Protein AF-A0AAD6KYA4-F1 (afdb_monomer_lite)

Radius of gyration: 26.76 Å; chains: 1; bounding box: 65×42×76 Å

pLDDT: mean 78.05, std 23.06, range [22.11, 98.81]

Secondary structure (DSSP, 8-state):
---EEEE-S-EE--TT-HHHHHHHHHT-B-EETTEEPEEEETTEEEE-B-TTSHHHHHHHHHHHHHHHHHS--SEEEE-STTT--SS-SEEE--SSS-SSSSSS-TTS--SEEE---SSTTTS-SS---GGGTT--TTTTS--TT-B-GGG-BHHHHGGGHHHHHHHHHHHHHHHHHSBPPEEEESS--TTGGGT-EE---S----TT-------TTTHHHHHHHHTTSSS--SSS----------SSSSEEEEETTEEEE---STT--EEEEEE-SEEEE-SS-TT-EEEESS-EEEEEES-------SSEEEEEEEE-S-BSS----TTTEEEEEEEEEEETTEEEEEEEEESTHHHHHTT---------SSSS-PPP-PPP-

Organism: NCBI:txid889485

Foldseek 3Di:
DFAEEEDEQWADPDPPDPLNVLCVVLVFFWDDPPHFQWFQDQNGITTGGFLVDPSSLVSVLVVVQVVCVVPNHQAYEYECFLVFGLDFAGWDADPPADPPDDDDPSSHHPTDHDQDCPDCLQVPPDQDCPPVNSDGPRPRHTRQQIAHPPRDGCSVCSLCRQVSVLVSRQVSSCVRPVWAYEYETDRDDVPSVVRYHYDPPDDDDDLPDAAADDDDPVRPQNCVVLVLPQDHDDPDDDHDDDWADDPDDPKTASDPFKIWFGDSDPPDQKTWDKDAADKFAFPVHRVDIDHDHHIDTDIDRDDGMTGDDQKDKDKDKAAPNTRNDSDQDALGIKIKIWIWHDDPNDIDIDIDIGNCRNVVVVVDDDPDDDDHDDPDDDDDDDDDD

Structure (mmCIF, N/CA/C/O backbone):
data_AF-A0AAD6KYA4-F1
#
_entry.id   AF-A0AAD6KYA4-F1
#
loop_
_atom_site.group_PDB
_atom_site.id
_atom_site.type_symbol
_atom_site.label_atom_id
_atom_site.label_alt_id
_atom_site.label_comp_id
_atom_site.label_asym_id
_atom_site.label_entity_id
_atom_site.label_seq_id
_atom_site.pdbx_PDB_ins_code
_atom_site.Cartn_x
_atom_site.Cartn_y
_atom_site.Cartn_z
_atom_site.occupancy
_atom_site.B_iso_or_equiv
_atom_site.auth_seq_id
_atom_site.auth_comp_id
_atom_site.auth_asym_id
_atom_site.auth_atom_id
_atom_site.pdbx_PDB_model_num
ATOM 1 N N . MET A 1 1 ? -9.213 -17.138 10.282 1.00 83.88 1 MET A N 1
ATOM 2 C CA . MET A 1 1 ? -7.886 -16.973 9.657 1.00 83.88 1 MET A CA 1
ATOM 3 C C . MET A 1 1 ? -8.098 -16.261 8.343 1.00 83.88 1 MET A C 1
ATOM 5 O O . MET A 1 1 ? -9.058 -16.604 7.661 1.00 83.88 1 MET A O 1
ATOM 9 N N . LYS A 1 2 ? -7.250 -15.281 8.037 1.00 89.06 2 LYS A N 1
ATOM 10 C CA . LYS A 1 2 ? -7.254 -14.529 6.780 1.00 89.06 2 LYS A CA 1
ATOM 11 C C . LYS A 1 2 ? -5.923 -14.770 6.057 1.00 89.06 2 LYS A C 1
ATOM 13 O O . LYS A 1 2 ? -4.900 -14.932 6.722 1.00 89.06 2 LYS A O 1
ATOM 18 N N . TYR A 1 3 ? -5.921 -14.829 4.730 1.00 92.31 3 TYR A N 1
ATOM 19 C CA . TYR A 1 3 ? -4.732 -15.116 3.925 1.00 92.31 3 TYR A CA 1
ATOM 20 C C . TYR A 1 3 ? -4.336 -13.917 3.061 1.00 92.31 3 TYR A C 1
ATOM 22 O O . TYR A 1 3 ? -5.087 -13.490 2.190 1.00 92.31 3 TYR A O 1
ATOM 30 N N . ILE A 1 4 ? -3.146 -13.363 3.305 1.00 93.62 4 ILE A N 1
ATOM 31 C CA . ILE A 1 4 ? -2.615 -12.194 2.591 1.00 93.62 4 ILE A CA 1
ATOM 32 C C . ILE A 1 4 ? -1.346 -12.614 1.859 1.00 93.62 4 ILE A C 1
ATOM 34 O O . ILE A 1 4 ? -0.444 -13.198 2.464 1.00 93.62 4 ILE A O 1
ATOM 38 N N . VAL A 1 5 ? -1.258 -12.282 0.573 1.00 96.06 5 VAL A N 1
ATOM 39 C CA . VAL A 1 5 ? -0.093 -12.592 -0.268 1.00 96.06 5 VAL A CA 1
ATOM 40 C C . VAL A 1 5 ? 0.626 -11.323 -0.702 1.00 96.06 5 VAL A C 1
ATOM 42 O O . VAL A 1 5 ? 0.006 -10.273 -0.875 1.00 96.06 5 VAL A O 1
ATOM 45 N N . ILE A 1 6 ? 1.942 -11.426 -0.870 1.00 97.06 6 ILE A N 1
ATOM 46 C CA . ILE A 1 6 ? 2.761 -10.355 -1.436 1.00 97.06 6 ILE A CA 1
ATOM 47 C C . ILE A 1 6 ? 2.646 -10.340 -2.963 1.00 97.06 6 ILE A C 1
ATOM 49 O O . ILE A 1 6 ? 2.573 -11.396 -3.593 1.00 97.06 6 ILE A O 1
ATOM 53 N N . ILE A 1 7 ? 2.649 -9.148 -3.549 1.00 97.38 7 ILE A N 1
ATOM 54 C CA . ILE A 1 7 ? 2.733 -8.935 -4.989 1.00 97.38 7 ILE A CA 1
ATOM 55 C C . ILE A 1 7 ? 3.621 -7.726 -5.291 1.00 97.38 7 ILE A C 1
ATOM 57 O O . ILE A 1 7 ? 3.444 -6.641 -4.735 1.00 97.38 7 ILE A O 1
ATOM 61 N N . ASP A 1 8 ? 4.555 -7.913 -6.215 1.00 98.19 8 ASP A N 1
ATOM 62 C CA . ASP A 1 8 ? 5.402 -6.842 -6.730 1.00 98.19 8 ASP A CA 1
ATOM 63 C C . ASP A 1 8 ? 4.840 -6.315 -8.056 1.00 98.19 8 ASP A C 1
ATOM 65 O O . ASP A 1 8 ? 4.230 -7.072 -8.818 1.00 98.19 8 ASP A O 1
ATOM 69 N N . PRO A 1 9 ? 5.064 -5.036 -8.397 1.00 98.06 9 PRO A N 1
ATOM 70 C CA . PRO A 1 9 ? 4.578 -4.480 -9.653 1.00 98.06 9 PRO A CA 1
ATOM 71 C C . PRO A 1 9 ? 5.356 -4.972 -10.882 1.00 98.06 9 PRO A C 1
ATOM 73 O O . PRO A 1 9 ? 4.838 -4.907 -11.990 1.00 98.06 9 PRO A O 1
ATOM 76 N N . GLY A 1 10 ? 6.607 -5.416 -10.732 1.00 98.12 10 GLY A N 1
ATOM 77 C CA . GLY A 1 10 ? 7.451 -5.802 -11.866 1.00 98.12 10 GLY A CA 1
ATOM 78 C C . GLY A 1 10 ? 6.989 -7.102 -12.530 1.00 98.12 10 GLY A C 1
ATOM 79 O O . GLY A 1 10 ? 7.136 -8.179 -11.954 1.00 98.12 10 GLY A O 1
ATOM 80 N N . ILE A 1 11 ? 6.502 -7.029 -13.772 1.00 98.44 11 ILE A N 1
ATOM 81 C CA . ILE A 1 11 ? 6.055 -8.206 -14.528 1.00 98.44 11 ILE A CA 1
ATOM 82 C C . ILE A 1 11 ? 7.219 -8.794 -15.317 1.00 98.44 11 ILE A C 1
ATOM 84 O O . ILE A 1 11 ? 7.771 -8.131 -16.195 1.00 98.44 11 ILE A O 1
ATOM 88 N N . GLY A 1 12 ? 7.567 -10.049 -15.019 1.00 96.88 12 GLY A N 1
ATOM 89 C CA . GLY A 1 12 ? 8.650 -10.776 -15.683 1.00 96.88 12 GLY A CA 1
ATOM 90 C C . GLY A 1 12 ? 8.512 -10.795 -17.207 1.00 96.88 12 GLY A C 1
ATOM 91 O O . GLY A 1 12 ? 7.502 -11.260 -17.736 1.00 96.88 12 GLY A O 1
ATOM 92 N N . VAL A 1 13 ? 9.546 -10.328 -17.908 1.00 95.62 13 VAL A N 1
ATOM 93 C CA . VAL A 1 13 ? 9.626 -10.330 -19.374 1.00 95.62 13 VAL A CA 1
ATOM 94 C C . VAL A 1 13 ? 9.851 -11.758 -19.854 1.00 95.62 13 VAL A C 1
ATOM 96 O O . VAL A 1 13 ? 10.973 -12.263 -19.879 1.00 95.62 13 VAL A O 1
ATOM 99 N N . ASN A 1 14 ? 8.764 -12.432 -20.215 1.00 93.69 14 ASN A N 1
ATOM 100 C CA . ASN A 1 14 ? 8.795 -13.802 -20.705 1.00 93.69 14 ASN A CA 1
ATOM 101 C C . ASN A 1 14 ? 7.627 -14.036 -21.668 1.00 93.69 14 ASN A C 1
ATOM 103 O O . ASN A 1 14 ? 6.462 -13.969 -21.279 1.00 93.69 14 ASN A O 1
ATOM 107 N N . SER A 1 15 ? 7.936 -14.368 -22.923 1.00 92.94 15 SER A N 1
ATOM 108 C CA . SER A 1 15 ? 6.937 -14.598 -23.972 1.00 92.94 15 SER A CA 1
ATOM 109 C C . SER A 1 15 ? 6.026 -15.797 -23.716 1.00 92.94 15 SER A C 1
ATOM 111 O O . SER A 1 15 ? 4.999 -15.894 -24.372 1.00 92.94 15 SER A O 1
ATOM 113 N N . SER A 1 16 ? 6.362 -16.689 -22.780 1.00 96.62 16 SER A N 1
ATOM 114 C CA . SER A 1 16 ? 5.516 -17.814 -22.351 1.00 96.62 16 SER A CA 1
ATOM 115 C C . SER A 1 16 ? 4.707 -17.513 -21.082 1.00 96.62 16 SER A C 1
ATOM 117 O O . SER A 1 16 ? 3.899 -18.336 -20.658 1.00 96.62 16 SER A O 1
ATOM 119 N N . TYR A 1 17 ? 4.907 -16.351 -20.449 1.00 97.19 17 TYR A N 1
ATOM 120 C CA . TYR A 1 17 ? 4.200 -15.974 -19.228 1.00 97.19 17 TYR A CA 1
ATOM 121 C C . TYR A 1 17 ? 2.889 -15.254 -19.556 1.00 97.19 17 TYR A C 1
ATOM 123 O O . TYR A 1 17 ? 2.886 -14.145 -20.089 1.00 97.19 17 TYR A O 1
ATOM 131 N N . GLY A 1 18 ? 1.756 -15.875 -19.215 1.00 98.00 18 GLY A N 1
ATOM 132 C CA . GLY A 1 18 ? 0.433 -15.379 -19.606 1.00 98.00 18 GLY A CA 1
ATOM 133 C C . GLY A 1 18 ? 0.108 -13.962 -19.116 1.00 98.00 18 GLY A C 1
ATOM 134 O O . GLY A 1 18 ? -0.503 -13.198 -19.858 1.00 98.00 18 GLY A O 1
ATOM 135 N N . VAL A 1 19 ? 0.541 -13.591 -17.906 1.00 98.12 19 VAL A N 1
ATOM 136 C CA . VAL A 1 19 ? 0.351 -12.231 -17.358 1.00 98.12 19 VAL A CA 1
ATOM 137 C C . VAL A 1 19 ? 1.102 -11.206 -18.212 1.00 98.12 19 VAL A C 1
ATOM 139 O O . VAL A 1 19 ? 0.541 -10.179 -18.586 1.00 98.12 19 VAL A O 1
ATOM 142 N N . TYR A 1 20 ? 2.342 -11.517 -18.604 1.00 98.38 20 TYR A N 1
ATOM 143 C CA . TYR A 1 20 ? 3.141 -10.658 -19.479 1.00 98.38 20 TYR A CA 1
ATOM 144 C C . TYR A 1 20 ? 2.531 -10.526 -20.877 1.00 98.38 20 TYR A C 1
ATOM 146 O O . TYR A 1 20 ? 2.372 -9.413 -21.370 1.00 98.38 20 TYR A O 1
ATOM 154 N N . GLN A 1 21 ? 2.123 -11.641 -21.494 1.00 98.44 21 GLN A N 1
ATOM 155 C CA . GLN A 1 21 ? 1.455 -11.630 -22.800 1.00 98.44 21 GLN A CA 1
ATOM 156 C C . GLN A 1 21 ? 0.209 -10.734 -22.789 1.00 98.44 21 GLN A C 1
ATOM 158 O O . GLN A 1 21 ? 0.042 -9.895 -23.674 1.00 98.44 21 GLN A O 1
ATOM 163 N N . ARG A 1 22 ? -0.651 -10.877 -21.770 1.00 98.50 22 ARG A N 1
ATOM 164 C CA . ARG A 1 22 ? -1.857 -10.051 -21.623 1.00 98.50 22 ARG A CA 1
ATOM 165 C C . ARG A 1 22 ? -1.520 -8.584 -21.370 1.00 98.50 22 ARG A C 1
ATOM 167 O O . ARG A 1 22 ? -2.194 -7.727 -21.936 1.00 98.50 22 ARG A O 1
ATOM 174 N N . GLY A 1 23 ? -0.471 -8.294 -20.602 1.00 98.31 23 GLY A N 1
ATOM 175 C CA . GLY A 1 23 ? 0.010 -6.929 -20.392 1.00 98.31 23 GLY A CA 1
ATOM 176 C C . GLY A 1 23 ? 0.502 -6.265 -21.684 1.00 98.31 23 GLY A C 1
ATOM 177 O O . GLY A 1 23 ? 0.118 -5.134 -21.976 1.00 98.31 23 GLY A O 1
ATOM 178 N N . ILE A 1 24 ? 1.275 -6.984 -22.508 1.00 98.00 24 ILE A N 1
ATOM 179 C CA . ILE A 1 24 ? 1.735 -6.489 -23.817 1.00 98.00 24 ILE A CA 1
ATOM 180 C C . ILE A 1 24 ? 0.552 -6.221 -24.751 1.00 98.00 24 ILE A C 1
ATOM 182 O O . ILE A 1 24 ? 0.477 -5.152 -25.348 1.00 98.00 24 ILE A O 1
ATOM 186 N N . VAL A 1 25 ? -0.398 -7.158 -24.851 1.00 97.62 25 VAL A N 1
ATOM 187 C CA . VAL A 1 25 ? -1.582 -7.012 -25.718 1.00 97.62 25 VAL A CA 1
ATOM 188 C C . VAL A 1 25 ? -2.447 -5.812 -25.316 1.00 97.62 25 VAL A C 1
ATOM 190 O O . VAL A 1 25 ? -2.998 -5.138 -26.183 1.00 97.62 25 VAL A O 1
ATOM 193 N N . ASN A 1 26 ? -2.558 -5.526 -24.016 1.00 97.69 26 ASN A N 1
ATOM 194 C CA . ASN A 1 26 ? -3.345 -4.400 -23.504 1.00 97.69 26 ASN A CA 1
ATOM 195 C C . ASN A 1 26 ? -2.572 -3.072 -23.445 1.00 97.69 26 ASN A C 1
ATOM 197 O O . ASN A 1 26 ? -3.164 -2.048 -23.100 1.00 97.69 26 ASN A O 1
ATOM 201 N N . ASP A 1 27 ? -1.289 -3.079 -23.815 1.00 97.75 27 ASP A N 1
ATOM 202 C CA . ASP A 1 27 ? -0.394 -1.922 -23.785 1.00 97.75 27 ASP A CA 1
ATOM 203 C C . ASP A 1 27 ? -0.322 -1.242 -22.403 1.00 97.75 27 ASP A C 1
ATOM 205 O O . ASP A 1 27 ? -0.516 -0.034 -22.263 1.00 97.75 27 ASP A O 1
ATOM 209 N N . VAL A 1 28 ? -0.104 -2.048 -21.356 1.00 98.50 28 VAL A N 1
ATOM 210 C CA . VAL A 1 28 ? -0.223 -1.601 -19.953 1.00 98.50 28 VAL A CA 1
ATOM 211 C C . VAL A 1 28 ? 1.076 -1.091 -19.339 1.00 98.50 28 VAL A C 1
ATOM 213 O O . VAL A 1 28 ? 1.055 -0.624 -18.209 1.00 98.50 28 VAL A O 1
ATOM 216 N N . PHE A 1 29 ? 2.218 -1.215 -20.013 1.00 98.75 29 PHE A N 1
ATOM 217 C CA . PHE A 1 29 ? 3.524 -0.922 -19.413 1.00 98.75 29 PHE A CA 1
ATOM 218 C C . PHE A 1 29 ? 3.972 0.526 -19.633 1.00 98.75 29 PHE A C 1
ATOM 220 O O . PHE A 1 29 ? 3.738 1.097 -20.697 1.00 98.75 29 PHE A O 1
ATOM 227 N N . ILE A 1 30 ? 4.686 1.086 -18.651 1.00 98.75 30 ILE A N 1
ATOM 228 C CA . ILE A 1 30 ? 5.401 2.367 -18.769 1.00 98.75 30 ILE A CA 1
ATOM 229 C C . ILE A 1 30 ? 6.435 2.263 -19.890 1.00 98.75 30 ILE A C 1
ATOM 231 O O . ILE A 1 30 ? 7.108 1.236 -20.029 1.00 98.75 30 ILE A O 1
ATOM 235 N N . LYS A 1 31 ? 6.588 3.329 -20.681 1.00 98.31 31 LYS A N 1
ATOM 236 C CA . LYS A 1 31 ? 7.428 3.319 -21.884 1.00 98.31 31 LYS A CA 1
ATOM 237 C C . LYS A 1 31 ? 8.578 4.305 -21.817 1.00 98.31 31 LYS A C 1
ATOM 239 O O . LYS A 1 31 ? 8.472 5.381 -21.248 1.00 98.31 31 LYS A O 1
ATOM 244 N N . TYR A 1 32 ? 9.661 3.983 -22.505 1.00 96.12 32 TYR A N 1
ATOM 245 C CA . TYR A 1 32 ? 10.731 4.912 -22.834 1.00 96.12 32 TYR A CA 1
ATOM 246 C C . TYR A 1 32 ? 10.956 4.880 -24.345 1.00 96.12 32 TYR A C 1
ATOM 248 O O . TYR A 1 32 ? 11.178 3.817 -24.916 1.00 96.12 32 TYR A O 1
ATOM 256 N N . GLN A 1 33 ? 10.872 6.040 -25.004 1.00 92.81 33 GLN A N 1
ATOM 257 C CA . GLN A 1 33 ? 11.004 6.152 -26.468 1.00 92.81 33 GLN A CA 1
ATOM 258 C C . GLN A 1 33 ? 10.064 5.212 -27.256 1.00 92.81 33 GLN A C 1
ATOM 260 O O . GLN A 1 33 ? 10.421 4.720 -28.321 1.00 92.81 33 GLN A O 1
ATOM 265 N N . GLY A 1 34 ? 8.855 4.978 -26.736 1.00 94.69 34 GLY A N 1
ATOM 266 C CA . GLY A 1 34 ? 7.823 4.156 -27.383 1.00 94.69 34 GLY A CA 1
ATOM 267 C C . GLY A 1 34 ? 7.843 2.669 -27.017 1.00 94.69 34 GLY A C 1
ATOM 268 O O . GLY A 1 34 ? 6.849 1.991 -27.262 1.00 94.69 34 GLY A O 1
ATOM 269 N N . GLU A 1 35 ? 8.898 2.184 -26.361 1.00 96.12 35 GLU A N 1
ATOM 270 C CA . GLU A 1 35 ? 9.050 0.777 -25.970 1.00 96.12 35 GLU A CA 1
ATOM 271 C C . GLU A 1 35 ? 8.858 0.584 -24.458 1.00 96.12 35 GLU A C 1
ATOM 273 O O . GLU A 1 35 ? 9.229 1.482 -23.696 1.00 96.12 35 GLU A O 1
ATOM 278 N N . PRO A 1 36 ? 8.330 -0.563 -23.985 1.00 98.00 36 PRO A N 1
ATOM 279 C CA . PRO A 1 36 ? 8.236 -0.863 -22.557 1.00 98.00 36 PRO A CA 1
ATOM 280 C C . PRO A 1 36 ? 9.582 -0.695 -21.838 1.00 98.00 36 PRO A C 1
ATOM 282 O O . PRO A 1 36 ? 10.595 -1.277 -22.235 1.00 98.00 36 PRO A O 1
ATOM 285 N N . TYR A 1 37 ? 9.603 0.097 -20.764 1.00 97.88 37 TYR A N 1
ATOM 286 C CA . TYR A 1 37 ? 10.824 0.373 -20.012 1.00 97.88 37 TYR A CA 1
ATOM 287 C C . TYR A 1 37 ? 11.313 -0.896 -19.305 1.00 97.88 37 TYR A C 1
ATOM 289 O O . TYR A 1 37 ? 10.602 -1.483 -18.483 1.00 97.88 37 TYR A O 1
ATOM 297 N N . LEU A 1 38 ? 12.524 -1.336 -19.651 1.00 97.56 38 LEU A N 1
ATOM 298 C CA . LEU A 1 38 ? 13.130 -2.552 -19.119 1.00 97.56 38 LEU A CA 1
ATOM 299 C C . LEU A 1 38 ? 13.849 -2.272 -17.796 1.00 97.56 38 LEU A C 1
ATOM 301 O O . LEU A 1 38 ? 14.770 -1.455 -17.739 1.00 97.56 38 LEU A O 1
ATOM 305 N N . ALA A 1 39 ? 13.480 -3.022 -16.765 1.00 96.81 39 ALA A N 1
ATOM 306 C CA . ALA A 1 39 ? 14.061 -2.960 -15.430 1.00 96.81 39 ALA A CA 1
ATOM 307 C C . ALA A 1 39 ? 14.436 -4.360 -14.922 1.00 96.81 39 ALA A C 1
ATOM 309 O O . ALA A 1 39 ? 14.209 -5.361 -15.605 1.00 96.81 39 ALA A O 1
ATOM 310 N N . GLN A 1 40 ? 15.009 -4.437 -13.717 1.00 95.31 40 GLN A N 1
ATOM 311 C CA . GLN A 1 40 ? 15.254 -5.706 -13.035 1.00 95.31 40 GLN A CA 1
ATOM 312 C C . GLN A 1 40 ? 14.726 -5.682 -11.600 1.00 95.31 40 GLN A C 1
ATOM 314 O O . GLN A 1 40 ? 15.035 -4.760 -10.848 1.00 95.31 40 GLN A O 1
ATOM 319 N N . VAL A 1 41 ? 13.999 -6.734 -11.217 1.00 95.00 41 VAL A N 1
ATOM 320 C CA . VAL A 1 41 ? 13.598 -7.023 -9.824 1.00 95.00 41 VAL A CA 1
ATOM 321 C C . VAL A 1 41 ? 13.804 -8.531 -9.569 1.00 95.00 41 VAL A C 1
ATOM 323 O O . VAL A 1 41 ? 14.635 -9.159 -10.232 1.00 95.00 41 VAL A O 1
ATOM 326 N N . TRP A 1 42 ? 13.083 -9.142 -8.626 1.00 92.88 42 TRP A N 1
ATOM 327 C CA . TRP A 1 42 ? 13.250 -10.533 -8.198 1.00 92.88 42 TRP A CA 1
ATOM 328 C C . TRP A 1 42 ? 13.183 -11.582 -9.319 1.00 92.88 42 TRP A C 1
ATOM 330 O O . TRP A 1 42 ? 14.037 -12.470 -9.314 1.00 92.88 42 TRP A O 1
ATOM 340 N N . PRO A 1 43 ? 12.264 -11.507 -10.308 1.00 91.81 43 PRO A N 1
ATOM 341 C CA . PRO A 1 43 ? 12.219 -12.498 -11.385 1.00 91.81 43 PRO A CA 1
ATOM 342 C C . PRO A 1 43 ? 13.263 -12.249 -12.491 1.00 91.81 43 PRO A C 1
ATOM 344 O O . PRO A 1 43 ? 13.252 -12.940 -13.507 1.00 91.81 43 PRO A O 1
ATOM 347 N N . GLY A 1 44 ? 14.161 -11.269 -12.334 1.00 93.19 44 GLY A N 1
ATOM 348 C CA . GLY A 1 44 ? 15.063 -10.819 -13.391 1.00 93.19 44 GLY A CA 1
ATOM 349 C C . GLY A 1 44 ? 14.464 -9.655 -14.174 1.00 93.19 44 GLY A C 1
ATOM 350 O O . GLY A 1 44 ? 14.015 -8.681 -13.574 1.00 93.19 44 GLY A O 1
ATOM 351 N N . ALA A 1 45 ? 14.507 -9.731 -15.504 1.00 95.00 45 ALA A N 1
ATOM 352 C CA . ALA A 1 45 ? 14.012 -8.678 -16.389 1.00 95.00 45 ALA A CA 1
ATOM 353 C C . ALA A 1 45 ? 12.499 -8.468 -16.220 1.00 95.00 45 ALA A C 1
ATOM 355 O O . ALA A 1 45 ? 11.732 -9.425 -16.327 1.00 95.00 45 ALA A O 1
ATOM 356 N N . VAL A 1 46 ? 12.068 -7.225 -15.998 1.00 97.62 46 VAL A N 1
ATOM 357 C CA . VAL A 1 46 ? 10.653 -6.862 -15.832 1.00 97.62 46 VAL A CA 1
ATOM 358 C C . VAL A 1 46 ? 10.268 -5.620 -16.634 1.00 97.62 46 VAL A C 1
ATOM 360 O O . VAL A 1 46 ? 11.118 -4.784 -16.951 1.00 97.62 46 VAL A O 1
ATOM 363 N N . ASN A 1 47 ? 8.969 -5.477 -16.893 1.00 98.50 47 ASN A N 1
ATOM 364 C CA . ASN A 1 47 ? 8.342 -4.202 -17.232 1.00 98.50 47 ASN A CA 1
ATOM 365 C C . ASN A 1 47 ? 7.377 -3.779 -16.113 1.00 98.50 47 ASN A C 1
ATOM 367 O O . ASN A 1 47 ? 6.743 -4.626 -15.478 1.00 98.50 47 ASN A O 1
ATOM 371 N N . PHE A 1 48 ? 7.270 -2.471 -15.873 1.00 98.81 48 PHE A N 1
ATOM 372 C CA . PHE A 1 48 ? 6.383 -1.907 -14.853 1.00 98.81 48 PHE A CA 1
ATOM 373 C C . PHE A 1 48 ? 5.039 -1.489 -15.460 1.00 98.81 48 PHE A C 1
ATOM 375 O O . PHE A 1 48 ? 5.038 -0.732 -16.436 1.00 98.81 48 PHE A O 1
ATOM 382 N N . PRO A 1 49 ? 3.903 -1.979 -14.934 1.00 98.75 49 PRO A N 1
ATOM 383 C CA . PRO A 1 49 ? 2.579 -1.521 -15.326 1.00 98.75 49 PRO A CA 1
ATOM 384 C C . PRO A 1 49 ? 2.392 -0.036 -15.010 1.00 98.75 49 PRO A C 1
ATOM 386 O O . PRO A 1 49 ? 2.775 0.443 -13.950 1.00 98.75 49 PRO A O 1
ATOM 389 N N . ASP A 1 50 ? 1.766 0.694 -15.917 1.00 98.75 50 ASP A N 1
ATOM 390 C CA . ASP A 1 50 ? 1.410 2.089 -15.736 1.00 98.75 50 ASP A CA 1
ATOM 391 C C . ASP A 1 50 ? 0.030 2.216 -15.088 1.00 98.75 50 ASP A C 1
ATOM 393 O O . ASP A 1 50 ? -0.991 2.188 -15.774 1.00 98.75 50 ASP A O 1
ATOM 397 N N . PHE A 1 51 ? -0.019 2.381 -13.769 1.00 98.69 51 PHE A N 1
ATOM 398 C CA . PHE A 1 51 ? -1.280 2.512 -13.033 1.00 98.69 51 PHE A CA 1
ATOM 399 C C . PHE A 1 51 ? -2.013 3.850 -13.258 1.00 98.69 51 PHE A C 1
ATOM 401 O O . PHE A 1 51 ? -3.129 4.011 -12.764 1.00 98.69 51 PHE A O 1
ATOM 408 N N . LEU A 1 52 ? -1.445 4.792 -14.029 1.00 98.25 52 LEU A N 1
ATOM 409 C CA . LEU A 1 52 ? -2.171 5.974 -14.516 1.00 98.25 52 LEU A CA 1
ATOM 410 C C . LEU A 1 52 ? -3.034 5.668 -15.747 1.00 98.25 52 LEU A C 1
ATOM 412 O O . LEU A 1 52 ? -3.959 6.421 -16.057 1.00 98.25 52 LEU A O 1
ATOM 416 N N . ASN A 1 53 ? -2.758 4.564 -16.442 1.00 98.19 53 ASN A N 1
ATOM 417 C CA . ASN A 1 53 ? -3.535 4.113 -17.585 1.00 98.19 53 ASN A CA 1
ATOM 418 C C . ASN A 1 53 ? -4.792 3.354 -17.111 1.00 98.19 53 ASN A C 1
ATOM 420 O O . ASN A 1 53 ? -4.669 2.308 -16.465 1.00 98.19 53 ASN A O 1
ATOM 424 N N . PRO A 1 54 ? -6.012 3.783 -17.489 1.00 97.75 54 PRO A N 1
ATOM 425 C CA . PRO A 1 54 ? -7.236 3.058 -17.149 1.00 97.75 54 PRO A CA 1
ATOM 426 C C . PRO A 1 54 ? -7.238 1.597 -17.622 1.00 97.75 54 PRO A C 1
ATOM 428 O O . PRO A 1 54 ? -7.783 0.738 -16.934 1.00 97.75 54 PRO A O 1
ATOM 431 N N . LYS A 1 55 ? -6.586 1.286 -18.754 1.00 98.19 55 LYS A N 1
ATOM 432 C CA . LYS A 1 55 ? -6.458 -0.099 -19.239 1.00 98.19 55 LYS A CA 1
ATOM 433 C C . LYS A 1 55 ? -5.635 -0.967 -18.294 1.00 98.19 55 LYS A C 1
ATOM 435 O O . LYS A 1 55 ? -5.969 -2.131 -18.102 1.00 98.19 55 LYS A O 1
ATOM 440 N N . THR A 1 56 ? -4.594 -0.403 -17.684 1.00 98.62 56 THR A N 1
ATOM 441 C CA . THR A 1 56 ? -3.783 -1.105 -16.686 1.00 98.62 56 THR A CA 1
ATOM 442 C C . THR A 1 56 ? -4.590 -1.400 -15.435 1.00 98.62 56 THR A C 1
ATOM 444 O O . THR A 1 56 ? -4.434 -2.473 -14.871 1.00 98.62 56 THR A O 1
ATOM 447 N N . VAL A 1 57 ? -5.476 -0.492 -15.013 1.00 98.12 57 VAL A N 1
ATOM 448 C CA . VAL A 1 57 ? -6.347 -0.716 -13.848 1.00 98.12 57 VAL A CA 1
ATOM 449 C C . VAL A 1 57 ? -7.285 -1.903 -14.083 1.00 98.12 57 VAL A C 1
ATOM 451 O O . VAL A 1 57 ? -7.398 -2.765 -13.214 1.00 98.12 57 VAL A O 1
ATOM 454 N N . GLU A 1 58 ? -7.919 -1.978 -15.257 1.00 98.19 58 GLU A N 1
ATOM 455 C CA . GLU A 1 58 ? -8.786 -3.111 -15.615 1.00 98.19 58 GLU A CA 1
ATOM 456 C C . GLU A 1 58 ? -7.987 -4.414 -15.752 1.00 98.19 58 GLU A C 1
ATOM 458 O O . GLU A 1 58 ? -8.348 -5.429 -15.160 1.00 98.19 58 GLU A O 1
ATOM 463 N N . TRP A 1 59 ? -6.848 -4.373 -16.453 1.00 98.69 59 TRP A N 1
ATOM 464 C CA . TRP A 1 59 ? -5.957 -5.525 -16.593 1.00 98.69 59 TRP A CA 1
ATOM 465 C C . TRP A 1 59 ? -5.464 -6.037 -15.232 1.00 98.69 59 TRP A C 1
ATOM 467 O O . TRP A 1 59 ? -5.525 -7.233 -14.970 1.00 98.69 59 TRP A O 1
ATOM 477 N N . TRP A 1 60 ? -5.041 -5.145 -14.334 1.00 98.56 60 TRP A N 1
ATOM 478 C CA . TRP A 1 60 ? -4.586 -5.497 -12.988 1.00 98.56 60 TRP A CA 1
ATOM 479 C C . TRP A 1 60 ? -5.692 -6.167 -12.171 1.00 98.56 60 TRP A C 1
ATOM 481 O O . TRP A 1 60 ? -5.447 -7.175 -11.509 1.00 98.56 60 TRP A O 1
ATOM 491 N N . GLY A 1 61 ? -6.922 -5.649 -12.262 1.00 98.19 61 GLY A N 1
ATOM 492 C CA . GLY A 1 61 ? -8.092 -6.267 -11.643 1.00 98.19 61 GLY A CA 1
ATOM 493 C C . GLY A 1 61 ? -8.379 -7.667 -12.180 1.00 98.19 61 GLY A C 1
ATOM 494 O O . GLY A 1 61 ? -8.637 -8.583 -11.400 1.00 98.19 61 GLY A O 1
ATOM 495 N N . ASP A 1 62 ? -8.258 -7.862 -13.493 1.00 98.38 62 ASP A N 1
ATOM 496 C CA . ASP A 1 62 ? -8.407 -9.173 -14.120 1.00 98.38 62 ASP A CA 1
ATOM 497 C C . ASP A 1 62 ? -7.325 -10.168 -13.689 1.00 98.38 62 ASP A C 1
ATOM 499 O O . ASP A 1 62 ? -7.637 -11.337 -13.457 1.00 98.38 62 ASP A O 1
ATOM 503 N N . GLU A 1 63 ? -6.065 -9.744 -13.566 1.00 98.56 63 GLU A N 1
ATOM 504 C CA . GLU A 1 63 ? -4.992 -10.619 -13.081 1.00 98.56 63 GLU A CA 1
ATOM 505 C C . GLU A 1 63 ? -5.193 -11.004 -11.610 1.00 98.56 63 GLU A C 1
ATOM 507 O O . GLU A 1 63 ? -5.052 -12.180 -11.266 1.00 98.56 63 GLU A O 1
ATOM 512 N N . ILE A 1 64 ? -5.602 -10.054 -10.758 1.00 98.25 64 ILE A N 1
ATOM 513 C CA . ILE A 1 64 ? -5.958 -10.328 -9.357 1.00 98.25 64 ILE A CA 1
ATOM 514 C C . ILE A 1 64 ? -7.118 -11.326 -9.284 1.00 98.25 64 ILE A C 1
ATOM 516 O O . ILE A 1 64 ? -7.036 -12.303 -8.543 1.00 98.25 64 ILE A O 1
ATOM 520 N N . ARG A 1 65 ? -8.176 -11.132 -10.080 1.00 97.88 65 ARG A N 1
ATOM 521 C CA . AR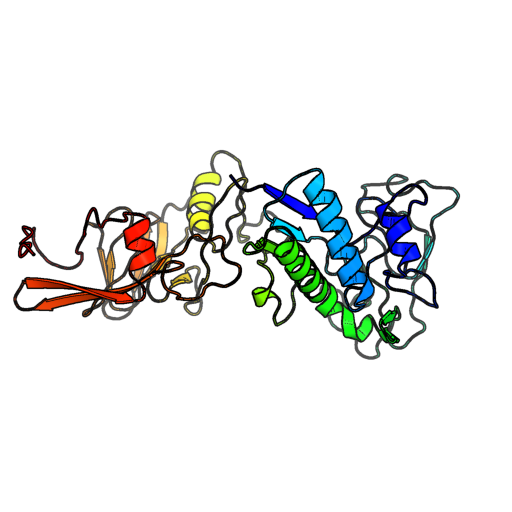G A 1 65 ? -9.327 -12.043 -10.124 1.00 97.88 65 ARG A CA 1
ATOM 522 C C . ARG A 1 65 ? -8.928 -13.449 -10.562 1.00 97.88 65 ARG A C 1
ATOM 524 O O . ARG A 1 65 ? -9.296 -14.414 -9.901 1.00 97.88 65 ARG A O 1
ATOM 531 N N . ARG A 1 66 ? -8.140 -13.573 -11.635 1.00 97.75 66 ARG A N 1
ATOM 532 C CA . ARG A 1 66 ? -7.631 -14.870 -12.119 1.00 97.75 66 ARG A CA 1
ATOM 533 C C . ARG A 1 66 ? -6.811 -15.591 -11.055 1.00 97.75 66 ARG A C 1
ATOM 535 O O . ARG A 1 66 ? -6.899 -16.808 -10.951 1.00 97.75 66 ARG A O 1
ATOM 542 N N . PHE A 1 67 ? -6.003 -14.857 -10.292 1.00 97.25 67 PHE A N 1
ATOM 543 C CA . PHE A 1 67 ? -5.243 -15.439 -9.191 1.00 97.25 67 PHE A CA 1
ATOM 544 C C . PHE A 1 67 ? -6.161 -15.875 -8.040 1.00 97.25 67 PHE A C 1
ATOM 546 O O . PHE A 1 67 ? -6.038 -17.005 -7.576 1.00 97.25 67 PHE A O 1
ATOM 553 N N . HIS A 1 68 ? -7.122 -15.032 -7.643 1.00 96.25 68 HIS A N 1
ATOM 554 C CA . HIS A 1 68 ? -8.095 -15.326 -6.580 1.00 96.25 68 HIS A CA 1
ATOM 555 C C . HIS A 1 68 ? -8.950 -16.565 -6.872 1.00 96.25 68 HIS A C 1
ATOM 557 O O . HIS A 1 68 ? -9.217 -17.358 -5.975 1.00 96.25 68 HIS A O 1
ATOM 563 N N . GLU A 1 69 ? -9.335 -16.772 -8.136 1.00 96.44 69 GLU A N 1
ATOM 564 C CA . GLU A 1 69 ? -10.070 -17.966 -8.590 1.00 96.44 69 GLU A CA 1
ATOM 565 C C . GLU A 1 69 ? -9.282 -19.272 -8.372 1.00 96.44 69 GLU A C 1
ATOM 567 O O . GLU A 1 69 ? -9.881 -20.338 -8.229 1.00 96.44 69 GLU A O 1
ATOM 572 N N . LEU A 1 70 ? -7.947 -19.202 -8.336 1.00 96.25 70 LEU A N 1
ATOM 573 C CA . LEU A 1 70 ? -7.070 -20.348 -8.080 1.00 96.25 70 LEU A CA 1
ATOM 574 C C . LEU A 1 70 ? -6.699 -20.469 -6.600 1.00 96.25 70 LEU A C 1
ATOM 576 O O . LEU A 1 70 ? -6.620 -21.575 -6.066 1.00 96.25 70 LEU A O 1
ATOM 580 N N . VAL A 1 71 ? -6.436 -19.334 -5.953 1.00 95.38 71 VAL A N 1
ATOM 581 C CA . VAL A 1 71 ? -6.003 -19.234 -4.561 1.00 95.38 71 VAL A CA 1
ATOM 582 C C . VAL A 1 71 ? -6.748 -18.063 -3.917 1.00 95.38 71 VAL A C 1
ATOM 584 O O . VAL A 1 71 ? -6.337 -16.918 -4.110 1.00 95.38 71 VAL A O 1
ATOM 587 N N . PRO A 1 72 ? -7.822 -18.323 -3.149 1.00 94.38 72 PRO A N 1
ATOM 588 C CA . PRO A 1 72 ? -8.562 -17.266 -2.473 1.00 94.38 72 PRO A CA 1
ATOM 589 C C . PRO A 1 72 ? -7.670 -16.482 -1.509 1.00 94.38 72 PRO A C 1
ATOM 591 O O . PRO A 1 72 ? -6.966 -17.070 -0.684 1.00 94.38 72 PRO A O 1
ATOM 594 N N . VAL A 1 73 ? -7.715 -15.155 -1.607 1.00 94.75 73 VAL A N 1
ATOM 595 C CA . VAL A 1 73 ? -6.971 -14.226 -0.749 1.00 94.75 73 VAL A CA 1
ATOM 596 C C . VAL A 1 73 ? -7.918 -13.239 -0.074 1.00 94.75 73 VAL A C 1
ATOM 598 O O . VAL A 1 73 ? -8.905 -12.798 -0.653 1.00 94.75 73 VAL A O 1
ATOM 601 N N . ASP A 1 74 ? -7.594 -12.859 1.156 1.00 93.50 74 ASP A N 1
ATOM 602 C CA . ASP A 1 74 ? -8.339 -11.877 1.949 1.00 93.50 74 ASP A CA 1
ATOM 603 C C . ASP A 1 74 ? -7.728 -10.466 1.871 1.00 93.50 74 ASP A C 1
ATOM 605 O O . ASP A 1 74 ? -8.300 -9.495 2.367 1.00 93.50 74 ASP A O 1
ATOM 609 N N . GLY A 1 75 ? -6.548 -10.334 1.266 1.00 95.19 75 GLY A N 1
ATOM 610 C CA . GLY A 1 75 ? -5.872 -9.058 1.085 1.00 95.19 75 GLY A CA 1
ATOM 611 C C . GLY A 1 75 ? -4.564 -9.192 0.319 1.00 95.19 75 GLY A C 1
ATOM 612 O O . GLY A 1 75 ? -4.071 -10.296 0.076 1.00 95.19 75 GLY A O 1
ATOM 613 N N . LEU A 1 76 ? -3.989 -8.049 -0.048 1.00 97.56 76 LEU A N 1
ATOM 614 C CA . LEU A 1 76 ? -2.754 -7.987 -0.829 1.00 97.56 76 LEU A CA 1
ATOM 615 C C . LEU A 1 76 ? -1.710 -7.107 -0.150 1.00 97.56 76 LEU A C 1
ATOM 617 O O . LEU A 1 76 ? -1.992 -6.009 0.326 1.00 97.56 76 LEU A O 1
ATOM 621 N N . TRP A 1 77 ? -0.475 -7.583 -0.139 1.00 97.94 77 TRP A N 1
ATOM 622 C CA . TRP A 1 77 ? 0.690 -6.813 0.257 1.00 97.94 77 TRP A CA 1
ATOM 623 C C . TRP A 1 77 ? 1.422 -6.365 -1.013 1.00 97.94 77 TRP A C 1
ATOM 625 O O . TRP A 1 77 ? 2.096 -7.161 -1.653 1.00 97.94 77 TRP A O 1
ATOM 635 N N . ILE A 1 78 ? 1.263 -5.096 -1.395 1.00 98.12 78 ILE A N 1
ATOM 636 C CA . ILE A 1 78 ? 1.941 -4.500 -2.551 1.00 98.12 78 ILE A CA 1
ATOM 637 C C . ILE A 1 78 ? 3.308 -3.948 -2.122 1.00 98.12 78 ILE A C 1
ATOM 639 O O . ILE A 1 78 ? 3.401 -2.982 -1.361 1.00 98.12 78 ILE A O 1
ATOM 643 N N . ASP A 1 79 ? 4.377 -4.596 -2.573 1.00 97.12 79 ASP A N 1
ATOM 644 C CA . ASP A 1 79 ? 5.759 -4.254 -2.220 1.00 97.12 79 ASP A CA 1
ATOM 645 C C . ASP A 1 79 ? 6.552 -3.813 -3.458 1.00 97.12 79 ASP A C 1
ATOM 647 O O . ASP A 1 79 ? 6.054 -3.849 -4.583 1.00 97.12 79 ASP A O 1
ATOM 651 N N . MET A 1 80 ? 7.780 -3.330 -3.256 1.00 97.44 80 MET A N 1
ATOM 652 C CA . MET A 1 80 ? 8.698 -2.934 -4.332 1.00 97.44 80 MET A CA 1
ATOM 653 C C . MET A 1 80 ? 8.158 -1.816 -5.239 1.00 97.44 80 MET A C 1
ATOM 655 O O . MET A 1 80 ? 8.601 -1.651 -6.379 1.00 97.44 80 MET A O 1
ATOM 659 N N . ASN A 1 81 ? 7.200 -1.035 -4.739 1.00 98.50 81 ASN A N 1
ATOM 660 C CA . ASN A 1 81 ? 6.348 -0.157 -5.529 1.00 98.50 81 ASN A CA 1
ATOM 661 C C . ASN A 1 81 ? 6.687 1.335 -5.439 1.00 98.50 81 ASN A C 1
ATOM 663 O O . ASN A 1 81 ? 5.811 2.187 -5.566 1.00 98.50 81 ASN A O 1
ATOM 667 N N . GLU A 1 82 ? 7.965 1.670 -5.276 1.00 98.44 82 GLU A N 1
ATOM 668 C CA . GLU A 1 82 ? 8.450 3.039 -5.452 1.00 98.44 82 GLU A CA 1
ATOM 669 C C . GLU A 1 82 ? 8.286 3.586 -6.884 1.00 98.44 82 GLU A C 1
ATOM 671 O O . GLU A 1 82 ? 7.850 4.721 -6.997 1.00 98.44 82 GLU A O 1
ATOM 676 N N . ALA A 1 83 ? 8.541 2.888 -8.004 1.00 97.88 83 ALA A N 1
ATOM 677 C CA . ALA A 1 83 ? 8.937 1.489 -8.229 1.00 97.88 83 ALA A CA 1
ATOM 678 C C . ALA A 1 83 ? 10.431 1.209 -7.995 1.00 97.88 83 ALA A C 1
ATOM 680 O O . ALA A 1 83 ? 11.301 1.911 -8.518 1.00 97.88 83 ALA A O 1
ATOM 681 N N . SER A 1 84 ? 10.745 0.141 -7.260 1.00 97.75 84 SER A N 1
ATOM 682 C CA . SER A 1 84 ? 12.127 -0.273 -7.007 1.00 97.75 84 SER A CA 1
ATOM 683 C C . SER A 1 84 ? 12.734 -0.960 -8.229 1.00 97.75 84 SER A C 1
ATOM 685 O O . SER A 1 84 ? 12.131 -1.864 -8.802 1.00 97.75 84 SER A O 1
ATOM 687 N N . ASN A 1 85 ? 13.954 -0.576 -8.605 1.00 97.00 85 ASN A N 1
ATOM 688 C CA . ASN A 1 85 ? 14.702 -1.181 -9.704 1.00 97.00 85 ASN A CA 1
ATOM 689 C C . ASN A 1 85 ? 16.119 -1.541 -9.242 1.00 97.00 85 ASN A C 1
ATOM 691 O O . ASN A 1 85 ? 16.861 -0.710 -8.717 1.00 97.00 85 ASN A O 1
ATOM 695 N N . PHE A 1 86 ? 16.542 -2.784 -9.467 1.00 95.38 86 PHE A N 1
ATOM 696 C CA . PHE A 1 86 ? 17.907 -3.216 -9.155 1.00 95.38 86 PHE A CA 1
ATOM 697 C C . PHE A 1 86 ? 18.943 -2.620 -10.107 1.00 95.38 86 PHE A C 1
ATOM 699 O O . PHE A 1 86 ? 20.127 -2.550 -9.761 1.00 95.38 86 PHE A O 1
ATOM 706 N N . CYS A 1 87 ? 18.509 -2.136 -11.266 1.00 94.06 87 CYS A N 1
ATOM 707 C CA . CYS A 1 87 ? 19.317 -1.440 -12.254 1.00 94.06 87 CYS A CA 1
ATOM 708 C C . CYS A 1 87 ? 19.020 0.072 -12.275 1.00 94.06 87 CYS A C 1
ATOM 710 O O . CYS A 1 87 ? 18.050 0.536 -11.683 1.00 94.06 87 CYS A O 1
ATOM 712 N N . SER A 1 88 ? 19.865 0.841 -12.967 1.00 93.88 88 SER A N 1
ATOM 713 C CA . SER A 1 88 ? 19.661 2.276 -13.209 1.00 93.88 88 SER A CA 1
ATOM 714 C C . SER A 1 88 ? 19.921 2.590 -14.682 1.00 93.88 88 SER A C 1
ATOM 716 O O . SER A 1 88 ? 20.859 2.049 -15.271 1.00 93.88 88 SER A O 1
ATOM 718 N N . GLY A 1 89 ? 19.140 3.500 -15.263 1.00 93.25 89 GLY A N 1
ATOM 719 C CA . GLY A 1 89 ? 19.316 3.950 -16.648 1.00 93.25 89 GLY A CA 1
ATOM 720 C C . GLY A 1 89 ? 18.599 3.084 -17.689 1.00 93.25 89 GLY A C 1
ATOM 721 O O . GLY A 1 89 ? 17.599 2.435 -17.392 1.00 93.25 89 GLY A O 1
ATOM 722 N N . LEU A 1 90 ? 19.075 3.124 -18.936 1.00 93.56 90 LEU A N 1
ATOM 723 C CA . LEU A 1 90 ? 18.500 2.387 -20.061 1.00 93.56 90 LEU A CA 1
ATOM 724 C C . LEU A 1 90 ? 19.173 1.025 -20.184 1.00 93.56 90 LEU A C 1
ATOM 726 O O . LEU A 1 90 ? 20.357 0.955 -20.521 1.00 93.56 90 LEU A O 1
ATOM 730 N N . CYS A 1 91 ? 18.412 -0.036 -19.951 1.00 94.31 91 CYS A N 1
ATOM 731 C CA . CYS A 1 91 ? 18.927 -1.395 -19.888 1.00 94.31 91 CYS A CA 1
ATOM 732 C C . CYS A 1 91 ? 18.527 -2.239 -21.103 1.00 94.31 91 CYS A C 1
ATOM 734 O O . CYS A 1 91 ? 17.506 -1.995 -21.747 1.00 94.31 91 CYS A O 1
ATOM 736 N N . LYS A 1 92 ? 19.328 -3.265 -21.401 1.00 93.94 92 LYS A N 1
ATOM 737 C CA . LYS A 1 92 ? 19.009 -4.340 -22.351 1.00 93.94 92 LYS A CA 1
ATOM 738 C C . LYS A 1 92 ? 19.301 -5.696 -21.720 1.00 93.94 92 LYS A C 1
ATOM 740 O O . LYS A 1 92 ? 20.157 -5.802 -20.844 1.00 93.94 92 LYS A O 1
ATOM 745 N N . ILE A 1 93 ? 18.593 -6.729 -22.173 1.00 92.12 93 ILE A N 1
ATOM 746 C CA . ILE A 1 93 ? 18.885 -8.106 -21.765 1.00 92.12 93 ILE A CA 1
ATOM 747 C C . ILE A 1 93 ? 20.186 -8.541 -22.466 1.00 92.12 93 ILE A C 1
ATOM 749 O O . ILE A 1 93 ? 20.221 -8.512 -23.703 1.00 92.12 93 ILE A O 1
ATOM 753 N N . PRO A 1 94 ? 21.245 -8.906 -21.718 1.00 89.88 94 PRO A N 1
ATOM 754 C CA . PRO A 1 94 ? 22.494 -9.389 -22.302 1.00 89.88 94 PRO A CA 1
ATOM 755 C C . PRO A 1 94 ? 22.258 -10.703 -23.058 1.00 89.88 94 PRO A C 1
ATOM 757 O O . PRO A 1 94 ? 21.431 -11.524 -22.663 1.00 89.88 94 PRO A O 1
ATOM 760 N N . LYS A 1 95 ? 22.973 -10.913 -24.169 1.00 85.75 95 LYS A N 1
ATOM 761 C CA . LYS A 1 95 ? 22.831 -12.133 -24.995 1.00 85.75 95 LYS A CA 1
ATOM 762 C C . LYS A 1 95 ? 23.628 -13.318 -24.450 1.00 85.75 95 LYS A C 1
ATOM 764 O O . LYS A 1 95 ? 23.320 -14.463 -24.757 1.00 85.75 95 LYS A O 1
ATOM 769 N N . ASP A 1 96 ? 24.673 -13.024 -23.695 1.00 83.12 96 ASP A N 1
ATOM 770 C CA . ASP A 1 96 ? 25.713 -13.930 -23.216 1.00 83.12 96 ASP A CA 1
ATOM 771 C C . ASP A 1 96 ? 25.548 -14.309 -21.737 1.00 83.12 96 ASP A C 1
ATOM 773 O O . ASP A 1 96 ? 26.279 -15.160 -21.232 1.00 83.12 96 ASP A O 1
ATOM 777 N N . LYS A 1 97 ? 24.569 -13.718 -21.040 1.00 77.31 97 LYS A N 1
ATOM 778 C CA . LYS A 1 97 ? 24.338 -13.929 -19.611 1.00 77.31 97 LYS A CA 1
ATOM 779 C C . LYS A 1 97 ? 22.861 -14.136 -19.302 1.00 77.31 97 LYS A C 1
ATOM 781 O O . LYS A 1 97 ? 22.003 -13.387 -19.757 1.00 77.31 97 LYS A O 1
ATOM 786 N N . GLN A 1 98 ? 22.571 -15.126 -18.463 1.00 75.69 98 GLN A N 1
ATOM 787 C CA . GLN A 1 98 ? 21.231 -15.331 -17.927 1.00 75.69 98 GLN A CA 1
ATOM 788 C C . GLN A 1 98 ? 21.019 -14.448 -16.689 1.00 75.69 98 GLN A C 1
ATOM 790 O O . GLN A 1 98 ? 21.801 -14.490 -15.741 1.00 75.69 98 GLN A O 1
ATOM 795 N N . CYS A 1 99 ? 19.954 -13.649 -16.688 1.00 76.69 99 CYS A N 1
ATOM 796 C CA . CYS A 1 99 ? 19.526 -12.851 -15.537 1.00 76.69 99 CYS A CA 1
ATOM 797 C C . CYS A 1 99 ? 18.286 -13.495 -14.894 1.00 76.69 99 CYS A C 1
ATOM 799 O O . CYS A 1 99 ? 17.455 -14.020 -15.636 1.00 76.69 99 CYS A O 1
ATOM 801 N N . PRO A 1 100 ? 18.129 -13.483 -13.554 1.00 71.38 100 PRO A N 1
ATOM 802 C CA . PRO A 1 100 ? 18.875 -12.691 -12.563 1.00 71.38 100 PRO A CA 1
ATOM 803 C C . PRO A 1 100 ? 20.214 -13.294 -12.093 1.00 71.38 100 PRO A C 1
ATOM 805 O O . PRO A 1 100 ? 21.014 -12.594 -11.477 1.00 71.38 100 PRO A O 1
ATOM 808 N N . SER A 1 101 ? 20.491 -14.567 -12.372 1.00 64.38 101 SER A N 1
ATOM 809 C CA . SER A 1 101 ? 21.644 -15.288 -11.818 1.00 64.38 101 SER A CA 1
ATOM 810 C C . SER A 1 101 ? 22.783 -15.446 -12.825 1.00 64.38 101 SER A C 1
ATOM 812 O O . SER A 1 101 ? 22.807 -16.401 -13.596 1.00 64.38 101 SER A O 1
ATOM 814 N N . GLY A 1 102 ? 23.767 -14.541 -12.752 1.00 55.12 102 GLY A N 1
ATOM 815 C CA . GLY A 1 102 ? 25.006 -14.695 -13.521 1.00 55.12 102 GLY A CA 1
ATOM 816 C C . GLY A 1 102 ? 26.301 -14.161 -12.897 1.00 55.12 102 GLY A C 1
ATOM 817 O O . GLY A 1 102 ? 27.349 -14.468 -13.443 1.00 55.12 102 GLY A O 1
ATOM 818 N N . THR A 1 103 ? 26.294 -13.395 -11.792 1.00 55.88 103 THR A N 1
ATOM 819 C CA . THR A 1 103 ? 27.547 -12.936 -11.123 1.00 55.88 103 THR A CA 1
ATOM 820 C C . THR A 1 103 ? 27.406 -12.546 -9.636 1.00 55.88 103 THR A C 1
ATOM 822 O O . THR A 1 103 ? 28.351 -12.007 -9.065 1.00 55.88 103 THR A O 1
ATOM 825 N N . GLY A 1 104 ? 26.257 -12.749 -8.981 1.00 64.94 104 GLY A N 1
ATOM 826 C CA . GLY A 1 104 ? 26.047 -12.288 -7.601 1.00 64.94 104 GLY A CA 1
ATOM 827 C C . GLY A 1 104 ? 24.628 -12.533 -7.082 1.00 64.94 104 GLY A C 1
ATOM 828 O O . GLY A 1 104 ? 23.849 -13.210 -7.756 1.00 64.94 104 GLY A O 1
ATOM 829 N N . PRO A 1 105 ? 24.284 -12.005 -5.894 1.00 72.88 105 PRO A N 1
ATOM 830 C CA . PRO A 1 105 ? 22.936 -12.112 -5.343 1.00 72.88 105 PRO A CA 1
ATOM 831 C C . PRO A 1 105 ? 21.874 -11.512 -6.277 1.00 72.88 105 PRO A C 1
ATOM 833 O O . PRO A 1 105 ? 22.161 -10.553 -6.989 1.00 72.88 105 PRO A O 1
ATOM 836 N N . GLY A 1 106 ? 20.638 -12.025 -6.251 1.00 73.12 106 GLY A N 1
ATOM 837 C CA . GLY A 1 106 ? 19.576 -11.660 -7.210 1.00 73.12 106 GLY A CA 1
ATOM 838 C C . GLY A 1 106 ? 19.169 -10.175 -7.247 1.00 73.12 106 GLY A C 1
ATOM 839 O O . GLY A 1 106 ? 18.528 -9.744 -8.203 1.00 73.12 106 GLY A O 1
ATOM 840 N N . TRP A 1 107 ? 19.578 -9.381 -6.251 1.00 80.00 107 TRP A N 1
ATOM 841 C CA . TRP A 1 107 ? 19.396 -7.923 -6.204 1.00 80.00 107 TRP A CA 1
ATOM 842 C C . TRP A 1 107 ? 20.497 -7.120 -6.918 1.00 80.00 107 TRP A C 1
ATOM 844 O O . TRP A 1 107 ? 20.440 -5.891 -6.992 1.00 80.00 107 TRP A O 1
ATOM 854 N N . VAL A 1 108 ? 21.531 -7.787 -7.433 1.00 87.38 108 VAL A N 1
ATOM 855 C CA . VAL A 1 108 ? 22.574 -7.153 -8.240 1.00 87.38 108 VAL A CA 1
ATOM 856 C C . VAL A 1 108 ? 22.094 -7.057 -9.685 1.00 87.38 108 VAL A C 1
ATOM 858 O O . VAL A 1 108 ? 21.684 -8.053 -10.283 1.00 87.38 108 VAL A O 1
ATOM 861 N N . CYS A 1 109 ? 22.168 -5.853 -10.259 1.00 90.44 109 CYS A N 1
ATOM 862 C CA . CYS A 1 109 ? 21.834 -5.634 -11.664 1.00 90.44 109 CYS A CA 1
ATOM 863 C C . CYS A 1 109 ? 22.660 -6.561 -12.566 1.00 90.44 109 CYS A C 1
ATOM 865 O O . CYS A 1 109 ? 23.889 -6.590 -12.500 1.00 90.44 109 CYS A O 1
ATOM 867 N N . CYS A 1 110 ? 21.963 -7.317 -13.403 1.00 89.88 110 CYS A N 1
ATOM 868 C CA . CYS A 1 110 ? 22.525 -8.241 -14.374 1.00 89.88 110 CYS A CA 1
ATOM 869 C C . CYS A 1 110 ? 22.341 -7.741 -15.818 1.00 89.88 110 CYS A C 1
ATOM 871 O O . CYS A 1 110 ? 23.006 -8.253 -16.713 1.00 89.88 110 CYS A O 1
ATOM 873 N N . LEU A 1 111 ? 21.481 -6.740 -16.040 1.00 91.75 111 LEU A N 1
ATOM 874 C CA . LEU A 1 111 ? 21.216 -6.151 -17.353 1.00 91.75 111 LEU A CA 1
ATOM 875 C C . LEU A 1 111 ? 22.345 -5.225 -17.837 1.00 91.75 111 LEU A C 1
ATOM 877 O O . LEU A 1 111 ? 23.033 -4.587 -17.039 1.00 91.75 111 LEU A O 1
ATOM 881 N N . ASP A 1 112 ? 22.459 -5.075 -19.159 1.00 92.94 112 ASP A N 1
ATOM 882 C CA . ASP A 1 112 ? 23.387 -4.138 -19.795 1.00 92.94 112 ASP A CA 1
ATOM 883 C C . ASP A 1 112 ? 22.798 -2.727 -19.790 1.00 92.94 112 ASP A C 1
ATOM 885 O O . ASP A 1 112 ? 22.007 -2.367 -20.669 1.00 92.94 112 ASP A O 1
ATOM 889 N N . CYS A 1 113 ? 23.173 -1.922 -18.795 1.00 93.31 113 CYS A N 1
ATOM 890 C CA . CYS A 1 113 ? 22.594 -0.599 -18.575 1.00 93.31 113 CYS A CA 1
ATOM 891 C C . CYS A 1 113 ? 23.534 0.551 -18.946 1.00 93.31 113 CYS A C 1
ATOM 893 O O . CYS A 1 113 ? 24.740 0.514 -18.705 1.00 93.31 113 CYS A O 1
ATOM 895 N N . LYS A 1 114 ? 22.956 1.614 -19.511 1.00 93.25 114 LYS A N 1
ATOM 896 C CA . LYS A 1 114 ? 23.635 2.879 -19.807 1.00 93.25 114 LYS A CA 1
ATOM 897 C C . LYS A 1 114 ? 22.929 4.025 -19.099 1.00 93.25 114 LYS A C 1
ATOM 899 O O . LYS A 1 114 ? 21.704 4.117 -19.140 1.00 93.25 114 LYS A O 1
ATOM 904 N N . ASN A 1 115 ? 23.702 4.928 -18.504 1.00 88.38 115 ASN A N 1
ATOM 905 C CA . ASN A 1 115 ? 23.145 6.118 -17.869 1.00 88.38 115 ASN A CA 1
ATOM 906 C C . ASN A 1 115 ? 22.375 6.973 -18.883 1.00 88.38 115 ASN A C 1
ATOM 908 O O . ASN A 1 115 ? 22.828 7.189 -20.011 1.00 88.38 115 ASN A O 1
ATOM 912 N N . ILE A 1 116 ? 21.226 7.483 -18.448 1.00 86.38 116 ILE A N 1
ATOM 913 C CA . ILE A 1 116 ? 20.428 8.455 -19.188 1.00 86.38 116 ILE A CA 1
ATOM 914 C C . ILE A 1 116 ? 20.633 9.797 -18.493 1.00 86.38 116 ILE A C 1
ATOM 916 O O . ILE A 1 116 ? 20.319 9.934 -17.319 1.00 86.38 116 ILE A O 1
ATOM 920 N N . THR A 1 117 ? 21.222 10.760 -19.195 1.00 79.56 117 THR A N 1
ATOM 921 C CA . THR A 1 117 ? 21.503 12.109 -18.661 1.00 79.56 117 THR A CA 1
ATOM 922 C C . THR A 1 117 ? 21.208 13.209 -19.678 1.00 79.56 117 THR A C 1
ATOM 924 O O . THR A 1 117 ? 21.491 14.378 -19.450 1.00 79.56 117 THR A O 1
ATOM 927 N N . LYS A 1 118 ? 20.680 12.844 -20.852 1.00 78.62 118 LYS A N 1
ATOM 928 C CA . LYS A 1 118 ? 20.554 13.768 -21.988 1.00 78.62 118 LYS A CA 1
ATOM 929 C C . LYS A 1 118 ? 19.364 14.711 -21.876 1.00 78.62 118 LYS A C 1
ATOM 931 O O . LYS A 1 118 ? 19.304 15.684 -22.621 1.00 78.62 118 LYS A O 1
ATOM 936 N N . THR A 1 119 ? 18.400 14.408 -21.014 1.00 86.88 119 THR A N 1
ATOM 937 C CA . THR A 1 119 ? 17.223 15.251 -20.833 1.00 86.88 119 THR A CA 1
ATOM 938 C C . THR A 1 119 ? 17.337 16.017 -19.525 1.00 86.88 119 THR A C 1
ATOM 940 O O . THR A 1 119 ? 17.891 15.517 -18.546 1.00 86.88 119 THR A O 1
ATOM 943 N N . ARG A 1 120 ? 16.736 17.209 -19.479 1.00 92.81 120 ARG A N 1
ATOM 944 C CA . ARG A 1 120 ? 16.595 17.981 -18.236 1.00 92.81 120 ARG A CA 1
ATOM 945 C C . ARG A 1 120 ? 15.787 17.248 -17.154 1.00 92.81 120 ARG A C 1
ATOM 947 O O . ARG A 1 120 ? 15.727 17.719 -16.027 1.00 92.81 120 ARG A O 1
ATOM 954 N N . TRP A 1 121 ? 15.107 16.160 -17.514 1.00 93.44 121 TRP A N 1
ATOM 955 C CA . TRP A 1 121 ? 14.305 15.343 -16.609 1.00 93.44 121 TRP A CA 1
ATOM 956 C C . TRP A 1 121 ? 15.169 14.287 -15.923 1.00 93.44 121 TRP A C 1
ATOM 958 O O . TRP A 1 121 ? 15.039 14.080 -14.722 1.00 93.44 121 TRP A O 1
ATOM 968 N N . ASP A 1 122 ? 16.091 13.658 -16.656 1.00 92.81 122 ASP A N 1
ATOM 969 C CA . ASP A 1 122 ? 17.053 12.706 -16.080 1.00 92.81 122 ASP A CA 1
ATOM 970 C C . ASP A 1 122 ? 18.191 13.420 -15.341 1.00 92.81 122 ASP A C 1
ATOM 972 O O . ASP A 1 122 ? 18.719 12.911 -14.352 1.00 92.81 122 ASP A O 1
ATOM 976 N N . ASP A 1 123 ? 18.542 14.626 -15.800 1.00 93.25 123 ASP A N 1
ATOM 977 C CA . ASP A 1 123 ? 19.572 15.477 -15.216 1.00 93.25 123 ASP A CA 1
ATOM 978 C C . ASP A 1 123 ? 19.007 16.879 -14.890 1.00 93.25 123 ASP A C 1
ATOM 980 O O . ASP A 1 123 ? 19.292 17.853 -15.588 1.00 93.25 123 ASP A O 1
ATOM 984 N N . PRO A 1 124 ? 18.183 17.022 -13.831 1.00 94.12 124 PRO A N 1
ATOM 985 C CA . PRO A 1 124 ? 17.562 18.303 -13.493 1.00 94.12 124 PRO A CA 1
ATOM 986 C C . PRO A 1 124 ? 18.590 19.341 -13.027 1.00 94.12 124 PRO A C 1
ATOM 988 O O . PRO A 1 124 ? 19.586 18.969 -12.402 1.00 94.12 124 PRO A O 1
ATOM 991 N N . PRO A 1 125 ? 18.349 20.644 -13.260 1.00 92.81 125 PRO A N 1
ATOM 992 C CA . PRO A 1 125 ? 19.292 21.703 -12.891 1.00 92.81 125 PRO A CA 1
ATOM 993 C C . PRO A 1 125 ? 19.530 21.785 -11.378 1.00 92.81 125 PRO A C 1
ATOM 995 O O . PRO A 1 125 ? 20.628 22.121 -10.943 1.00 92.81 125 PRO A O 1
ATOM 998 N N . TYR A 1 126 ? 18.519 21.448 -10.573 1.00 93.56 126 TYR A N 1
ATOM 999 C CA . TYR A 1 126 ? 18.638 21.329 -9.125 1.00 93.56 126 TYR A CA 1
ATOM 1000 C C . TYR A 1 126 ? 18.665 19.855 -8.714 1.00 93.56 126 TYR A C 1
ATOM 1002 O O . TYR A 1 126 ? 17.757 19.093 -9.053 1.00 93.56 126 TYR A O 1
ATOM 1010 N N . LYS A 1 127 ? 19.702 19.458 -7.970 1.00 93.12 127 LYS A N 1
ATOM 1011 C CA . LYS A 1 127 ? 19.851 18.104 -7.428 1.00 93.12 127 LYS A CA 1
ATOM 1012 C C . LYS A 1 127 ? 19.309 18.063 -6.008 1.00 93.12 127 LYS A C 1
ATOM 1014 O O . LYS A 1 127 ? 19.874 18.680 -5.107 1.00 93.12 127 LYS A O 1
ATOM 1019 N N . ILE A 1 128 ? 18.223 17.324 -5.807 1.00 94.56 128 ILE A N 1
ATOM 1020 C CA . ILE A 1 128 ? 17.750 17.015 -4.458 1.00 94.56 128 ILE A CA 1
ATOM 1021 C C . ILE A 1 128 ? 18.771 16.121 -3.744 1.00 94.56 128 ILE A C 1
ATOM 1023 O O . ILE A 1 128 ? 19.563 15.423 -4.381 1.00 94.56 128 ILE A O 1
ATOM 1027 N N . ASN A 1 129 ? 18.726 16.087 -2.413 1.00 93.56 129 ASN A N 1
ATOM 1028 C CA . ASN A 1 129 ? 19.577 15.197 -1.625 1.00 93.56 129 ASN A CA 1
ATOM 1029 C C . ASN A 1 129 ? 19.057 13.743 -1.622 1.00 93.56 129 ASN A C 1
ATOM 1031 O O . ASN A 1 129 ? 18.782 13.171 -0.567 1.00 93.56 129 ASN A O 1
ATOM 1035 N N . ALA A 1 130 ? 18.880 13.155 -2.808 1.00 88.81 130 ALA A N 1
ATOM 1036 C CA . ALA A 1 130 ? 18.419 11.780 -2.963 1.00 88.81 130 ALA A CA 1
ATOM 1037 C C . ALA A 1 130 ? 19.400 10.808 -2.288 1.00 88.81 130 ALA A C 1
ATOM 1039 O O . ALA A 1 130 ? 20.620 10.915 -2.454 1.00 88.81 130 ALA A O 1
ATOM 1040 N N . SER A 1 131 ? 18.857 9.886 -1.487 1.00 85.06 131 SER A N 1
ATOM 1041 C CA . SER A 1 131 ? 19.606 8.885 -0.708 1.00 85.06 131 SER A CA 1
ATOM 1042 C C . SER A 1 131 ? 20.686 9.450 0.232 1.00 85.06 131 SER A C 1
ATOM 1044 O O . SER A 1 131 ? 21.551 8.701 0.675 1.00 85.06 131 SER A O 1
ATOM 1046 N N . GLY A 1 132 ? 20.683 10.759 0.520 1.00 87.19 132 GLY A N 1
ATOM 1047 C CA . GLY A 1 132 ? 21.745 11.418 1.292 1.00 87.19 132 GLY A CA 1
ATOM 1048 C C . GLY A 1 132 ? 23.091 11.541 0.562 1.00 87.19 132 GLY A C 1
ATOM 1049 O O . GLY A 1 132 ? 24.071 11.961 1.171 1.00 87.19 132 GLY A O 1
ATOM 1050 N N . LEU A 1 133 ? 23.146 11.168 -0.722 1.00 86.94 133 LEU A N 1
ATOM 1051 C CA . LEU A 1 133 ? 24.366 11.099 -1.537 1.00 86.94 133 LEU A CA 1
ATOM 1052 C C . LEU A 1 133 ? 24.250 11.899 -2.847 1.00 86.94 133 LEU A C 1
ATOM 1054 O O . LEU A 1 133 ? 25.105 11.763 -3.718 1.00 86.94 133 LEU A O 1
ATOM 1058 N N . GLN A 1 134 ? 23.188 12.701 -3.007 1.00 84.62 134 GLN A N 1
ATOM 1059 C CA . GLN A 1 134 ? 22.886 13.465 -4.231 1.00 84.62 134 GLN A CA 1
ATOM 1060 C C . GLN A 1 134 ? 22.950 12.620 -5.518 1.00 84.62 134 GLN A C 1
ATOM 1062 O O . GLN A 1 134 ? 23.398 13.082 -6.570 1.00 84.62 134 GLN A O 1
ATOM 1067 N N . VAL A 1 135 ? 22.504 11.363 -5.443 1.00 90.06 135 VAL A N 1
ATOM 1068 C CA . VAL A 1 135 ? 22.434 10.484 -6.619 1.00 90.06 135 VAL A CA 1
ATOM 1069 C C . VAL A 1 135 ? 21.431 11.025 -7.651 1.00 90.06 135 VAL A C 1
ATOM 1071 O O . VAL A 1 135 ? 20.507 11.757 -7.281 1.00 90.06 135 VAL A O 1
ATOM 1074 N N . PRO A 1 136 ? 21.570 10.677 -8.947 1.00 91.69 136 PRO A N 1
ATOM 1075 C CA . PRO A 1 136 ? 20.557 11.002 -9.948 1.00 91.69 136 PRO A CA 1
ATOM 1076 C C . PRO A 1 136 ? 19.171 10.513 -9.518 1.00 91.69 136 PRO A C 1
ATOM 1078 O O . PRO A 1 136 ? 19.046 9.428 -8.959 1.00 91.69 136 PRO A O 1
ATOM 1081 N N . ILE A 1 137 ? 18.118 11.273 -9.812 1.00 92.69 137 ILE A N 1
ATOM 1082 C CA . ILE A 1 137 ? 16.756 10.940 -9.359 1.00 92.69 137 ILE A CA 1
ATOM 1083 C C . ILE A 1 137 ? 16.173 9.676 -10.014 1.00 92.69 137 ILE A C 1
ATOM 1085 O O . ILE A 1 137 ? 15.284 9.062 -9.446 1.00 92.69 137 ILE A O 1
ATOM 1089 N N . GLY A 1 138 ? 16.720 9.237 -11.155 1.00 92.62 138 GLY A N 1
ATOM 1090 C CA . GLY A 1 138 ? 16.429 7.928 -11.760 1.00 92.62 138 GLY A CA 1
ATOM 1091 C C . GLY A 1 138 ? 17.298 6.776 -11.226 1.00 92.62 138 GLY A C 1
ATOM 1092 O O . GLY A 1 138 ? 17.382 5.718 -11.851 1.00 92.62 138 GLY A O 1
ATOM 1093 N N . TYR A 1 139 ? 18.035 6.976 -10.128 1.00 94.31 139 TYR A N 1
ATOM 1094 C CA . TYR A 1 139 ? 18.861 5.936 -9.516 1.00 94.31 139 TYR A CA 1
ATOM 1095 C C . TYR A 1 139 ? 17.983 4.881 -8.833 1.00 94.31 139 TYR A C 1
ATOM 1097 O O . TYR A 1 139 ? 17.183 5.211 -7.963 1.00 94.31 139 TYR A O 1
ATOM 1105 N N . LYS A 1 140 ? 18.170 3.604 -9.197 1.00 95.12 140 LYS A N 1
ATOM 1106 C CA . LYS A 1 140 ? 17.444 2.449 -8.633 1.00 95.12 140 LYS A CA 1
ATOM 1107 C C . LYS A 1 140 ? 15.919 2.548 -8.753 1.00 95.12 140 LYS A C 1
ATOM 1109 O O . LYS A 1 140 ? 15.183 1.982 -7.946 1.00 95.12 140 LYS A O 1
ATOM 1114 N N . THR A 1 141 ? 15.452 3.225 -9.798 1.00 97.06 141 THR A N 1
ATOM 1115 C CA . THR A 1 141 ? 14.036 3.318 -10.158 1.00 97.06 141 THR A CA 1
ATOM 1116 C C . THR A 1 141 ? 13.867 3.440 -11.682 1.00 97.06 141 THR A C 1
ATOM 1118 O O . THR A 1 141 ? 14.770 3.065 -12.439 1.00 97.06 141 THR A O 1
ATOM 1121 N N . ILE A 1 142 ? 12.695 3.869 -12.143 1.00 97.12 142 ILE A N 1
ATOM 1122 C CA . ILE A 1 142 ? 12.365 4.111 -13.546 1.00 97.12 142 ILE A CA 1
ATOM 1123 C C . ILE A 1 142 ? 13.089 5.381 -14.018 1.00 97.12 142 ILE A C 1
ATOM 1125 O O . ILE A 1 142 ? 13.287 6.333 -13.265 1.00 97.12 142 ILE A O 1
ATOM 1129 N N . ALA A 1 143 ? 13.526 5.404 -15.278 1.00 95.88 143 ALA A N 1
ATOM 1130 C CA . ALA A 1 143 ? 14.084 6.618 -15.866 1.00 95.88 143 ALA A CA 1
ATOM 1131 C C . ALA A 1 143 ? 13.046 7.749 -15.838 1.00 95.88 143 ALA A C 1
ATOM 1133 O O . ALA A 1 143 ? 11.934 7.570 -16.320 1.00 95.88 143 ALA A O 1
ATOM 1134 N N . THR A 1 144 ? 13.404 8.931 -15.344 1.00 96.12 144 THR A N 1
ATOM 1135 C CA . THR A 1 144 ? 12.442 10.032 -15.160 1.00 96.12 144 THR A CA 1
ATOM 1136 C C . THR A 1 144 ? 11.942 10.635 -16.472 1.00 96.12 144 THR A C 1
ATOM 1138 O O . THR A 1 144 ? 10.898 11.281 -16.509 1.00 96.12 144 THR A O 1
ATOM 1141 N N . SER A 1 145 ? 12.652 10.399 -17.573 1.00 96.25 145 SER A N 1
ATOM 1142 C CA . SER A 1 145 ? 12.187 10.691 -18.933 1.00 96.25 145 SER A CA 1
ATOM 1143 C C . SER A 1 145 ? 11.293 9.605 -19.552 1.00 96.25 145 SER A C 1
ATOM 1145 O O . SER A 1 145 ? 10.869 9.755 -20.701 1.00 96.25 145 SER A O 1
ATOM 1147 N N . ALA A 1 146 ? 11.006 8.512 -18.836 1.00 97.38 146 ALA A N 1
ATOM 1148 C CA . ALA A 1 146 ? 9.967 7.565 -19.225 1.00 97.38 146 ALA A CA 1
ATOM 1149 C C . ALA A 1 146 ? 8.587 8.231 -19.166 1.00 97.38 146 ALA A C 1
ATOM 1151 O O . ALA A 1 146 ? 8.378 9.226 -18.470 1.00 97.38 146 ALA A O 1
ATOM 1152 N N . VAL A 1 147 ? 7.654 7.688 -19.939 1.00 98.06 147 VAL A N 1
ATOM 1153 C CA . VAL A 1 147 ? 6.315 8.230 -20.123 1.00 98.06 147 VAL A CA 1
ATOM 1154 C C . VAL A 1 147 ? 5.258 7.225 -19.690 1.00 98.06 147 VAL A C 1
ATOM 1156 O O . VAL A 1 147 ? 5.299 6.040 -20.037 1.00 98.06 147 VAL A O 1
ATOM 1159 N N . HIS A 1 148 ? 4.296 7.752 -18.954 1.00 98.62 148 HIS A N 1
ATOM 1160 C CA . HIS A 1 148 ? 3.024 7.146 -18.620 1.00 98.62 148 HIS A CA 1
ATOM 1161 C C . HIS A 1 148 ? 1.973 7.521 -19.671 1.00 98.62 148 HIS A C 1
ATOM 1163 O O . HIS A 1 148 ? 2.221 8.238 -20.650 1.00 98.62 148 HIS A O 1
ATOM 1169 N N . TYR A 1 149 ? 0.759 7.051 -19.430 1.00 97.06 149 TYR A N 1
ATOM 1170 C CA . TYR A 1 149 ? -0.458 7.374 -20.139 1.00 97.06 149 TYR A CA 1
ATOM 1171 C C . TYR A 1 149 ? -0.597 8.879 -20.375 1.00 97.06 149 TYR A C 1
ATOM 1173 O O . TYR A 1 149 ? -0.289 9.705 -19.515 1.00 97.06 149 TYR A O 1
ATOM 1181 N N . ASN A 1 150 ? -1.055 9.236 -21.576 1.00 95.50 150 ASN A N 1
ATOM 1182 C CA . ASN A 1 150 ? -1.168 10.618 -22.052 1.00 95.50 150 ASN A CA 1
ATOM 1183 C C . ASN A 1 150 ? 0.142 11.432 -22.035 1.00 95.50 150 ASN A C 1
ATOM 1185 O O . ASN A 1 150 ? 0.099 12.659 -22.084 1.00 95.50 150 ASN A O 1
ATOM 1189 N N . GLY A 1 151 ? 1.305 10.772 -22.011 1.00 96.00 151 GLY A N 1
ATOM 1190 C CA . GLY A 1 151 ? 2.606 11.437 -22.096 1.00 96.00 151 GLY A CA 1
ATOM 1191 C C . GLY A 1 151 ? 3.062 12.095 -20.795 1.00 96.00 151 GLY A C 1
ATOM 1192 O O . GLY A 1 151 ? 3.994 12.897 -20.828 1.00 96.00 151 GLY A O 1
ATOM 1193 N N . VAL A 1 152 ? 2.427 11.771 -19.663 1.00 98.19 152 VAL A N 1
ATOM 1194 C CA . VAL A 1 152 ? 2.890 12.204 -18.337 1.00 98.19 152 VAL A CA 1
ATOM 1195 C C . VAL A 1 152 ? 4.280 11.622 -18.092 1.00 98.19 152 VAL A C 1
ATOM 1197 O O . VAL A 1 152 ? 4.501 10.434 -18.308 1.00 98.19 152 VAL A O 1
ATOM 1200 N N . LEU A 1 153 ? 5.230 12.449 -17.667 1.00 97.88 153 LEU A N 1
ATOM 1201 C CA . LEU A 1 153 ? 6.591 11.999 -17.393 1.00 97.88 153 LEU A CA 1
ATOM 1202 C C . LEU A 1 153 ? 6.661 11.300 -16.036 1.00 97.88 153 LEU A C 1
ATOM 1204 O O . LEU A 1 153 ? 6.062 11.768 -15.068 1.00 97.88 153 LEU A O 1
ATOM 1208 N N . GLU A 1 154 ? 7.480 10.255 -15.938 1.00 98.12 154 GLU A N 1
ATOM 1209 C CA . GLU A 1 154 ? 7.859 9.660 -14.648 1.00 98.12 154 GLU A CA 1
ATOM 1210 C C . GLU A 1 154 ? 8.463 10.727 -13.719 1.00 98.12 154 GLU A C 1
ATOM 1212 O O . GLU A 1 154 ? 8.241 10.702 -12.518 1.00 98.12 154 GLU A O 1
ATOM 1217 N N . TYR A 1 155 ? 9.140 11.744 -14.267 1.00 97.69 155 TYR A N 1
ATOM 1218 C CA . TYR A 1 155 ? 9.601 12.918 -13.517 1.00 97.69 155 TYR A CA 1
ATOM 1219 C C . TYR A 1 155 ? 8.510 13.556 -12.635 1.00 97.69 155 TYR A C 1
ATOM 1221 O O . TYR A 1 155 ? 8.797 13.949 -11.506 1.00 97.69 155 TYR A O 1
ATOM 1229 N N . ASP A 1 156 ? 7.274 13.633 -13.136 1.00 98.06 156 ASP A N 1
ATOM 1230 C CA . ASP A 1 156 ? 6.134 14.211 -12.417 1.00 98.06 156 ASP A CA 1
ATOM 1231 C C . ASP A 1 156 ? 5.325 13.142 -11.657 1.00 98.06 156 ASP A C 1
ATOM 1233 O O . ASP A 1 156 ? 4.707 13.439 -10.632 1.00 98.06 156 ASP A O 1
ATOM 1237 N N . ALA A 1 157 ? 5.319 11.896 -12.145 1.00 98.19 157 ALA A N 1
ATOM 1238 C CA . ALA A 1 157 ? 4.474 10.812 -11.642 1.00 98.19 157 ALA A CA 1
ATOM 1239 C C . ALA A 1 157 ? 5.152 9.866 -10.632 1.00 98.19 157 ALA A C 1
ATOM 1241 O O . ALA A 1 157 ? 4.450 9.134 -9.932 1.00 98.19 157 ALA A O 1
ATOM 1242 N N . HIS A 1 158 ? 6.478 9.900 -10.495 1.00 98.44 158 HIS A N 1
ATOM 1243 C CA . HIS A 1 158 ? 7.250 8.932 -9.708 1.00 98.44 158 HIS A CA 1
ATOM 1244 C C . HIS A 1 158 ? 6.686 8.727 -8.294 1.00 98.44 158 HIS A C 1
ATOM 1246 O O . HIS A 1 158 ? 6.339 7.622 -7.882 1.00 98.44 158 HIS A O 1
ATOM 1252 N N . SER A 1 159 ? 6.495 9.825 -7.553 1.00 98.06 159 SER A N 1
ATOM 1253 C CA . SER A 1 159 ? 6.033 9.767 -6.159 1.00 98.06 159 SER A CA 1
ATOM 1254 C C . SER A 1 159 ? 4.593 9.268 -5.990 1.00 98.06 159 SER A C 1
ATOM 1256 O O . SER A 1 159 ? 4.187 8.988 -4.866 1.00 98.06 159 SER A O 1
ATOM 1258 N N . ILE A 1 160 ? 3.813 9.150 -7.070 1.00 98.31 160 ILE A N 1
ATOM 1259 C CA . ILE A 1 160 ? 2.440 8.631 -7.038 1.00 98.31 160 ILE A CA 1
ATOM 1260 C C . ILE A 1 160 ? 2.315 7.218 -7.623 1.00 98.31 160 ILE A C 1
ATOM 1262 O O . ILE A 1 160 ? 1.201 6.696 -7.689 1.00 98.31 160 ILE A O 1
ATOM 1266 N N . TYR A 1 161 ? 3.414 6.555 -8.000 1.00 98.81 161 TYR A N 1
ATOM 1267 C CA . TYR A 1 161 ? 3.369 5.196 -8.550 1.00 98.81 161 TYR A CA 1
ATOM 1268 C C . TYR A 1 161 ? 2.762 4.184 -7.559 1.00 98.81 161 TYR A C 1
ATOM 1270 O O . TYR A 1 161 ? 1.731 3.573 -7.840 1.00 98.81 161 TYR A O 1
ATOM 1278 N N . GLY A 1 162 ? 3.312 4.076 -6.344 1.00 98.44 162 GLY A N 1
ATOM 1279 C CA . GLY A 1 162 ? 2.759 3.193 -5.306 1.00 98.44 162 GLY A CA 1
ATOM 1280 C C . GLY A 1 162 ? 1.334 3.570 -4.886 1.00 98.44 162 GLY A C 1
ATOM 1281 O O . GLY A 1 162 ? 0.495 2.706 -4.631 1.00 98.44 162 GLY A O 1
ATOM 1282 N N . PHE A 1 163 ? 1.013 4.869 -4.890 1.00 98.62 163 PHE A N 1
ATOM 1283 C CA . PHE A 1 163 ? -0.338 5.352 -4.603 1.00 98.62 163 PHE A CA 1
ATOM 1284 C C . PHE A 1 163 ? -1.351 4.939 -5.683 1.00 98.62 163 PHE A C 1
ATOM 1286 O O . PHE A 1 163 ? -2.427 4.437 -5.356 1.00 98.62 163 PHE A O 1
ATOM 1293 N N . SER A 1 164 ? -1.010 5.101 -6.960 1.00 98.69 164 SER A N 1
ATOM 1294 C CA . SER A 1 164 ? -1.867 4.695 -8.079 1.00 98.69 164 SER A CA 1
ATOM 1295 C C . SER A 1 164 ? -2.051 3.174 -8.135 1.00 98.69 164 SER A C 1
ATOM 1297 O O . SER A 1 164 ? -3.178 2.711 -8.325 1.00 98.69 164 SER A O 1
ATOM 1299 N N . GLN A 1 165 ? -1.010 2.388 -7.834 1.00 98.81 165 GLN A N 1
ATOM 1300 C CA . GLN A 1 165 ? -1.144 0.939 -7.645 1.00 98.81 165 GLN A CA 1
ATOM 1301 C C . GLN A 1 165 ? -2.094 0.590 -6.490 1.00 98.81 165 GLN A C 1
ATOM 1303 O O . GLN A 1 165 ? -2.924 -0.311 -6.634 1.00 98.81 165 GLN A O 1
ATOM 1308 N N . ALA A 1 166 ? -2.007 1.285 -5.349 1.00 98.56 166 ALA A N 1
ATOM 1309 C CA . ALA A 1 166 ? -2.899 1.054 -4.211 1.00 98.56 166 ALA A CA 1
ATOM 1310 C C . ALA A 1 166 ? -4.369 1.313 -4.579 1.00 98.56 166 ALA A C 1
ATOM 1312 O O . ALA A 1 166 ? -5.235 0.516 -4.223 1.00 98.56 166 ALA A O 1
ATOM 1313 N N . ILE A 1 167 ? -4.653 2.369 -5.350 1.00 98.50 167 ILE A N 1
ATOM 1314 C CA . ILE A 1 167 ? -6.001 2.656 -5.867 1.00 98.50 167 ILE A CA 1
ATOM 1315 C C . ILE A 1 167 ? -6.486 1.528 -6.787 1.00 98.50 167 ILE A C 1
ATOM 1317 O O . ILE A 1 167 ? -7.604 1.036 -6.617 1.00 98.50 167 ILE A O 1
ATOM 1321 N N . ALA A 1 168 ? -5.657 1.100 -7.745 1.00 98.56 168 ALA A N 1
ATOM 1322 C CA . ALA A 1 168 ? -6.007 0.028 -8.677 1.00 98.56 168 ALA A CA 1
ATOM 1323 C C . ALA A 1 168 ? -6.279 -1.296 -7.943 1.00 98.56 168 ALA A C 1
ATOM 1325 O O . ALA A 1 168 ? -7.275 -1.969 -8.202 1.00 98.56 168 ALA A O 1
ATOM 1326 N N . THR A 1 169 ? -5.430 -1.629 -6.971 1.00 98.50 169 THR A N 1
ATOM 1327 C CA . THR A 1 169 ? -5.552 -2.832 -6.135 1.00 98.50 169 THR A CA 1
ATOM 1328 C C . THR A 1 169 ? -6.796 -2.773 -5.246 1.00 98.50 169 THR A C 1
ATOM 1330 O O . THR A 1 169 ? -7.503 -3.768 -5.110 1.00 98.50 169 THR A O 1
ATOM 1333 N N . HIS A 1 170 ? -7.126 -1.601 -4.694 1.00 97.00 170 HIS A N 1
ATOM 1334 C CA . HIS A 1 170 ? -8.341 -1.398 -3.901 1.00 97.00 170 HIS A CA 1
ATOM 1335 C C . HIS A 1 170 ? -9.599 -1.624 -4.737 1.00 97.00 170 HIS A C 1
ATOM 1337 O O . HIS A 1 170 ? -10.490 -2.361 -4.317 1.00 97.00 170 HIS A O 1
ATOM 1343 N N . LYS A 1 171 ? -9.650 -1.043 -5.943 1.00 96.38 171 LYS A N 1
ATOM 1344 C CA . LYS A 1 171 ? -10.754 -1.258 -6.888 1.00 96.38 171 LYS A CA 1
ATOM 1345 C C . LYS A 1 171 ? -10.899 -2.742 -7.245 1.00 96.38 171 LYS A C 1
ATOM 1347 O O . LYS A 1 171 ? -12.015 -3.254 -7.248 1.00 96.38 171 LYS A O 1
ATOM 1352 N N . ALA A 1 172 ? -9.783 -3.425 -7.507 1.00 96.94 172 ALA A N 1
ATOM 1353 C CA . ALA A 1 172 ? -9.771 -4.847 -7.836 1.00 96.94 172 ALA A CA 1
ATOM 1354 C C . ALA A 1 172 ? -10.348 -5.708 -6.703 1.00 96.94 172 ALA A C 1
ATOM 1356 O O . ALA A 1 172 ? -11.285 -6.465 -6.936 1.00 96.94 172 ALA A O 1
ATOM 1357 N N . LEU A 1 173 ? -9.847 -5.547 -5.473 1.00 95.75 173 LEU A N 1
ATOM 1358 C CA . LEU A 1 173 ? -10.297 -6.328 -4.315 1.00 95.75 173 LEU A CA 1
ATOM 1359 C C . LEU A 1 173 ? -11.773 -6.079 -3.972 1.00 95.75 173 LEU A C 1
ATOM 1361 O O . LEU A 1 173 ? -12.498 -7.026 -3.671 1.00 95.75 173 LEU A O 1
ATOM 1365 N N . GLN A 1 174 ? -12.252 -4.834 -4.086 1.00 93.69 174 GLN A N 1
ATOM 1366 C CA . GLN A 1 174 ? -13.678 -4.528 -3.923 1.00 93.69 174 GLN A CA 1
ATOM 1367 C C . GLN A 1 174 ? -14.558 -5.270 -4.939 1.00 93.69 174 GLN A C 1
ATOM 1369 O O . GLN A 1 174 ? -15.678 -5.660 -4.607 1.00 93.69 174 GLN A O 1
ATOM 1374 N N . GLY A 1 175 ? -14.057 -5.466 -6.162 1.00 91.81 175 GLY A N 1
ATOM 1375 C CA . GLY A 1 175 ? -14.764 -6.149 -7.244 1.00 91.81 175 GLY A CA 1
ATOM 1376 C C . GLY A 1 175 ? -14.810 -7.676 -7.134 1.00 91.81 175 GLY A C 1
ATOM 1377 O O . GLY A 1 175 ? -15.574 -8.283 -7.878 1.00 91.81 175 GLY A O 1
ATOM 1378 N N . LEU A 1 176 ? -14.031 -8.300 -6.238 1.00 90.94 176 LEU A N 1
ATOM 1379 C CA . LEU A 1 176 ? -13.998 -9.762 -6.088 1.00 90.94 176 LEU A CA 1
ATOM 1380 C C . LEU A 1 176 ? -15.226 -10.292 -5.340 1.00 90.94 176 LEU A C 1
ATOM 1382 O O . LEU A 1 176 ? -16.049 -11.002 -5.907 1.00 90.94 176 LEU A O 1
ATOM 1386 N N . GLU A 1 177 ? -15.342 -9.946 -4.056 1.00 85.44 177 GLU A N 1
ATOM 1387 C CA . GLU A 1 177 ? -16.359 -10.508 -3.152 1.00 85.44 177 GLU A CA 1
ATOM 1388 C C . GLU A 1 177 ? -17.272 -9.441 -2.540 1.00 85.44 177 GLU A C 1
ATOM 1390 O O . GLU A 1 177 ? -18.098 -9.749 -1.684 1.00 85.44 177 GLU A O 1
ATOM 1395 N N . GLY A 1 178 ? -17.127 -8.172 -2.936 1.00 86.12 178 GLY A N 1
ATOM 1396 C CA . GLY A 1 178 ? -17.919 -7.093 -2.347 1.00 86.12 178 GLY A CA 1
ATOM 1397 C C . GLY A 1 178 ? -17.559 -6.803 -0.884 1.00 86.12 178 GLY A C 1
ATOM 1398 O O . GLY A 1 178 ? -18.363 -6.207 -0.172 1.00 86.12 178 GLY A O 1
ATOM 1399 N N . LYS A 1 179 ? -16.368 -7.221 -0.437 1.00 89.12 179 LYS A N 1
ATOM 1400 C CA . LYS A 1 179 ? -15.874 -7.064 0.937 1.00 89.12 179 LYS A CA 1
ATOM 1401 C C . LYS A 1 179 ? -14.916 -5.890 1.086 1.00 89.12 179 LYS A C 1
ATOM 1403 O O . LYS A 1 179 ? -14.341 -5.408 0.106 1.00 89.12 179 LYS A O 1
ATOM 1408 N N . ARG A 1 180 ? -14.737 -5.437 2.325 1.00 91.62 180 ARG A N 1
ATOM 1409 C CA . ARG A 1 180 ? -13.734 -4.446 2.719 1.00 91.62 180 ARG A CA 1
ATOM 1410 C C . ARG A 1 180 ? -12.331 -4.942 2.351 1.00 91.62 180 ARG A C 1
ATOM 1412 O O . ARG A 1 180 ? -11.907 -5.977 2.859 1.00 91.62 180 ARG A O 1
ATOM 1419 N N . PRO A 1 181 ? -11.596 -4.227 1.485 1.00 92.56 181 PRO A N 1
ATOM 1420 C CA . PRO A 1 181 ? -10.269 -4.662 1.081 1.00 92.56 181 PRO A CA 1
ATOM 1421 C C . PRO A 1 181 ? -9.241 -4.378 2.180 1.00 92.56 181 PRO A C 1
ATOM 1423 O O . PRO A 1 181 ? -9.238 -3.303 2.783 1.00 92.56 181 PRO A O 1
ATOM 1426 N N . PHE A 1 182 ? -8.311 -5.311 2.379 1.00 94.88 182 PHE A N 1
ATOM 1427 C CA . PHE A 1 182 ? -7.078 -5.059 3.119 1.00 94.88 182 PHE A CA 1
ATOM 1428 C C . PHE A 1 182 ? -5.893 -4.989 2.153 1.00 94.88 182 PHE A C 1
ATOM 1430 O O . PHE A 1 182 ? -5.621 -5.937 1.412 1.00 94.88 182 PHE A O 1
ATOM 1437 N N . ILE A 1 183 ? -5.176 -3.863 2.173 1.00 96.44 183 ILE A N 1
ATOM 1438 C CA . ILE A 1 183 ? -3.966 -3.651 1.372 1.00 96.44 183 ILE A CA 1
ATOM 1439 C C . ILE A 1 183 ? -2.860 -3.140 2.275 1.00 96.44 183 ILE A C 1
ATOM 1441 O O . ILE A 1 183 ? -3.071 -2.173 3.000 1.00 96.44 183 ILE A O 1
ATOM 1445 N N . LEU A 1 184 ? -1.678 -3.740 2.187 1.00 97.38 184 LEU A N 1
ATOM 1446 C CA . LEU A 1 184 ? -0.460 -3.244 2.819 1.00 97.38 184 LEU A CA 1
ATOM 1447 C C . LEU A 1 184 ? 0.493 -2.738 1.727 1.00 97.38 184 LEU A C 1
ATOM 1449 O O . LEU A 1 184 ? 0.870 -3.523 0.868 1.00 97.38 184 LEU A O 1
ATOM 1453 N N . SER A 1 185 ? 0.874 -1.457 1.740 1.00 96.75 185 SER A N 1
ATOM 1454 C CA . SER A 1 185 ? 1.737 -0.839 0.716 1.00 96.75 185 SER A CA 1
ATOM 1455 C C . SER A 1 185 ? 3.055 -0.325 1.281 1.00 96.75 185 SER A C 1
ATOM 1457 O O . SER A 1 185 ? 3.069 0.269 2.366 1.00 96.75 185 SER A O 1
ATOM 1459 N N . ARG A 1 186 ? 4.153 -0.492 0.528 1.00 95.62 186 ARG A N 1
ATOM 1460 C CA . ARG A 1 186 ? 5.443 0.113 0.890 1.00 95.62 186 ARG A CA 1
ATOM 1461 C C . ARG A 1 186 ? 5.471 1.589 0.541 1.00 95.62 186 ARG A C 1
ATOM 1463 O O . ARG A 1 186 ? 5.485 2.439 1.424 1.00 95.62 186 ARG A O 1
ATOM 1470 N N . SER A 1 187 ? 5.432 1.898 -0.748 1.00 97.56 187 SER A N 1
ATOM 1471 C CA . SER A 1 187 ? 5.422 3.268 -1.235 1.00 97.56 187 SER A CA 1
ATOM 1472 C C . SER A 1 187 ? 4.059 3.906 -0.979 1.00 97.56 187 SER A C 1
ATOM 1474 O O . SER A 1 187 ? 3.004 3.280 -1.146 1.00 97.56 187 SER A O 1
ATOM 1476 N N . THR A 1 188 ? 4.078 5.161 -0.535 1.00 96.69 188 THR A N 1
ATOM 1477 C CA . THR A 1 188 ? 2.880 5.941 -0.221 1.00 96.69 188 THR A CA 1
ATOM 1478 C C . THR A 1 188 ? 3.055 7.398 -0.639 1.00 96.69 188 THR A C 1
ATOM 1480 O O . THR A 1 188 ? 4.166 7.918 -0.712 1.00 96.69 188 THR A O 1
ATOM 1483 N N . TYR A 1 189 ? 1.931 8.064 -0.891 1.00 97.56 189 TYR A N 1
ATOM 1484 C CA . TYR A 1 189 ? 1.835 9.502 -1.114 1.00 97.56 189 TYR A CA 1
ATOM 1485 C C . TYR A 1 189 ? 0.678 10.079 -0.286 1.00 97.56 189 TYR A C 1
ATOM 1487 O O . TYR A 1 189 ? -0.085 9.347 0.356 1.00 97.56 189 TYR A O 1
ATOM 1495 N N . VAL A 1 190 ? 0.512 11.403 -0.297 1.00 97.25 190 VAL A N 1
ATOM 1496 C CA . VAL A 1 190 ? -0.634 12.057 0.348 1.00 97.25 190 VAL A CA 1
ATOM 1497 C C . VAL A 1 190 ? -1.936 11.493 -0.230 1.00 97.25 190 VAL A C 1
ATOM 1499 O O . VAL A 1 190 ? -2.206 11.613 -1.421 1.00 97.25 190 VAL A O 1
ATOM 1502 N N . GLY A 1 191 ? -2.742 10.870 0.632 1.00 95.00 191 GLY A N 1
ATOM 1503 C CA . GLY A 1 191 ? -3.993 10.207 0.256 1.00 95.00 191 GLY A CA 1
ATOM 1504 C C . GLY A 1 191 ? -3.933 8.676 0.233 1.00 95.00 191 GLY A C 1
ATOM 1505 O O . GLY A 1 191 ? -4.992 8.051 0.284 1.00 95.00 191 GLY A O 1
ATOM 1506 N N . SER A 1 192 ? -2.747 8.052 0.260 1.00 92.81 192 SER A N 1
ATOM 1507 C CA . SER A 1 192 ? -2.610 6.583 0.264 1.00 92.81 192 SER A CA 1
ATOM 1508 C C . SER A 1 192 ? -3.342 5.906 1.424 1.00 92.81 192 SER A C 1
ATOM 1510 O O . SER A 1 192 ? -3.939 4.853 1.223 1.00 92.81 192 SER A O 1
ATOM 1512 N N . GLY A 1 193 ? -3.392 6.537 2.603 1.00 90.50 193 GLY A N 1
ATOM 1513 C CA . GLY A 1 193 ? -4.091 6.005 3.782 1.00 90.50 193 GLY A CA 1
ATOM 1514 C C . GLY A 1 193 ? -5.609 5.835 3.621 1.00 90.50 193 GLY A C 1
ATOM 1515 O O . GLY A 1 193 ? -6.242 5.228 4.478 1.00 90.50 193 GLY A O 1
ATOM 1516 N N . LYS A 1 194 ? -6.206 6.350 2.535 1.00 92.19 194 LYS A N 1
ATOM 1517 C CA . LYS A 1 194 ? -7.596 6.052 2.159 1.00 92.19 194 LYS A CA 1
ATOM 1518 C C . LYS A 1 194 ? -7.756 4.638 1.579 1.00 92.19 194 LYS A C 1
ATOM 1520 O O . LYS A 1 194 ? -8.850 4.094 1.655 1.00 92.19 194 LYS A O 1
ATOM 1525 N N . TYR A 1 195 ? -6.698 4.074 0.994 1.00 95.19 195 TYR A N 1
ATOM 1526 C CA . TYR A 1 195 ? -6.755 2.832 0.214 1.00 95.19 195 TYR A CA 1
ATOM 1527 C C . TYR A 1 195 ? -5.895 1.706 0.791 1.00 95.19 195 TYR A C 1
ATOM 1529 O O . TYR A 1 195 ? -6.199 0.542 0.551 1.00 95.19 195 TYR A O 1
ATOM 1537 N N . ALA A 1 196 ? -4.820 2.026 1.517 1.00 93.75 196 ALA A N 1
ATOM 1538 C CA . ALA A 1 196 ? -3.885 1.027 2.018 1.00 93.75 196 ALA A CA 1
ATOM 1539 C C . ALA A 1 196 ? -3.316 1.381 3.397 1.00 93.75 196 ALA A C 1
ATOM 1541 O O . ALA A 1 196 ? -3.082 2.545 3.731 1.00 93.75 196 ALA A O 1
ATOM 1542 N N . ALA A 1 197 ? -3.050 0.334 4.170 1.00 93.62 197 ALA A N 1
ATOM 1543 C CA . ALA A 1 197 ? -2.137 0.325 5.299 1.00 93.62 197 ALA A CA 1
ATOM 1544 C C . ALA A 1 197 ? -0.674 0.451 4.829 1.00 93.62 197 ALA A C 1
ATOM 1546 O O . ALA A 1 197 ? -0.360 0.231 3.659 1.00 93.62 197 ALA A O 1
ATOM 1547 N N . HIS A 1 198 ? 0.232 0.767 5.755 1.00 90.56 198 HIS A N 1
ATOM 1548 C CA . HIS A 1 198 ? 1.663 0.940 5.493 1.00 90.56 198 HIS A CA 1
ATOM 1549 C C . HIS A 1 198 ? 2.498 0.373 6.647 1.00 90.56 198 HIS A C 1
ATOM 1551 O O . HIS A 1 198 ? 2.095 0.493 7.804 1.00 90.56 198 HIS A O 1
ATOM 1557 N N . TRP A 1 199 ? 3.657 -0.218 6.347 1.00 86.12 199 TRP A N 1
ATOM 1558 C CA . TRP A 1 199 ? 4.650 -0.628 7.348 1.00 86.12 199 TRP A CA 1
ATOM 1559 C C . TRP A 1 199 ? 5.963 0.121 7.128 1.00 86.12 199 TRP A C 1
ATOM 1561 O O . TRP A 1 199 ? 6.232 0.599 6.033 1.00 86.12 199 TRP A O 1
ATOM 1571 N N . THR A 1 200 ? 6.805 0.175 8.156 1.00 81.94 200 THR A N 1
ATOM 1572 C CA . THR A 1 200 ? 8.025 0.998 8.205 1.00 81.94 200 THR A CA 1
ATOM 1573 C C . THR A 1 200 ? 9.154 0.590 7.253 1.00 81.94 200 THR A C 1
ATOM 1575 O O . THR A 1 200 ? 10.207 1.226 7.266 1.00 81.94 200 THR A O 1
ATOM 1578 N N . GLY A 1 201 ? 8.946 -0.419 6.407 1.00 82.56 201 GLY A N 1
ATOM 1579 C CA . GLY A 1 201 ? 9.942 -0.901 5.457 1.00 82.56 201 GLY A CA 1
ATOM 1580 C C . GLY A 1 201 ? 11.013 -1.777 6.103 1.00 82.56 201 GLY A C 1
ATOM 1581 O O . GLY A 1 201 ? 10.873 -2.230 7.234 1.00 82.56 201 GLY A O 1
ATOM 1582 N N . ASP A 1 202 ? 12.088 -2.015 5.356 1.00 79.12 202 ASP A N 1
ATOM 1583 C CA . ASP A 1 202 ? 13.190 -2.883 5.769 1.00 79.12 202 ASP A CA 1
ATOM 1584 C C . ASP A 1 202 ? 14.045 -2.207 6.845 1.00 79.12 202 ASP A C 1
ATOM 1586 O O . ASP A 1 202 ? 14.986 -1.460 6.552 1.00 79.12 202 ASP A O 1
ATOM 1590 N N . ASN A 1 203 ? 13.734 -2.458 8.113 1.00 70.69 203 ASN A N 1
ATOM 1591 C CA . ASN A 1 203 ? 14.552 -1.947 9.197 1.00 70.69 203 ASN A CA 1
ATOM 1592 C C . ASN A 1 203 ? 15.731 -2.883 9.520 1.00 70.69 203 ASN A C 1
ATOM 1594 O O . ASN A 1 203 ? 15.732 -4.085 9.261 1.00 70.69 203 ASN A O 1
ATOM 1598 N N . GLN A 1 204 ? 16.806 -2.301 10.053 1.00 53.28 204 GLN A N 1
ATOM 1599 C CA . GLN A 1 204 ? 17.969 -3.054 10.515 1.00 53.28 204 GLN A CA 1
ATOM 1600 C C . GLN A 1 204 ? 17.984 -3.094 12.039 1.00 53.28 204 GLN A C 1
ATOM 1602 O O . GLN A 1 204 ? 17.642 -2.108 12.691 1.00 53.28 204 GLN A O 1
ATOM 1607 N N . ARG A 1 205 ? 18.494 -4.189 12.614 1.00 43.75 205 ARG A N 1
ATOM 1608 C CA . ARG A 1 205 ? 18.721 -4.343 14.059 1.00 43.75 205 ARG A CA 1
ATOM 1609 C C . ARG A 1 205 ? 19.702 -3.289 14.585 1.00 43.75 205 ARG A C 1
ATOM 1611 O O . ARG A 1 205 ? 20.905 -3.527 14.646 1.00 43.75 205 ARG A O 1
ATOM 1618 N N . HIS A 1 206 ? 19.180 -2.155 15.025 1.00 44.50 206 HIS A N 1
ATOM 1619 C CA . HIS A 1 206 ? 19.906 -1.168 15.815 1.00 44.50 206 HIS A CA 1
ATOM 1620 C C . HIS A 1 206 ? 19.160 -0.977 17.134 1.00 44.50 206 HIS A C 1
ATOM 1622 O O . HIS A 1 206 ? 17.932 -1.050 17.170 1.00 44.50 206 HIS A O 1
ATOM 1628 N N . LEU A 1 207 ? 19.902 -0.758 18.223 1.00 39.16 207 LEU A N 1
ATOM 1629 C CA . LEU A 1 207 ? 19.349 -0.300 19.501 1.00 39.16 207 LEU A CA 1
ATOM 1630 C C . LEU A 1 207 ? 18.667 1.059 19.251 1.00 39.16 207 LEU A C 1
ATOM 1632 O O . LEU A 1 207 ? 19.331 2.090 19.287 1.00 39.16 207 LEU A O 1
ATOM 1636 N N . GLY A 1 208 ? 17.381 1.037 18.887 1.00 41.34 208 GLY A N 1
ATOM 1637 C CA . GLY A 1 208 ? 16.601 2.216 18.496 1.00 41.34 208 GLY A CA 1
ATOM 1638 C C . GLY A 1 208 ? 15.629 2.038 17.316 1.00 41.34 208 GLY A C 1
ATOM 1639 O O . GLY A 1 208 ? 14.878 2.970 17.045 1.00 41.34 208 GLY A O 1
ATOM 1640 N N . GLY A 1 209 ? 15.623 0.893 16.612 1.00 35.31 209 GLY A N 1
ATOM 1641 C CA . GLY A 1 209 ? 14.664 0.587 15.534 1.00 35.31 209 GLY A CA 1
ATOM 1642 C C . GLY A 1 209 ? 13.573 -0.402 15.969 1.00 35.31 209 GLY A C 1
ATOM 1643 O O . GLY A 1 209 ? 13.883 -1.393 16.624 1.00 35.31 209 GLY A O 1
ATOM 1644 N N . PHE A 1 210 ? 12.313 -0.136 15.607 1.00 39.31 210 PHE A N 1
ATOM 1645 C CA . PHE A 1 210 ? 11.124 -0.905 16.005 1.00 39.31 210 PHE A CA 1
ATOM 1646 C C . PHE A 1 210 ? 10.708 -1.932 14.934 1.00 39.31 210 PHE A C 1
ATOM 1648 O O . PHE A 1 210 ? 10.133 -1.509 13.942 1.00 39.31 210 PHE A O 1
ATOM 1655 N N . GLU A 1 211 ? 10.928 -3.243 15.134 1.00 39.03 211 GLU A N 1
ATOM 1656 C CA . GLU A 1 211 ? 10.134 -4.358 14.547 1.00 39.03 211 GLU A CA 1
ATOM 1657 C C . GLU A 1 211 ? 10.228 -5.638 15.402 1.00 39.03 211 GLU A C 1
ATOM 1659 O O . GLU A 1 211 ? 11.210 -5.873 16.109 1.00 39.03 211 GLU A O 1
ATOM 1664 N N . ILE A 1 212 ? 9.189 -6.481 15.322 1.00 38.06 212 ILE A N 1
ATOM 1665 C CA . ILE A 1 212 ? 9.061 -7.747 16.059 1.00 38.06 212 ILE A CA 1
ATOM 1666 C C . ILE A 1 212 ? 9.770 -8.896 15.329 1.00 38.06 212 ILE A C 1
ATOM 1668 O O . ILE A 1 212 ? 9.375 -9.271 14.228 1.00 38.06 212 ILE A O 1
ATOM 1672 N N . PHE A 1 213 ? 10.725 -9.557 15.998 1.00 33.06 213 PHE A N 1
ATOM 1673 C CA . PHE A 1 213 ? 11.406 -10.765 15.502 1.00 33.06 213 PHE A CA 1
ATOM 1674 C C . PHE A 1 213 ? 11.380 -11.936 16.506 1.00 33.06 213 PHE A C 1
ATOM 1676 O O . PHE A 1 213 ? 11.315 -11.758 17.723 1.00 33.06 213 PHE A O 1
ATOM 1683 N N . TYR A 1 214 ? 11.476 -13.172 15.998 1.00 28.20 214 TYR A N 1
ATOM 1684 C CA . TYR A 1 214 ? 11.331 -14.411 16.773 1.00 28.20 214 TYR A CA 1
ATOM 1685 C C . TYR A 1 214 ? 12.667 -14.996 17.319 1.00 28.20 214 TYR A C 1
ATOM 1687 O O . TYR A 1 214 ? 13.080 -16.025 16.817 1.00 28.20 214 TYR A O 1
ATOM 1695 N N . PHE A 1 215 ? 13.280 -14.505 18.423 1.00 29.09 215 PHE A N 1
ATOM 1696 C CA . PHE A 1 215 ? 14.169 -15.347 19.296 1.00 29.09 215 PHE A CA 1
ATOM 1697 C C . PHE A 1 215 ? 14.126 -15.040 20.828 1.00 29.09 215 PHE A C 1
ATOM 1699 O O . PHE A 1 215 ? 13.841 -13.930 21.255 1.00 29.09 215 PHE A O 1
ATOM 1706 N N . TYR A 1 216 ? 14.382 -16.067 21.660 1.00 29.70 216 TYR A N 1
ATOM 1707 C CA . TYR A 1 216 ? 13.849 -16.342 23.023 1.00 29.70 216 TYR A CA 1
ATOM 1708 C C . TYR A 1 216 ? 14.001 -15.309 24.175 1.00 29.70 216 TYR A C 1
ATOM 1710 O O . TYR A 1 216 ? 13.270 -15.455 25.148 1.00 29.70 216 TYR A O 1
ATOM 1718 N N . TYR A 1 217 ? 14.868 -14.288 24.109 1.00 26.59 217 TYR A N 1
ATOM 1719 C CA . TYR A 1 217 ? 15.067 -13.331 25.229 1.00 26.59 217 TYR A CA 1
ATOM 1720 C C . TYR A 1 217 ? 14.733 -11.865 24.894 1.00 26.59 217 TYR A C 1
ATOM 1722 O O . TYR A 1 217 ? 14.202 -11.166 25.750 1.00 26.59 217 TYR A O 1
ATOM 1730 N N . ASP A 1 218 ? 14.952 -11.410 23.654 1.00 31.89 218 ASP A N 1
ATOM 1731 C CA . ASP A 1 218 ? 14.537 -10.067 23.201 1.00 31.89 218 ASP A CA 1
ATOM 1732 C C . ASP A 1 218 ? 13.030 -10.033 22.815 1.00 31.89 218 ASP A C 1
ATOM 1734 O O . ASP A 1 218 ? 12.443 -8.965 22.692 1.00 31.89 218 ASP A O 1
ATOM 1738 N N . LYS A 1 219 ? 12.371 -11.198 22.675 1.00 36.75 219 LYS A N 1
ATOM 1739 C CA . LYS A 1 219 ? 10.947 -11.363 22.296 1.00 36.75 219 LYS A CA 1
ATOM 1740 C C . LYS A 1 219 ? 9.935 -10.669 23.212 1.00 36.75 219 LYS A C 1
ATOM 1742 O O . LYS A 1 219 ? 8.921 -10.195 22.712 1.00 36.75 219 LYS A O 1
ATOM 1747 N N . PHE A 1 220 ? 10.154 -10.688 24.528 1.00 31.53 220 PHE A N 1
ATOM 1748 C CA . PHE A 1 220 ? 9.117 -10.289 25.489 1.00 31.53 220 PHE A CA 1
ATOM 1749 C C . PHE A 1 220 ? 8.736 -8.816 25.308 1.00 31.53 220 PHE A C 1
ATOM 1751 O O . PHE A 1 220 ? 7.574 -8.500 25.078 1.00 31.53 220 PHE A O 1
ATOM 1758 N N . TRP A 1 221 ? 9.738 -7.942 25.260 1.00 29.91 221 TRP A N 1
ATOM 1759 C CA . TRP A 1 221 ? 9.540 -6.499 25.157 1.00 29.91 221 TRP A CA 1
ATOM 1760 C C . TRP A 1 221 ? 8.978 -6.057 23.798 1.00 29.91 221 TRP A C 1
ATOM 1762 O O . TRP A 1 221 ? 8.098 -5.204 23.744 1.00 29.91 221 TRP A O 1
ATOM 1772 N N . TRP A 1 222 ? 9.419 -6.664 22.689 1.00 35.53 222 TRP A N 1
ATOM 1773 C CA . TRP A 1 222 ? 8.926 -6.289 21.357 1.00 35.53 222 TRP A CA 1
ATOM 1774 C C . TRP A 1 222 ? 7.498 -6.769 21.087 1.00 35.53 222 TRP A C 1
ATOM 1776 O O . TRP A 1 222 ? 6.740 -6.029 20.468 1.00 35.53 222 TRP A O 1
ATOM 1786 N N . ILE A 1 223 ? 7.106 -7.959 21.566 1.00 41.75 223 ILE A N 1
ATOM 1787 C CA . ILE A 1 223 ? 5.707 -8.426 21.517 1.00 41.75 223 ILE A CA 1
ATOM 1788 C C . ILE A 1 223 ? 4.818 -7.535 22.382 1.00 41.75 223 ILE A C 1
ATOM 1790 O O . ILE A 1 223 ? 3.735 -7.162 21.938 1.00 41.75 223 ILE A O 1
ATOM 1794 N N . GLU A 1 224 ? 5.286 -7.140 23.567 1.00 35.84 224 GLU A N 1
ATOM 1795 C CA . GLU A 1 224 ? 4.564 -6.203 24.427 1.00 35.84 224 GLU A CA 1
ATOM 1796 C C . GLU A 1 224 ? 4.336 -4.852 23.742 1.00 35.84 224 GLU A C 1
ATOM 1798 O O . GLU A 1 224 ? 3.220 -4.353 23.779 1.00 35.84 224 GLU A O 1
ATOM 1803 N N . VAL A 1 225 ? 5.339 -4.279 23.067 1.00 40.47 225 VAL A N 1
ATOM 1804 C CA . VAL A 1 225 ? 5.204 -2.986 22.371 1.00 40.47 225 VAL A CA 1
ATOM 1805 C C . VAL A 1 225 ? 4.394 -3.109 21.082 1.00 40.47 225 VAL A C 1
ATOM 1807 O O . VAL A 1 225 ? 3.476 -2.324 20.843 1.00 40.47 225 VAL A O 1
ATOM 1810 N N . GLY A 1 226 ? 4.705 -4.087 20.232 1.00 36.78 226 GLY A N 1
ATOM 1811 C CA . GLY A 1 226 ? 4.028 -4.216 18.952 1.00 36.78 226 GLY A CA 1
ATOM 1812 C C . GLY A 1 226 ? 2.569 -4.663 19.079 1.00 36.78 226 GLY A C 1
ATOM 1813 O O . GLY A 1 226 ? 1.779 -4.308 18.211 1.00 36.78 226 GLY A O 1
ATOM 1814 N N . ALA A 1 227 ? 2.160 -5.309 20.180 1.00 40.94 227 ALA A N 1
ATOM 1815 C CA . ALA A 1 227 ? 0.743 -5.526 20.507 1.00 40.94 227 ALA A CA 1
ATOM 1816 C C . ALA A 1 227 ? -0.092 -4.231 20.507 1.00 40.94 227 ALA A C 1
ATOM 1818 O O . ALA A 1 227 ? -1.314 -4.288 20.379 1.00 40.94 227 ALA A O 1
ATOM 1819 N N . PHE A 1 228 ? 0.558 -3.070 20.635 1.00 43.44 228 PHE A N 1
ATOM 1820 C CA . PHE A 1 228 ? -0.083 -1.759 20.614 1.00 43.44 228 PHE A CA 1
ATOM 1821 C C . PHE A 1 228 ? 0.148 -0.971 19.315 1.00 43.44 228 PHE A C 1
ATOM 1823 O O . PHE A 1 228 ? -0.427 0.110 19.160 1.00 43.44 228 PHE A O 1
ATOM 1830 N N . LEU A 1 229 ? 0.951 -1.479 18.370 1.00 38.94 229 LEU A N 1
ATOM 1831 C CA . LEU A 1 229 ? 1.090 -0.854 17.055 1.00 38.94 229 LEU A CA 1
ATOM 1832 C C . LEU A 1 229 ? -0.214 -1.017 16.258 1.00 38.94 229 LEU A C 1
ATOM 1834 O O . LEU A 1 229 ? -0.784 -2.107 16.245 1.00 38.94 229 LEU A O 1
ATOM 1838 N N . PRO A 1 230 ? -0.669 0.023 15.524 1.00 42.09 230 PRO A N 1
ATOM 1839 C CA . PRO A 1 230 ? -1.863 -0.079 14.682 1.00 42.09 230 PRO A CA 1
ATOM 1840 C C . PRO A 1 230 ? -1.788 -1.200 13.642 1.00 42.09 230 PRO A C 1
ATOM 1842 O O . PRO A 1 230 ? -2.819 -1.732 13.238 1.00 42.09 230 PRO A O 1
ATOM 1845 N N . LEU A 1 231 ? -0.563 -1.524 13.216 1.00 38.50 231 LEU A N 1
ATOM 1846 C CA . LEU A 1 231 ? -0.197 -2.666 12.393 1.00 38.50 231 LEU A CA 1
ATOM 1847 C C . LEU A 1 231 ? 0.879 -3.452 13.128 1.00 38.50 231 LEU A C 1
ATOM 1849 O O . LEU A 1 231 ? 2.024 -3.005 13.220 1.00 38.50 231 LEU A O 1
ATOM 1853 N N . LEU A 1 232 ? 0.506 -4.630 13.615 1.00 38.62 232 LEU A N 1
ATOM 1854 C CA . LEU A 1 232 ? 1.447 -5.593 14.145 1.00 38.62 232 LEU A CA 1
ATOM 1855 C C . LEU A 1 232 ? 1.710 -6.695 13.124 1.00 38.62 232 LEU A C 1
ATOM 1857 O O . LEU A 1 232 ? 0.826 -7.487 12.802 1.00 38.62 232 LEU A O 1
ATOM 1861 N N . LYS A 1 233 ? 2.953 -6.763 12.650 1.00 36.94 233 LYS A N 1
ATOM 1862 C CA . LYS A 1 233 ? 3.455 -7.848 11.806 1.00 36.94 233 LYS A CA 1
ATOM 1863 C C . LYS A 1 233 ? 4.617 -8.542 12.522 1.00 36.94 233 LYS A C 1
ATOM 1865 O O . LYS A 1 233 ? 5.775 -8.233 12.284 1.00 36.94 233 LYS A O 1
ATOM 1870 N N . GLY A 1 234 ? 4.306 -9.473 13.421 1.00 40.62 234 GLY A N 1
ATOM 1871 C CA . GLY A 1 234 ? 5.054 -10.732 13.477 1.00 40.62 234 GLY A CA 1
ATOM 1872 C C . GLY A 1 234 ? 4.369 -11.694 12.508 1.00 40.62 234 GLY A C 1
ATOM 1873 O O . GLY A 1 234 ? 3.349 -11.347 11.916 1.00 40.62 234 GLY A O 1
ATOM 1874 N N . SER A 1 235 ? 4.827 -12.922 12.337 1.00 29.86 235 SER A N 1
ATOM 1875 C CA . SER A 1 235 ? 3.889 -13.952 11.879 1.00 29.86 235 SER A CA 1
ATOM 1876 C C . SER A 1 235 ? 2.648 -13.932 12.822 1.00 29.86 235 SER A C 1
ATOM 1878 O O . SER A 1 235 ? 2.808 -14.308 13.978 1.00 29.86 235 SER A O 1
ATOM 1880 N N . CYS A 1 236 ? 1.476 -13.460 12.337 1.00 24.64 236 CYS A N 1
ATOM 1881 C CA . CYS A 1 236 ? 0.140 -13.272 12.991 1.00 24.64 236 CYS A CA 1
ATOM 1882 C C . CYS A 1 236 ? -0.149 -11.931 13.746 1.00 24.64 236 CYS A C 1
ATOM 1884 O O . CYS A 1 236 ? 0.578 -11.592 14.673 1.00 24.64 236 CYS A O 1
ATOM 1886 N N . GLU A 1 237 ? -1.092 -11.090 13.238 1.00 23.73 237 GLU A N 1
ATOM 1887 C CA . GLU A 1 237 ? -2.493 -10.728 13.700 1.00 23.73 237 GLU A CA 1
ATOM 1888 C C . GLU A 1 237 ? -2.565 -9.875 15.014 1.00 23.73 237 GLU A C 1
ATOM 1890 O O . GLU A 1 237 ? -1.884 -10.228 15.965 1.00 23.73 237 GLU A O 1
ATOM 1895 N N . LEU A 1 238 ? -3.290 -8.742 15.232 1.00 23.98 238 LEU A N 1
ATOM 1896 C CA . LEU A 1 238 ? -4.579 -8.114 14.802 1.00 23.98 238 LEU A CA 1
ATOM 1897 C C . LEU A 1 238 ? -4.555 -6.544 14.962 1.00 23.98 238 LEU A C 1
ATOM 1899 O O . LEU A 1 238 ? -3.646 -6.013 15.593 1.00 23.98 238 LEU A O 1
ATOM 1903 N N . LEU A 1 239 ? -5.553 -5.811 14.415 1.00 26.39 239 LEU A N 1
ATOM 1904 C CA . LEU A 1 239 ? -5.576 -4.353 14.069 1.00 26.39 239 LEU A CA 1
ATOM 1905 C C . LEU A 1 239 ? -6.480 -3.421 14.934 1.00 26.39 239 LEU A C 1
ATOM 1907 O O . LEU A 1 239 ? -7.547 -3.853 15.351 1.00 26.39 239 LEU A O 1
ATOM 1911 N N . PHE A 1 240 ? -6.135 -2.111 15.036 1.00 22.11 240 PHE A N 1
ATOM 1912 C CA . PHE A 1 240 ? -7.026 -0.905 15.076 1.00 22.11 240 PHE A CA 1
ATOM 1913 C C . PHE A 1 240 ? -6.220 0.405 14.806 1.00 22.11 240 PHE A C 1
ATOM 1915 O O . PHE A 1 240 ? -5.057 0.481 15.192 1.00 22.11 240 PHE A O 1
ATOM 1922 N N . PRO A 1 241 ? -6.787 1.494 14.224 1.00 27.78 241 PRO A N 1
ATOM 1923 C CA . PRO A 1 241 ? -6.019 2.694 13.865 1.00 27.78 241 PRO A CA 1
ATOM 1924 C C . PRO A 1 241 ? -5.969 3.779 14.964 1.00 27.78 241 PRO A C 1
ATOM 1926 O O . PRO A 1 241 ? -6.971 4.018 15.649 1.00 27.78 241 PRO A O 1
ATOM 1929 N N . LYS A 1 242 ? -4.842 4.524 14.965 1.00 35.19 242 LYS A N 1
ATOM 1930 C CA . LYS A 1 242 ? -4.563 5.887 15.506 1.00 35.19 242 LYS A CA 1
ATOM 1931 C C . LYS A 1 242 ? -3.593 5.988 16.695 1.00 35.19 242 LYS A C 1
ATOM 1933 O O . LYS A 1 242 ? -3.996 6.359 17.787 1.00 35.19 242 LYS A O 1
ATOM 1938 N N . ALA A 1 243 ? -2.291 5.851 16.443 1.00 38.06 243 ALA A N 1
ATOM 1939 C CA . ALA A 1 243 ? -1.295 6.438 17.340 1.00 38.06 243 ALA A CA 1
ATOM 1940 C C . ALA A 1 243 ? -1.321 7.979 17.218 1.00 38.06 243 ALA A C 1
ATOM 1942 O O . ALA A 1 243 ? -1.135 8.512 16.125 1.00 38.06 243 ALA A O 1
ATOM 1943 N N . GLY A 1 244 ? -1.596 8.697 18.306 1.00 37.03 244 GLY A N 1
ATOM 1944 C CA . GLY A 1 244 ? -1.304 10.131 18.419 1.00 37.03 244 GLY A CA 1
ATOM 1945 C C . GLY A 1 244 ? 0.068 10.338 19.063 1.00 37.03 244 GLY A C 1
ATOM 1946 O O . GLY A 1 244 ? 0.643 9.396 19.600 1.00 37.03 244 GLY A O 1
ATOM 1947 N N . THR A 1 245 ? 0.590 11.561 19.053 1.00 29.92 245 THR A N 1
ATOM 1948 C CA . THR A 1 245 ? 1.893 11.886 19.661 1.00 29.92 245 THR A CA 1
ATOM 1949 C C . THR A 1 245 ? 1.697 12.868 20.815 1.00 29.92 245 THR A C 1
ATOM 1951 O O . THR A 1 245 ? 1.050 13.899 20.632 1.00 29.92 245 THR A O 1
ATOM 1954 N N . LEU A 1 246 ? 2.273 12.586 21.992 1.00 33.59 246 LEU A N 1
ATOM 1955 C CA . LEU A 1 246 ? 2.631 13.638 22.951 1.00 33.59 246 LEU A CA 1
ATOM 1956 C C . LEU A 1 246 ? 4.018 14.160 22.556 1.00 33.59 246 LEU A C 1
ATOM 1958 O O . LEU A 1 246 ? 4.900 13.380 22.204 1.00 33.59 246 LEU A O 1
ATOM 1962 N N . SER A 1 247 ? 4.211 15.476 22.545 1.00 28.45 247 SER A N 1
ATOM 1963 C CA . SER A 1 247 ? 5.457 16.091 22.082 1.00 28.45 247 SER A CA 1
ATOM 1964 C C . SER A 1 247 ? 6.675 15.620 22.898 1.00 28.45 247 SER A C 1
ATOM 1966 O O . SER A 1 247 ? 6.765 15.924 24.083 1.00 28.45 247 SER A O 1
ATOM 1968 N N . MET A 1 248 ? 7.604 14.946 22.207 1.00 26.14 248 MET A N 1
ATOM 1969 C CA . MET A 1 248 ? 8.981 14.567 22.580 1.00 26.14 248 MET A CA 1
ATOM 1970 C C . MET A 1 248 ? 9.176 13.685 23.837 1.00 26.14 248 MET A C 1
ATOM 1972 O O . MET A 1 248 ? 9.187 14.161 24.967 1.00 26.14 248 MET A O 1
ATOM 1976 N N . GLY A 1 249 ? 9.461 12.395 23.587 1.00 25.80 249 GLY A N 1
ATOM 1977 C CA . GLY A 1 249 ? 9.869 11.354 24.548 1.00 25.80 249 GLY A CA 1
ATOM 1978 C C . GLY A 1 249 ? 9.098 10.043 24.316 1.00 25.80 249 GLY A C 1
ATOM 1979 O O . GLY A 1 249 ? 7.883 10.100 24.180 1.00 25.80 249 GLY A O 1
ATOM 1980 N N . PHE A 1 250 ? 9.786 8.891 24.229 1.00 40.34 250 PHE A N 1
ATOM 1981 C CA . PHE A 1 250 ? 9.284 7.555 23.818 1.00 40.34 250 PHE A CA 1
ATOM 1982 C C . PHE A 1 250 ? 8.024 7.057 24.573 1.00 40.34 250 PHE A C 1
ATOM 1984 O O . PHE A 1 250 ? 8.089 6.227 25.477 1.00 40.34 250 PHE A O 1
ATOM 1991 N N . SER A 1 251 ? 6.864 7.594 24.194 1.00 41.03 251 SER A N 1
ATOM 1992 C CA . SER A 1 251 ? 5.515 7.232 24.636 1.00 41.03 251 SER A CA 1
ATOM 1993 C C . SER A 1 251 ? 4.497 7.870 23.683 1.00 41.03 251 SER A C 1
ATOM 1995 O O . SER A 1 251 ? 4.671 9.019 23.272 1.00 41.03 251 SER A O 1
ATOM 1997 N N . GLY A 1 252 ? 3.453 7.136 23.297 1.00 40.66 252 GLY A N 1
ATOM 1998 C CA . GLY A 1 252 ? 2.427 7.612 22.363 1.00 40.66 252 GLY A CA 1
ATOM 1999 C C . GLY A 1 252 ? 1.022 7.198 22.806 1.00 40.66 252 GLY A C 1
ATOM 2000 O O . GLY A 1 252 ? 0.869 6.140 23.421 1.00 40.66 252 GLY A O 1
ATOM 2001 N N . PRO A 1 253 ? -0.020 8.015 22.571 1.00 40.75 253 PRO A N 1
ATOM 2002 C CA . PRO A 1 253 ? -1.393 7.575 22.783 1.00 40.75 253 PRO A CA 1
ATOM 2003 C C . PRO A 1 253 ? -1.908 6.610 21.697 1.00 40.75 253 PRO A C 1
ATOM 2005 O O . PRO A 1 253 ? -1.798 6.922 20.518 1.00 40.75 253 PRO A O 1
ATOM 2008 N N . ILE A 1 254 ? -2.578 5.507 22.070 1.00 42.72 254 ILE A N 1
ATOM 2009 C CA . ILE A 1 254 ? -3.331 4.600 21.154 1.00 42.72 254 ILE A CA 1
ATOM 2010 C C . ILE A 1 254 ? -4.662 5.238 20.714 1.00 42.72 254 ILE A C 1
ATOM 2012 O O . ILE A 1 254 ? -5.215 4.894 19.678 1.00 42.72 254 ILE A O 1
ATOM 2016 N N . ARG A 1 255 ? -5.202 6.156 21.530 1.00 42.03 255 ARG A N 1
ATOM 2017 C CA . ARG A 1 255 ? -6.349 7.065 21.300 1.00 42.03 255 ARG A CA 1
ATOM 2018 C C . ARG A 1 255 ? -6.276 8.190 22.339 1.00 42.03 255 ARG A C 1
ATOM 2020 O O . ARG A 1 255 ? -5.427 8.115 23.218 1.00 42.03 255 ARG A O 1
ATOM 2027 N N . GLN A 1 256 ? -7.191 9.172 22.302 1.00 39.81 256 GLN A N 1
ATOM 2028 C CA . GLN A 1 256 ? -7.267 10.362 23.187 1.00 39.81 256 GLN A CA 1
ATOM 2029 C C . GLN A 1 256 ? -6.955 10.151 24.690 1.00 39.81 256 GLN A C 1
ATOM 2031 O O . GLN A 1 256 ? -6.801 11.150 25.385 1.00 39.81 256 GLN A O 1
ATOM 2036 N N . LYS A 1 257 ? -6.925 8.915 25.218 1.00 50.91 257 LYS A N 1
ATOM 2037 C CA . LYS A 1 257 ? -6.798 8.623 26.649 1.00 50.91 257 LYS A CA 1
ATOM 2038 C C . LYS A 1 257 ? -6.040 7.331 27.038 1.00 50.91 257 LYS A C 1
ATOM 2040 O O . LYS A 1 257 ? -6.083 6.961 28.203 1.00 50.91 257 LYS A O 1
ATOM 2045 N N . CYS A 1 258 ? -5.380 6.625 26.115 1.00 40.09 258 CYS A N 1
ATOM 2046 C CA . CYS A 1 258 ? -4.585 5.423 26.441 1.00 40.09 258 CYS A CA 1
ATOM 2047 C C . CYS A 1 258 ? -3.135 5.641 26.022 1.00 40.09 258 CYS A C 1
ATOM 2049 O O . CYS A 1 258 ? -2.929 5.879 24.839 1.00 40.09 258 CYS A O 1
ATOM 2051 N N . THR A 1 259 ? -2.168 5.507 26.933 1.00 41.19 259 THR A N 1
ATOM 2052 C CA . THR A 1 259 ? -0.729 5.720 26.665 1.00 41.19 259 THR A CA 1
ATOM 2053 C C . THR A 1 259 ? 0.071 4.444 26.928 1.00 41.19 259 THR A C 1
ATOM 2055 O O . THR A 1 259 ? -0.234 3.724 27.882 1.00 41.19 259 THR A O 1
ATOM 2058 N N . TRP A 1 260 ? 1.097 4.178 26.111 1.00 41.22 260 TRP A N 1
ATOM 2059 C CA . TRP A 1 260 ? 2.099 3.131 26.360 1.00 41.22 260 TRP A CA 1
ATOM 2060 C C . TRP A 1 260 ? 3.475 3.715 26.711 1.00 41.22 260 TRP A C 1
ATOM 2062 O O . TRP A 1 260 ? 3.815 4.823 26.285 1.00 41.22 260 TRP A O 1
ATOM 2072 N N . HIS A 1 261 ? 4.270 2.957 27.474 1.00 44.47 261 HIS A N 1
ATOM 2073 C CA . HIS A 1 261 ? 5.619 3.331 27.914 1.00 44.47 261 HIS A CA 1
ATOM 2074 C C . HIS A 1 261 ? 6.586 2.152 27.750 1.00 44.47 261 HIS A C 1
ATOM 2076 O O . HIS A 1 261 ? 6.231 1.021 28.073 1.00 44.47 261 HIS A O 1
ATOM 2082 N N . GLU A 1 262 ? 7.804 2.417 27.272 1.00 46.41 262 GLU A N 1
ATOM 2083 C CA . GLU A 1 262 ? 8.757 1.388 26.833 1.00 46.41 262 GLU A CA 1
ATOM 2084 C C . GLU A 1 262 ? 10.131 1.480 27.520 1.00 46.41 262 GLU A C 1
ATOM 2086 O O . GLU A 1 262 ? 10.699 2.562 27.678 1.00 46.41 262 GLU A O 1
ATOM 2091 N N . CYS A 1 263 ? 10.721 0.325 27.841 1.00 43.00 263 CYS A N 1
ATOM 2092 C CA . CYS A 1 263 ? 12.134 0.204 28.203 1.00 43.00 263 CYS A CA 1
ATOM 2093 C C . CYS A 1 263 ? 13.024 0.105 26.948 1.00 43.00 263 CYS A C 1
ATOM 2095 O O . CYS A 1 263 ? 13.159 -0.967 26.368 1.00 43.00 263 CYS A O 1
ATOM 2097 N N . SER A 1 264 ? 13.704 1.188 26.556 1.00 43.16 264 SER A N 1
ATOM 2098 C CA . SER A 1 264 ? 14.544 1.209 25.339 1.00 43.16 264 SER A CA 1
ATOM 2099 C C . SER A 1 264 ? 15.983 0.685 25.512 1.00 43.16 264 SER A C 1
ATOM 2101 O O . SER A 1 264 ? 16.772 0.709 24.567 1.00 43.16 264 SER A O 1
ATOM 2103 N N . SER A 1 265 ? 16.374 0.227 26.710 1.00 45.09 265 SER A N 1
ATOM 2104 C CA . SER A 1 265 ? 17.768 -0.134 27.025 1.00 45.09 265 SER A CA 1
ATOM 2105 C C . SER A 1 265 ? 17.909 -1.560 27.555 1.00 45.09 265 SER A C 1
ATOM 2107 O O . SER A 1 265 ? 17.202 -2.001 28.460 1.00 45.09 265 SER A O 1
ATOM 2109 N N . LYS A 1 266 ? 18.859 -2.296 26.969 1.00 41.41 266 LYS A N 1
ATOM 2110 C CA . LYS A 1 266 ? 19.097 -3.714 27.247 1.00 41.41 266 LYS A CA 1
ATOM 2111 C C . LYS A 1 266 ? 19.493 -3.918 28.715 1.00 41.41 266 LYS A C 1
ATOM 2113 O O . LYS A 1 266 ? 20.509 -3.387 29.152 1.00 41.41 266 LYS A O 1
ATOM 2118 N N . GLY A 1 267 ? 18.705 -4.703 29.450 1.00 46.34 267 GLY A N 1
ATOM 2119 C CA . GLY A 1 267 ? 18.948 -5.017 30.864 1.00 46.34 267 GLY A CA 1
ATOM 2120 C C . GLY A 1 267 ? 18.285 -4.073 31.874 1.00 46.34 267 GLY A C 1
ATOM 2121 O O . GLY A 1 267 ? 18.396 -4.328 33.069 1.00 46.34 267 GLY A O 1
ATOM 2122 N N . ASN A 1 268 ? 17.569 -3.034 31.428 1.00 51.91 268 ASN A N 1
ATOM 2123 C CA . ASN A 1 268 ? 16.773 -2.193 32.320 1.00 51.91 268 ASN A CA 1
ATOM 21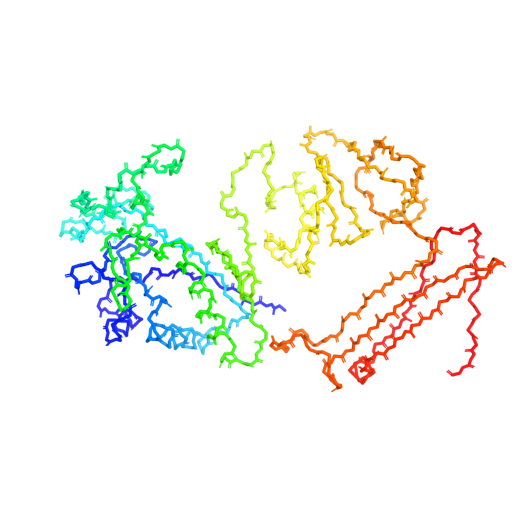24 C C . ASN A 1 268 ? 15.364 -2.767 32.495 1.00 51.91 268 ASN A C 1
ATOM 2126 O O . ASN A 1 268 ? 14.617 -2.927 31.534 1.00 51.91 268 ASN A O 1
ATOM 2130 N N . SER A 1 269 ? 14.988 -3.033 33.745 1.00 57.06 269 SER A N 1
ATOM 2131 C CA . SER A 1 269 ? 13.630 -3.432 34.131 1.00 57.06 269 SER A CA 1
ATOM 2132 C C . SER A 1 269 ? 12.706 -2.237 34.386 1.00 57.06 269 SER A C 1
ATOM 2134 O O . SER A 1 269 ? 11.552 -2.441 34.751 1.00 57.06 269 SER A O 1
ATOM 2136 N N . GLN A 1 270 ? 13.212 -1.005 34.226 1.00 57.19 270 GLN A N 1
ATOM 2137 C CA . GLN A 1 270 ? 12.498 0.224 34.560 1.00 57.19 270 GLN A CA 1
ATOM 2138 C C . GLN A 1 270 ? 12.447 1.219 33.399 1.00 57.19 270 GLN A C 1
ATOM 2140 O O . GLN A 1 270 ? 13.466 1.508 32.769 1.00 57.19 270 GLN A O 1
ATOM 2145 N N . VAL A 1 271 ? 11.265 1.795 33.171 1.00 62.75 271 VAL A N 1
ATOM 2146 C CA . VAL A 1 271 ? 11.026 2.891 32.226 1.00 62.75 271 VAL A CA 1
ATOM 2147 C C . VAL A 1 271 ? 10.727 4.179 32.980 1.00 62.75 271 VAL A C 1
ATOM 2149 O O . VAL A 1 271 ? 9.859 4.214 33.849 1.00 62.75 271 VAL A O 1
ATOM 2152 N N . LYS A 1 272 ? 11.412 5.266 32.619 1.00 65.06 272 LYS A N 1
ATOM 2153 C CA . LYS A 1 272 ? 11.070 6.610 33.087 1.00 65.06 272 LYS A CA 1
ATOM 2154 C C . LYS A 1 272 ? 10.028 7.218 32.150 1.00 65.06 272 LYS A C 1
ATOM 2156 O O . LYS A 1 272 ? 10.343 7.566 31.016 1.00 65.06 272 LYS A O 1
ATOM 2161 N N . ALA A 1 273 ? 8.802 7.357 32.634 1.00 64.19 273 ALA A N 1
ATOM 2162 C CA . ALA A 1 273 ? 7.641 7.774 31.855 1.00 64.19 273 ALA A CA 1
ATOM 2163 C C . ALA A 1 273 ? 7.047 9.086 32.382 1.00 64.19 273 ALA A C 1
ATOM 2165 O O . ALA A 1 273 ? 6.947 9.268 33.594 1.00 64.19 273 ALA A O 1
ATOM 2166 N N . LEU A 1 274 ? 6.646 9.993 31.484 1.00 70.50 274 LEU A N 1
ATOM 2167 C CA . LEU A 1 274 ? 5.923 11.218 31.840 1.00 70.50 274 LEU A CA 1
ATOM 2168 C C . LEU A 1 274 ? 4.423 10.929 31.957 1.00 70.50 274 LEU A C 1
ATOM 2170 O O . LEU A 1 274 ? 3.794 10.501 30.992 1.00 70.50 274 LEU A O 1
ATOM 2174 N N . PHE A 1 275 ? 3.853 11.243 33.115 1.00 68.44 275 PHE A N 1
ATOM 2175 C CA . PHE A 1 275 ? 2.425 11.184 33.402 1.00 68.44 275 PHE A CA 1
ATOM 2176 C C . PHE A 1 275 ? 1.863 12.603 33.503 1.00 68.44 275 PHE A C 1
ATOM 2178 O O . PHE A 1 275 ? 2.189 13.282 34.477 1.00 68.44 275 PHE A O 1
ATOM 2185 N N . PRO A 1 276 ? 1.052 13.071 32.535 1.00 71.94 276 PRO A N 1
ATOM 2186 C CA . PRO A 1 276 ? 0.324 14.340 32.629 1.00 71.94 276 PRO A CA 1
ATOM 2187 C C . PRO A 1 276 ? -0.620 14.415 33.846 1.00 71.94 276 PRO A C 1
ATOM 2189 O O . PRO A 1 276 ? -0.921 13.377 34.444 1.00 71.94 276 PRO A O 1
ATOM 2192 N N . PRO A 1 277 ? -1.134 15.613 34.194 1.00 71.75 277 PRO A N 1
ATOM 2193 C CA . PRO A 1 277 ? -2.115 15.773 35.263 1.00 71.75 277 PRO A CA 1
ATOM 2194 C C . PRO A 1 277 ? -3.316 14.828 35.117 1.00 71.75 277 PRO A C 1
ATOM 2196 O O . PRO A 1 277 ? -3.895 14.709 34.036 1.00 71.75 277 PRO A O 1
ATOM 2199 N N . GLY A 1 278 ? -3.682 14.157 36.207 1.00 69.75 278 GLY A N 1
ATOM 2200 C CA . GLY A 1 278 ? -4.723 13.133 36.263 1.00 69.75 278 GLY A CA 1
ATOM 2201 C C . GLY A 1 278 ? -4.300 11.926 37.101 1.00 69.75 278 GLY A C 1
ATOM 2202 O O . GLY A 1 278 ? -3.162 11.836 37.565 1.00 69.75 278 GLY A O 1
ATOM 2203 N N . SER A 1 279 ? -5.215 10.979 37.305 1.00 70.38 279 SER A N 1
ATOM 2204 C CA . SER A 1 279 ? -4.865 9.649 37.819 1.00 70.38 279 SER A CA 1
ATOM 2205 C C . SER A 1 279 ? -4.779 8.612 36.701 1.00 70.38 279 SER A C 1
ATOM 2207 O O . SER A 1 279 ? -5.341 8.760 35.620 1.00 70.38 279 SER A O 1
ATOM 2209 N N . TRP A 1 280 ? -4.013 7.564 36.952 1.00 66.06 280 TRP A N 1
ATOM 2210 C CA . TRP A 1 280 ? -3.584 6.635 35.927 1.00 66.06 280 TRP A CA 1
ATOM 2211 C C . TRP A 1 280 ? -3.589 5.199 36.501 1.00 66.06 280 TRP A C 1
ATOM 2213 O O . TRP A 1 280 ? -2.689 4.852 37.256 1.00 66.06 280 TRP A O 1
ATOM 2223 N N . TYR A 1 281 ? -4.574 4.357 36.136 1.00 67.38 281 TYR A N 1
ATOM 2224 C CA . TYR A 1 281 ? -4.704 2.927 36.518 1.00 67.38 281 TYR A CA 1
ATOM 2225 C C . TYR A 1 281 ? -4.129 1.934 35.519 1.00 67.38 281 TYR A C 1
ATOM 2227 O O . TYR A 1 281 ? -4.486 2.016 34.357 1.00 67.38 281 TYR A O 1
ATOM 2235 N N . SER A 1 282 ? -3.421 0.896 35.957 1.00 64.69 282 SER A N 1
ATOM 2236 C CA . SER A 1 282 ? -2.984 -0.162 35.035 1.00 64.69 282 SER A CA 1
ATOM 2237 C C . SER A 1 282 ? -4.090 -1.057 34.474 1.00 64.69 282 SER A C 1
ATOM 2239 O O . SER A 1 282 ? -4.870 -1.645 35.219 1.00 64.69 282 SER A O 1
ATOM 2241 N N . MET A 1 283 ? -4.052 -1.271 33.156 1.00 63.25 283 MET A N 1
ATOM 2242 C CA . MET A 1 283 ? -4.883 -2.250 32.442 1.00 63.25 283 MET A CA 1
ATOM 2243 C C . MET A 1 283 ? -4.615 -3.713 32.839 1.00 63.25 283 MET A C 1
ATOM 2245 O O . MET A 1 283 ? -5.524 -4.535 32.761 1.00 63.25 283 MET A O 1
ATOM 2249 N N . PHE A 1 284 ? -3.397 -4.051 33.274 1.00 63.19 284 PHE A N 1
ATOM 2250 C CA . PHE A 1 284 ? -3.036 -5.415 33.695 1.00 63.19 284 PHE A CA 1
ATOM 2251 C C . PHE A 1 284 ? -3.228 -5.642 35.195 1.00 63.19 284 PHE A C 1
ATOM 2253 O O . PHE A 1 284 ? -3.443 -6.766 35.640 1.00 63.19 284 PHE A O 1
ATOM 2260 N N . ASN A 1 285 ? -3.155 -4.569 35.983 1.00 68.00 285 ASN A N 1
ATOM 2261 C CA . ASN A 1 285 ? -3.422 -4.600 37.410 1.00 68.00 285 ASN A CA 1
ATOM 2262 C C . ASN A 1 285 ? -4.094 -3.296 37.850 1.00 68.00 285 ASN A C 1
ATOM 2264 O O . ASN A 1 285 ? -3.429 -2.341 38.250 1.00 68.00 285 ASN A O 1
ATOM 2268 N N . MET A 1 286 ? -5.424 -3.300 37.845 1.00 69.25 286 MET A N 1
ATOM 2269 C CA . MET A 1 286 ? -6.257 -2.125 38.127 1.00 69.25 286 MET A CA 1
ATOM 2270 C C . MET A 1 286 ? -6.116 -1.564 39.556 1.00 69.25 286 MET A C 1
ATOM 2272 O O . MET A 1 286 ? -6.658 -0.501 39.843 1.00 69.25 286 MET A O 1
ATOM 2276 N N . THR A 1 287 ? -5.378 -2.240 40.446 1.00 69.00 287 THR A N 1
ATOM 2277 C CA . THR A 1 287 ? -5.038 -1.730 41.789 1.00 69.00 287 THR A CA 1
ATOM 2278 C C . THR A 1 287 ? -3.841 -0.778 41.793 1.00 69.00 287 THR A C 1
ATOM 2280 O O . THR A 1 287 ? -3.651 -0.033 42.751 1.00 69.00 287 THR A O 1
ATOM 2283 N N . ARG A 1 288 ? -3.022 -0.782 40.735 1.00 71.19 288 ARG A N 1
ATOM 2284 C CA . ARG A 1 288 ? -1.861 0.103 40.615 1.00 71.19 288 ARG A CA 1
ATOM 2285 C C . ARG A 1 288 ? -2.275 1.426 39.975 1.00 71.19 288 ARG A C 1
ATOM 2287 O O . ARG A 1 288 ? -2.781 1.426 38.852 1.00 71.19 288 ARG A O 1
ATOM 2294 N N . ILE A 1 289 ? -2.032 2.526 40.690 1.00 72.88 289 ILE A N 1
ATOM 2295 C CA . ILE A 1 289 ? -2.482 3.878 40.342 1.00 72.88 289 ILE A CA 1
ATOM 2296 C C . ILE A 1 289 ? -1.312 4.858 40.455 1.00 72.88 289 ILE A C 1
ATOM 2298 O O . ILE A 1 289 ? -0.564 4.812 41.429 1.00 72.88 289 ILE A O 1
ATOM 2302 N N . ILE A 1 290 ? -1.188 5.770 39.495 1.00 71.19 290 ILE A N 1
ATOM 2303 C CA . ILE A 1 290 ? -0.294 6.931 39.552 1.00 71.19 290 ILE A CA 1
ATOM 2304 C C . ILE A 1 290 ? -1.163 8.185 39.511 1.00 71.19 290 ILE A C 1
ATOM 2306 O O . ILE A 1 290 ? -1.957 8.337 38.591 1.00 71.19 290 ILE A O 1
ATOM 2310 N N . THR A 1 291 ? -1.014 9.095 40.469 1.00 75.50 291 THR A N 1
ATOM 2311 C CA . THR A 1 291 ? -1.722 10.386 40.470 1.00 75.50 291 THR A CA 1
ATOM 2312 C C . THR A 1 291 ? -0.716 11.504 40.267 1.00 75.50 291 THR A C 1
ATOM 2314 O O . THR A 1 291 ? 0.266 11.575 41.001 1.00 75.50 291 THR A O 1
ATOM 2317 N N . SER A 1 292 ? -0.942 12.353 39.267 1.00 75.00 292 SER A N 1
ATOM 2318 C CA . SER A 1 292 ? -0.114 13.518 38.957 1.00 75.00 292 SER A CA 1
ATOM 2319 C C . SER A 1 292 ? -0.960 14.787 38.996 1.00 75.00 292 SER A C 1
ATOM 2321 O O . SER A 1 292 ? -2.028 14.829 38.395 1.00 75.00 292 SER A O 1
ATOM 2323 N N . GLU A 1 293 ? -0.485 15.830 39.675 1.00 74.25 293 GLU A N 1
ATOM 2324 C CA . GLU A 1 293 ? -1.186 17.123 39.757 1.00 74.25 293 GLU A CA 1
ATOM 2325 C C . GLU A 1 293 ? -0.684 18.133 38.709 1.00 74.25 293 GLU A C 1
ATOM 2327 O O . GLU A 1 293 ? -1.465 18.930 38.199 1.00 74.25 293 GLU A O 1
ATOM 2332 N N . GLY A 1 294 ? 0.601 18.071 38.335 1.00 74.62 294 GLY A N 1
ATOM 2333 C CA . GLY A 1 294 ? 1.256 19.041 37.439 1.00 74.62 294 GLY A CA 1
ATOM 2334 C C . GLY A 1 294 ? 2.048 18.429 36.279 1.00 74.62 294 GLY A C 1
ATOM 2335 O O . GLY A 1 294 ? 2.785 19.141 35.603 1.00 74.62 294 GLY A O 1
ATOM 2336 N N . GLY A 1 295 ? 1.915 17.121 36.044 1.00 76.00 295 GLY A N 1
ATOM 2337 C CA . GLY A 1 295 ? 2.801 16.374 35.158 1.00 76.00 295 GLY A CA 1
ATOM 2338 C C . GLY A 1 295 ? 4.052 15.907 35.907 1.00 76.00 295 GLY A C 1
ATOM 2339 O O . GLY A 1 295 ? 4.779 16.720 36.469 1.00 76.00 295 GLY A O 1
ATOM 2340 N N . GLN A 1 296 ? 4.318 14.601 35.949 1.00 77.00 296 GLN A N 1
ATOM 2341 C CA . GLN A 1 296 ? 5.482 14.060 36.663 1.00 77.00 296 GLN A CA 1
ATOM 2342 C C . GLN A 1 296 ? 6.129 12.897 35.916 1.00 77.00 296 GLN A C 1
ATOM 2344 O O . GLN A 1 296 ? 5.443 12.106 35.272 1.00 77.00 296 GLN A O 1
ATOM 2349 N N . TYR A 1 297 ? 7.448 12.762 36.043 1.00 75.88 297 TYR A N 1
ATOM 2350 C CA . TYR A 1 297 ? 8.148 11.566 35.587 1.00 75.88 297 TYR A CA 1
ATOM 2351 C C . TYR A 1 297 ? 8.134 10.497 36.680 1.00 75.88 297 TYR A C 1
ATOM 2353 O O . TYR A 1 297 ? 8.546 10.770 37.805 1.00 75.88 297 TYR A O 1
ATOM 2361 N N . VAL A 1 298 ? 7.721 9.280 36.336 1.00 70.00 298 VAL A N 1
ATOM 2362 C CA . VAL A 1 298 ? 7.709 8.120 37.235 1.00 70.00 298 VAL A CA 1
ATOM 2363 C C . VAL A 1 298 ? 8.560 7.009 36.631 1.00 70.00 298 VAL A C 1
ATOM 2365 O O . VAL A 1 298 ? 8.460 6.736 35.436 1.00 70.00 298 VAL A O 1
ATOM 2368 N N . ASN A 1 299 ? 9.397 6.374 37.453 1.00 69.69 299 ASN A N 1
ATOM 2369 C CA . ASN A 1 299 ? 10.090 5.146 37.072 1.00 69.69 299 ASN A CA 1
ATOM 2370 C C . ASN A 1 299 ? 9.149 3.963 37.314 1.00 69.69 299 ASN A C 1
ATOM 2372 O O . ASN A 1 299 ? 8.710 3.747 38.443 1.00 69.69 299 ASN A O 1
ATOM 2376 N N . LEU A 1 300 ? 8.826 3.224 36.260 1.00 64.25 300 LEU A N 1
ATOM 2377 C CA . LEU A 1 300 ? 7.910 2.093 36.299 1.00 64.25 300 LEU A CA 1
ATOM 2378 C C . LEU A 1 300 ? 8.636 0.803 35.992 1.00 64.25 300 LEU A C 1
ATOM 2380 O O . LEU A 1 300 ? 9.376 0.745 35.016 1.00 64.25 300 LEU A O 1
ATOM 2384 N N . ASP A 1 301 ? 8.321 -0.248 36.739 1.00 63.03 301 ASP A N 1
ATOM 2385 C CA . ASP A 1 301 ? 8.570 -1.608 36.278 1.00 63.03 301 ASP A CA 1
ATOM 2386 C C . ASP A 1 301 ? 7.588 -1.883 35.121 1.00 63.03 301 ASP A C 1
ATOM 2388 O O . ASP A 1 301 ? 6.367 -1.784 35.298 1.00 63.03 301 ASP A O 1
ATOM 2392 N N . ALA A 1 302 ? 8.100 -2.104 33.911 1.00 54.97 302 ALA A N 1
ATOM 2393 C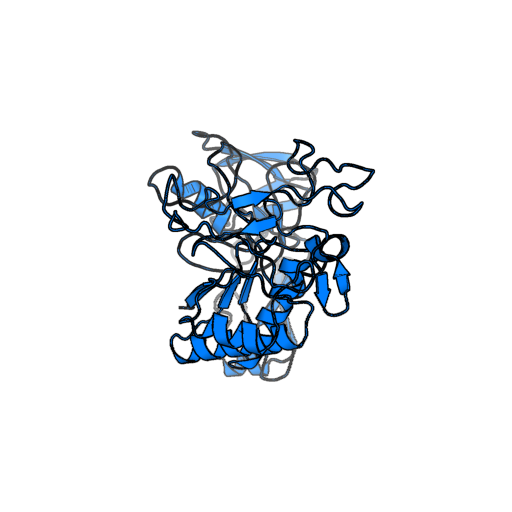 CA . ALA A 1 302 ? 7.287 -2.070 32.693 1.00 54.97 302 ALA A CA 1
ATOM 2394 C C . ALA A 1 302 ? 6.449 -3.361 32.457 1.00 54.97 302 ALA A C 1
ATOM 2396 O O . ALA A 1 302 ? 6.932 -4.439 32.802 1.00 54.97 302 ALA A O 1
ATOM 2397 N N . PRO A 1 303 ? 5.241 -3.295 31.840 1.00 50.06 303 PRO A N 1
ATOM 2398 C CA . PRO A 1 303 ? 4.469 -2.095 31.518 1.00 50.06 303 PRO A CA 1
ATOM 2399 C C . PRO A 1 303 ? 3.112 -1.993 32.255 1.00 50.06 303 PRO A C 1
ATOM 2401 O O . PRO A 1 303 ? 2.352 -2.949 32.423 1.00 50.06 303 PRO A O 1
ATOM 2404 N N . LEU A 1 304 ? 2.791 -0.764 32.672 1.00 41.69 304 LEU A N 1
ATOM 2405 C CA . LEU A 1 304 ? 1.502 -0.314 33.207 1.00 41.69 304 LEU A CA 1
ATOM 2406 C C . LEU A 1 304 ? 0.903 0.765 32.278 1.00 41.69 304 LEU A C 1
ATOM 2408 O O . LEU A 1 304 ? 1.629 1.656 31.848 1.00 41.69 304 LEU A O 1
ATOM 2412 N N . HIS A 1 305 ? -0.414 0.718 32.014 1.00 52.75 305 HIS A N 1
ATOM 2413 C CA . HIS A 1 305 ? -1.136 1.541 31.010 1.00 52.75 305 HIS A CA 1
ATOM 2414 C C . HIS A 1 305 ? -2.444 2.108 31.572 1.00 52.75 305 HIS A C 1
ATOM 2416 O O . HIS A 1 305 ? -3.129 1.315 32.202 1.00 52.75 305 HIS A O 1
ATOM 2422 N N . ALA A 1 306 ? -2.822 3.385 31.353 1.00 44.31 306 ALA A N 1
ATOM 2423 C CA . ALA A 1 306 ? -3.787 4.052 32.250 1.00 44.31 306 ALA A CA 1
ATOM 2424 C C . ALA A 1 306 ? -4.476 5.394 31.840 1.00 44.31 306 ALA A C 1
ATOM 2426 O O . ALA A 1 306 ? -3.996 6.036 30.916 1.00 44.31 306 ALA A O 1
ATOM 2427 N N . LEU A 1 307 ? -5.552 5.821 32.564 1.00 33.78 307 LEU A N 1
ATOM 2428 C CA . LEU A 1 307 ? -6.492 6.964 32.304 1.00 33.78 307 LEU A CA 1
ATOM 2429 C C . LEU A 1 307 ? -7.210 7.519 33.586 1.00 33.78 307 LEU A C 1
ATOM 2431 O O . LEU A 1 307 ? -7.523 6.701 34.447 1.00 33.78 307 LEU A O 1
ATOM 2435 N N . VAL A 1 308 ? -7.606 8.818 33.671 1.00 29.72 308 VAL A N 1
ATOM 2436 C CA . VAL A 1 308 ? -8.688 9.379 34.563 1.00 29.72 308 VAL A CA 1
ATOM 2437 C C . VAL A 1 308 ? -9.498 10.507 33.908 1.00 29.72 308 VAL A C 1
ATOM 2439 O O . VAL A 1 308 ? -8.943 11.301 33.156 1.00 29.72 308 VAL A O 1
ATOM 2442 N N . MET A 1 309 ? -10.798 10.616 34.249 1.00 34.19 309 MET A N 1
ATOM 2443 C CA . MET A 1 309 ? -11.638 11.818 34.062 1.00 34.19 309 MET A CA 1
ATOM 2444 C C . MET A 1 309 ? -12.805 11.902 35.073 1.00 34.19 309 MET A C 1
ATOM 2446 O O . MET A 1 309 ? -13.347 10.873 35.466 1.00 34.19 309 MET A O 1
ATOM 2450 N N . GLU A 1 310 ? -13.268 13.124 35.382 1.00 42.38 310 GLU A N 1
ATOM 2451 C CA . GLU A 1 310 ? -14.450 13.435 36.225 1.00 42.38 310 GLU A CA 1
ATOM 2452 C C . GLU A 1 310 ? -15.817 13.120 35.568 1.00 42.38 310 GLU A C 1
ATOM 2454 O O . GLU A 1 310 ? -16.823 12.948 36.256 1.00 42.38 310 GLU A O 1
ATOM 2459 N N . ARG A 1 311 ? -15.874 12.985 34.236 1.00 58.09 311 ARG A N 1
ATOM 2460 C CA . ARG A 1 311 ? -17.023 12.444 33.486 1.00 58.09 311 ARG A CA 1
ATOM 2461 C C . ARG A 1 311 ? -16.500 11.464 32.450 1.00 58.09 311 ARG A C 1
ATOM 2463 O O . ARG A 1 311 ? -15.873 11.879 31.478 1.00 58.09 311 ARG A O 1
ATOM 2470 N N . ALA A 1 312 ? -16.730 10.169 32.652 1.00 68.56 312 ALA A N 1
ATOM 2471 C CA . ALA A 1 312 ? -16.230 9.152 31.737 1.00 68.56 312 ALA A CA 1
ATOM 2472 C C . ALA A 1 312 ? -17.170 9.016 30.536 1.00 68.56 312 ALA A C 1
ATOM 2474 O O . ALA A 1 312 ? -18.381 8.869 30.694 1.00 68.56 312 ALA A O 1
ATOM 2475 N N . ALA A 1 313 ? -16.599 9.072 29.335 1.00 75.12 313 ALA A N 1
ATOM 2476 C CA . ALA A 1 313 ? -17.314 8.830 28.091 1.00 75.12 313 ALA A CA 1
ATOM 2477 C C . ALA A 1 313 ? -16.485 7.912 27.191 1.00 75.12 313 ALA A C 1
ATOM 2479 O O . ALA A 1 313 ? -15.270 8.111 27.054 1.00 75.12 313 ALA A O 1
ATOM 2480 N N . GLY A 1 314 ? -17.148 6.927 26.593 1.00 78.25 314 GLY A N 1
ATOM 2481 C CA . GLY A 1 314 ? -16.564 5.932 25.699 1.00 78.25 314 GLY A CA 1
ATOM 2482 C C . GLY A 1 314 ? -17.435 5.737 24.465 1.00 78.25 314 GLY A C 1
ATOM 2483 O O . GLY A 1 314 ? -18.629 6.008 24.502 1.00 78.25 314 GLY A O 1
ATOM 2484 N N . LYS A 1 315 ? -16.828 5.293 23.365 1.00 84.81 315 LYS A N 1
ATOM 2485 C CA . LYS A 1 315 ? -17.507 5.109 22.079 1.00 84.81 315 LYS A CA 1
ATOM 2486 C C . LYS A 1 315 ? -17.210 3.719 21.549 1.00 84.81 315 LYS A C 1
ATOM 2488 O O . LYS A 1 315 ? -16.046 3.313 21.560 1.00 84.81 315 LYS A O 1
ATOM 2493 N N . LEU A 1 316 ? -18.233 3.030 21.064 1.00 87.75 316 LEU A N 1
ATOM 2494 C CA . LEU A 1 316 ? -18.131 1.697 20.485 1.00 87.75 316 LEU A CA 1
ATOM 2495 C C . LEU A 1 316 ? -18.872 1.675 19.145 1.00 87.75 316 LEU A C 1
ATOM 2497 O O . LEU A 1 316 ? -20.045 2.028 19.076 1.00 87.75 316 LEU A O 1
ATOM 2501 N N . PHE A 1 317 ? -18.170 1.271 18.089 1.00 88.88 317 PHE A N 1
ATOM 2502 C CA . PHE A 1 317 ? -18.750 0.999 16.777 1.00 88.88 317 PHE A CA 1
ATOM 2503 C C . PHE A 1 317 ? -18.656 -0.499 16.521 1.00 88.88 317 PHE A C 1
ATOM 2505 O O . PHE A 1 317 ? -17.660 -1.127 16.881 1.00 88.88 317 PHE A O 1
ATOM 2512 N N . LEU A 1 318 ? -19.714 -1.044 15.949 1.00 91.44 318 LEU A N 1
ATOM 2513 C CA . LEU A 1 318 ? -19.991 -2.461 15.876 1.00 91.44 318 LEU A CA 1
ATOM 2514 C C . LEU A 1 318 ? -20.515 -2.776 14.478 1.00 91.44 318 LEU A C 1
ATOM 2516 O O . LEU A 1 318 ? -21.580 -2.284 14.128 1.00 91.44 318 LEU A O 1
ATOM 2520 N N . ASP A 1 319 ? -19.806 -3.586 13.706 1.00 92.81 319 ASP A N 1
ATOM 2521 C CA . ASP A 1 319 ? -20.233 -4.070 12.392 1.00 92.81 319 ASP A CA 1
ATOM 2522 C C . ASP A 1 319 ? -19.785 -5.527 12.194 1.00 92.81 319 ASP A C 1
ATOM 2524 O O . ASP A 1 319 ? -19.357 -6.200 13.138 1.00 92.81 319 ASP A O 1
ATOM 2528 N N . ASP A 1 320 ? -19.964 -6.050 10.984 1.00 88.44 320 ASP A N 1
ATOM 2529 C CA . ASP A 1 320 ? -19.536 -7.395 10.599 1.00 88.44 320 ASP A CA 1
ATOM 2530 C C . ASP A 1 320 ? -18.089 -7.461 10.086 1.00 88.44 320 ASP A C 1
ATOM 2532 O O . ASP A 1 320 ? -17.658 -8.536 9.681 1.00 88.44 320 ASP A O 1
ATOM 2536 N N . ASP A 1 321 ? -17.362 -6.338 10.116 1.00 84.44 321 ASP A N 1
ATOM 2537 C CA . ASP A 1 321 ? -16.013 -6.111 9.573 1.00 84.44 321 ASP A CA 1
ATOM 2538 C C . ASP A 1 321 ? -15.839 -6.327 8.052 1.00 84.44 321 ASP A C 1
ATOM 2540 O O . ASP A 1 321 ? -14.795 -6.011 7.483 1.00 84.44 321 ASP A O 1
ATOM 2544 N N . GLU A 1 322 ? -16.870 -6.800 7.354 1.00 84.81 322 GLU A N 1
ATOM 2545 C CA . GLU A 1 322 ? -16.780 -7.234 5.957 1.00 84.81 322 GLU A CA 1
ATOM 2546 C C . GLU A 1 322 ? -17.377 -6.201 4.992 1.00 84.81 322 GLU A C 1
ATOM 2548 O O . GLU A 1 322 ? -16.984 -6.148 3.827 1.00 84.81 322 GLU A O 1
ATOM 2553 N N . LEU A 1 323 ? -18.286 -5.330 5.446 1.00 86.75 323 LEU A N 1
ATOM 2554 C CA . LEU A 1 323 ? -18.861 -4.283 4.594 1.00 86.75 323 LEU A CA 1
ATOM 2555 C C . LEU A 1 323 ? -17.794 -3.303 4.085 1.00 86.75 323 LEU A C 1
ATOM 2557 O O . LEU A 1 323 ? -17.033 -2.725 4.870 1.00 86.75 323 LEU A O 1
ATOM 2561 N N . GLN A 1 324 ? -17.794 -3.060 2.765 1.00 85.62 324 GLN A N 1
ATOM 2562 C CA . GLN A 1 324 ? -16.815 -2.197 2.081 1.00 85.62 324 GLN A CA 1
ATOM 2563 C C . GLN A 1 324 ? -16.646 -0.827 2.730 1.00 85.62 324 GLN A C 1
ATOM 2565 O O . GLN A 1 324 ? -15.535 -0.307 2.802 1.00 85.62 324 GLN A O 1
ATOM 2570 N N . GLU A 1 325 ? -17.744 -0.246 3.201 1.00 84.94 325 GLU A N 1
ATOM 2571 C CA . GLU A 1 325 ? -17.740 1.045 3.865 1.00 84.94 325 GLU A CA 1
ATOM 2572 C C . GLU A 1 325 ? -18.235 0.891 5.301 1.00 84.94 325 GLU A C 1
ATOM 2574 O O . GLU A 1 325 ? -19.309 0.341 5.546 1.00 84.94 325 GLU A O 1
ATOM 2579 N N . MET A 1 326 ? -17.475 1.438 6.253 1.00 87.12 326 MET A N 1
ATOM 2580 C CA . MET A 1 326 ? -17.932 1.597 7.634 1.00 87.12 326 MET A CA 1
ATOM 2581 C C . MET A 1 326 ? -19.018 2.676 7.681 1.00 87.12 326 MET A C 1
ATOM 2583 O O . MET A 1 326 ? -18.730 3.869 7.811 1.00 87.12 326 MET A O 1
ATOM 2587 N N . LYS A 1 327 ? -20.276 2.257 7.544 1.00 88.88 327 LYS A N 1
ATOM 2588 C CA . LYS A 1 327 ? -21.454 3.125 7.601 1.00 88.88 327 LYS A CA 1
ATOM 2589 C C . LYS A 1 327 ? -22.397 2.658 8.698 1.00 88.88 327 LYS A C 1
ATOM 2591 O O . LYS A 1 327 ? -22.673 1.471 8.833 1.00 88.88 327 LYS A O 1
ATOM 2596 N N . LEU A 1 328 ? -22.913 3.616 9.465 1.00 90.69 328 LEU A N 1
ATOM 2597 C CA . LEU A 1 328 ? -23.972 3.353 10.429 1.00 90.69 328 LEU A CA 1
ATOM 2598 C C . LEU A 1 328 ? -25.286 3.155 9.667 1.00 90.69 328 LEU A C 1
ATOM 2600 O O . LEU A 1 328 ? -25.792 4.096 9.057 1.00 90.69 328 LEU A O 1
ATOM 2604 N N . ALA A 1 329 ? -25.796 1.927 9.664 1.00 89.94 329 ALA A N 1
ATOM 2605 C CA . ALA A 1 329 ? -27.026 1.562 8.974 1.00 89.94 329 ALA A CA 1
ATOM 2606 C C . ALA A 1 329 ? -27.747 0.429 9.711 1.00 89.94 329 ALA A C 1
ATOM 2608 O O . ALA A 1 329 ? -27.113 -0.492 10.238 1.00 89.94 329 ALA A O 1
ATOM 2609 N N . SER A 1 330 ? -29.080 0.489 9.716 1.00 88.50 330 SER A N 1
ATOM 2610 C CA . SER A 1 330 ? -29.918 -0.470 10.434 1.00 88.50 330 SER A CA 1
ATOM 2611 C C . SER A 1 330 ? -29.678 -1.906 9.989 1.00 88.50 330 SER A C 1
ATOM 2613 O O . SER A 1 330 ? -29.792 -2.228 8.810 1.00 88.50 330 SER A O 1
ATOM 2615 N N . GLY A 1 331 ? -29.363 -2.779 10.946 1.00 89.31 331 GLY A N 1
ATOM 2616 C CA . GLY A 1 331 ? -29.094 -4.199 10.697 1.00 89.31 331 GLY A CA 1
ATOM 2617 C C . GLY A 1 331 ? -27.697 -4.508 10.156 1.00 89.31 331 GLY A C 1
ATOM 2618 O O . GLY A 1 331 ? -27.349 -5.679 10.073 1.00 89.31 331 GLY A O 1
ATOM 2619 N N . SER A 1 332 ? -26.889 -3.491 9.850 1.00 90.75 332 SER A N 1
ATOM 2620 C CA . SER A 1 332 ? -25.519 -3.641 9.338 1.00 90.75 332 SER A CA 1
ATOM 2621 C C . SER A 1 332 ? -24.458 -3.164 10.325 1.00 90.75 332 SER A C 1
ATOM 2623 O O . SER A 1 332 ? -23.359 -3.706 10.354 1.00 90.75 332 SER A O 1
ATOM 2625 N N . ALA A 1 333 ? -24.785 -2.168 11.147 1.00 94.12 333 ALA A N 1
ATOM 2626 C CA . ALA A 1 333 ? -23.905 -1.686 12.197 1.00 94.12 333 ALA A CA 1
ATOM 2627 C C . ALA A 1 333 ? -24.704 -1.150 13.388 1.00 94.12 333 ALA A C 1
ATOM 2629 O O . ALA A 1 333 ? -25.869 -0.785 13.255 1.00 94.12 333 ALA A O 1
ATOM 2630 N N . THR A 1 334 ? -24.055 -1.069 14.544 1.00 94.31 334 THR A N 1
ATOM 2631 C CA . THR A 1 334 ? -24.555 -0.423 15.759 1.00 94.31 334 THR A CA 1
ATOM 2632 C C . THR A 1 334 ? -23.506 0.568 16.257 1.00 94.31 334 THR A C 1
ATOM 2634 O O . THR A 1 334 ? -22.302 0.316 16.198 1.00 94.31 334 THR A O 1
ATOM 2637 N N . TYR A 1 335 ? -23.945 1.708 16.775 1.00 93.69 335 TYR A N 1
ATOM 2638 C CA . TYR A 1 335 ? -23.057 2.678 17.408 1.00 93.69 335 TYR A CA 1
ATOM 2639 C C . TYR A 1 335 ? -23.553 3.002 18.813 1.00 93.69 335 TYR A C 1
ATOM 2641 O O . TYR A 1 335 ? -24.742 3.247 19.016 1.00 93.69 335 TYR A O 1
ATOM 2649 N N . VAL A 1 336 ? -22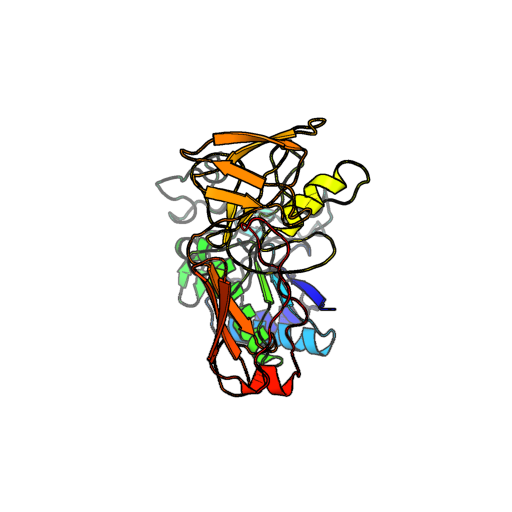.642 2.971 19.785 1.00 91.12 336 VAL A N 1
ATOM 2650 C CA . VAL A 1 336 ? -22.957 3.149 21.203 1.00 91.12 336 VAL A CA 1
ATOM 2651 C C . VAL A 1 336 ? -22.049 4.208 21.811 1.00 91.12 336 VAL A C 1
ATOM 2653 O O . VAL A 1 336 ? -20.824 4.054 21.827 1.00 91.12 336 VAL A O 1
ATOM 2656 N N . ASP A 1 337 ? -22.655 5.256 22.360 1.00 88.75 337 ASP A N 1
ATOM 2657 C CA . ASP A 1 337 ? -21.985 6.181 23.268 1.00 88.75 337 ASP A CA 1
ATOM 2658 C C . ASP A 1 337 ? -22.268 5.740 24.713 1.00 88.75 337 ASP A C 1
ATOM 2660 O O . ASP A 1 337 ? -23.417 5.591 25.124 1.00 88.75 337 ASP A O 1
ATOM 2664 N N . PHE A 1 338 ? -21.213 5.513 25.492 1.00 86.44 338 PHE A N 1
ATOM 2665 C CA . PHE A 1 338 ? -21.281 5.177 26.913 1.00 86.44 338 PHE A CA 1
ATOM 2666 C C . PHE A 1 338 ? -20.941 6.391 27.763 1.00 86.44 338 PHE A C 1
ATOM 2668 O O . PHE A 1 338 ? -19.987 7.114 27.465 1.00 86.44 338 PHE A O 1
ATOM 2675 N N . TYR A 1 339 ? -21.650 6.549 28.876 1.00 83.00 339 TYR A N 1
ATOM 2676 C CA . TYR A 1 339 ? -21.468 7.652 29.808 1.00 83.00 339 TYR A CA 1
ATOM 2677 C C . TYR A 1 339 ? -21.492 7.156 31.245 1.00 83.00 339 TYR A C 1
ATOM 2679 O O . TYR A 1 339 ? -22.354 6.361 31.617 1.00 83.00 339 TYR A O 1
ATOM 2687 N N . ALA A 1 340 ? -20.596 7.684 32.074 1.00 81.88 340 ALA A N 1
ATOM 2688 C CA . ALA A 1 340 ? -20.660 7.495 33.512 1.00 81.88 340 ALA A CA 1
ATOM 2689 C C . ALA A 1 340 ? -20.445 8.806 34.273 1.00 81.88 340 ALA A C 1
ATOM 2691 O O . ALA A 1 340 ? -19.619 9.645 33.899 1.00 81.88 340 ALA A O 1
ATOM 2692 N N . THR A 1 341 ? -21.187 8.955 35.367 1.00 80.62 341 THR A N 1
ATOM 2693 C CA . THR A 1 341 ? -21.063 10.060 36.324 1.00 80.62 341 THR A CA 1
ATOM 2694 C C . THR A 1 341 ? -21.108 9.531 37.742 1.00 80.62 341 THR A C 1
ATOM 2696 O O . THR A 1 341 ? -21.785 8.538 38.018 1.00 80.62 341 THR A O 1
ATOM 2699 N N . VAL A 1 342 ? -20.459 10.249 38.649 1.00 77.00 342 VAL A N 1
ATOM 2700 C CA . VAL A 1 342 ? -20.489 9.959 40.080 1.00 77.00 342 VAL A CA 1
ATOM 2701 C C . VAL A 1 342 ? -21.136 11.137 40.791 1.00 77.00 342 VAL A C 1
ATOM 2703 O O . VAL A 1 342 ? -20.763 12.283 40.557 1.00 77.00 342 VAL A O 1
ATOM 2706 N N . SER A 1 343 ? -22.123 10.866 41.639 1.00 77.88 343 SER A N 1
ATOM 2707 C CA . SER A 1 343 ? -22.754 11.881 42.483 1.00 77.88 343 SER A CA 1
ATOM 2708 C C . SER A 1 343 ? -23.145 11.266 43.819 1.00 77.88 343 SER A C 1
ATOM 2710 O O . SER A 1 343 ? -23.764 10.205 43.847 1.00 77.88 343 SER A O 1
ATOM 2712 N N . GLN A 1 344 ? -22.745 11.904 44.924 1.00 76.75 344 GLN A N 1
ATOM 2713 C CA . GLN A 1 344 ? -23.061 11.468 46.295 1.00 76.75 344 GLN A CA 1
ATOM 2714 C C . GLN A 1 344 ? -22.744 9.979 46.559 1.00 76.75 344 GLN A C 1
ATOM 2716 O O . GLN A 1 344 ? -23.544 9.251 47.138 1.00 76.75 344 GLN A O 1
ATOM 2721 N N . GLY A 1 345 ? -21.593 9.493 46.076 1.00 71.88 345 GLY A N 1
ATOM 2722 C CA . GLY A 1 345 ? -21.183 8.088 46.227 1.00 71.88 345 GLY A CA 1
ATOM 2723 C C . GLY A 1 345 ? -21.926 7.090 45.327 1.00 71.88 345 GLY A C 1
ATOM 2724 O O . GLY A 1 345 ? -21.603 5.907 45.340 1.00 71.88 345 GLY A O 1
ATOM 2725 N N . THR A 1 346 ? -22.876 7.549 44.507 1.00 76.25 346 THR A N 1
ATOM 2726 C CA . THR A 1 346 ? -23.593 6.723 43.529 1.00 76.25 346 THR A CA 1
ATOM 2727 C C . THR A 1 346 ? -22.961 6.858 42.149 1.00 76.25 346 THR A C 1
ATOM 2729 O O . THR A 1 346 ? -22.750 7.968 41.653 1.00 76.25 346 THR A O 1
ATOM 2732 N N . VAL A 1 347 ? -22.695 5.721 41.504 1.00 79.75 347 VAL A N 1
ATOM 2733 C CA . VAL A 1 347 ? -22.242 5.662 40.110 1.00 79.75 347 VAL A CA 1
ATOM 2734 C C . VAL A 1 347 ? -23.448 5.451 39.211 1.00 79.75 347 VAL A C 1
ATOM 2736 O O . VAL A 1 347 ? -24.141 4.443 39.320 1.00 79.75 347 VAL A O 1
ATOM 2739 N N . LYS A 1 348 ? -23.675 6.383 38.288 1.00 82.62 348 LYS A N 1
ATOM 2740 C CA . LYS A 1 348 ? -24.659 6.232 37.217 1.00 82.62 348 LYS A CA 1
ATOM 2741 C C . LYS A 1 348 ? -23.926 5.928 35.918 1.00 82.62 348 LYS A C 1
ATOM 2743 O O . LYS A 1 348 ? -23.127 6.749 35.475 1.00 82.62 348 LYS A O 1
ATOM 2748 N N . LEU A 1 349 ? -24.222 4.778 35.318 1.00 85.50 349 LEU A N 1
ATOM 2749 C CA . LEU A 1 349 ? -23.770 4.371 33.986 1.00 85.50 349 LEU A CA 1
ATOM 2750 C C . LEU A 1 349 ? -24.987 4.317 33.059 1.00 85.50 349 LEU A C 1
ATOM 2752 O O . LEU A 1 349 ? -26.025 3.782 33.442 1.00 85.50 349 LEU A O 1
ATOM 2756 N N . TRP A 1 350 ? -24.868 4.859 31.853 1.00 88.25 350 TRP A N 1
ATOM 2757 C CA . TRP A 1 350 ? -25.892 4.734 30.818 1.00 88.25 350 TRP A CA 1
ATOM 2758 C C . TRP A 1 350 ? -25.259 4.734 29.427 1.00 88.25 350 TRP A C 1
ATOM 2760 O O . TRP A 1 350 ? -24.080 5.058 29.265 1.00 88.25 350 TRP A O 1
ATOM 2770 N N . SER A 1 351 ? -26.047 4.357 28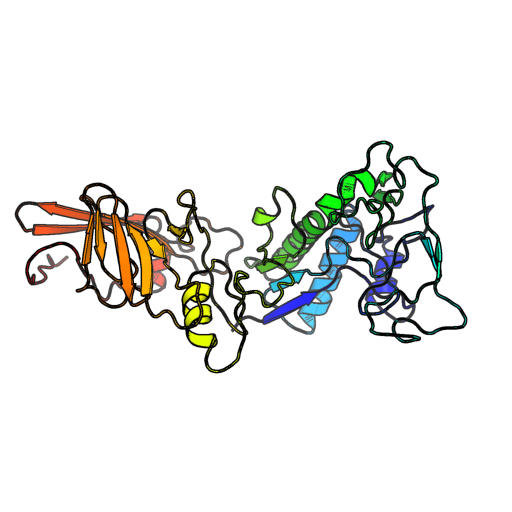.423 1.00 90.12 351 SER A N 1
ATOM 2771 C CA . SER A 1 351 ? -25.626 4.351 27.025 1.00 90.12 351 SER A CA 1
ATOM 2772 C C . SER A 1 351 ? -26.702 4.919 26.111 1.00 90.12 351 SER A C 1
ATOM 2774 O O . SER A 1 351 ? -27.887 4.680 26.335 1.00 90.12 351 SER A O 1
ATOM 2776 N N . GLU A 1 352 ? -26.278 5.597 25.053 1.00 92.38 352 GLU A N 1
ATOM 2777 C CA . GLU A 1 352 ? -27.121 5.989 23.926 1.00 92.38 352 GLU A CA 1
ATOM 2778 C C . GLU A 1 352 ? -26.768 5.094 22.732 1.00 92.38 352 GLU A C 1
ATOM 2780 O O . GLU A 1 352 ? -25.599 4.988 22.358 1.00 92.38 352 GLU A O 1
ATOM 2785 N N . VAL A 1 353 ? -27.766 4.399 22.176 1.00 94.19 353 VAL A N 1
ATOM 2786 C CA . VAL A 1 353 ? -27.578 3.395 21.116 1.00 94.19 353 VAL A CA 1
ATOM 2787 C C . VAL A 1 353 ? -28.258 3.862 19.836 1.00 94.19 353 VAL A C 1
ATOM 2789 O O . VAL A 1 353 ? -29.452 4.152 19.833 1.00 94.19 353 VAL A O 1
ATOM 2792 N N . GLN A 1 354 ? -27.503 3.878 18.743 1.00 96.25 354 GLN A N 1
ATOM 2793 C CA . GLN A 1 354 ? -27.992 4.113 17.388 1.00 96.25 354 GLN A CA 1
ATOM 2794 C C . GLN A 1 354 ? -27.904 2.807 16.591 1.00 96.25 354 GLN A C 1
ATOM 2796 O O . GLN A 1 354 ? -26.915 2.080 16.699 1.00 96.25 354 GLN A O 1
ATOM 2801 N N . GLU A 1 355 ? -28.936 2.513 15.797 1.00 95.56 355 GLU A N 1
ATOM 2802 C CA . GLU A 1 355 ? -29.038 1.297 14.974 1.00 95.56 355 GLU A CA 1
ATOM 2803 C C . GLU A 1 355 ? -28.814 -0.012 15.756 1.00 95.56 355 GLU A C 1
ATOM 2805 O O . GLU A 1 355 ? -27.943 -0.824 15.453 1.00 95.56 355 GLU A O 1
ATOM 2810 N N . SER A 1 356 ? -29.624 -0.249 16.793 1.00 93.62 356 SER A N 1
ATOM 2811 C CA . SER A 1 356 ? -29.464 -1.389 17.716 1.00 93.62 356 SER A CA 1
ATOM 2812 C C . SER A 1 356 ? -29.647 -2.773 17.082 1.00 93.62 356 SER A C 1
ATOM 2814 O O . SER A 1 356 ? -29.185 -3.765 17.649 1.00 93.62 356 SER A O 1
ATOM 2816 N N . LYS A 1 357 ? -30.314 -2.856 15.924 1.00 95.75 357 LYS A N 1
ATOM 2817 C CA . LYS A 1 357 ? -30.700 -4.118 15.278 1.00 95.75 357 LYS A CA 1
ATOM 2818 C C . LYS A 1 357 ? -29.511 -5.063 15.080 1.00 95.75 357 LYS A C 1
ATOM 2820 O O . LYS A 1 357 ? -29.624 -6.231 15.424 1.00 95.75 357 LYS A O 1
ATOM 2825 N N . PHE A 1 358 ? -28.371 -4.564 14.597 1.00 94.38 358 PHE A N 1
ATOM 2826 C CA . PHE A 1 358 ? -27.195 -5.405 14.351 1.00 94.38 358 PHE A CA 1
ATOM 2827 C C . PHE A 1 358 ? -26.689 -6.079 15.638 1.00 94.38 358 PHE A C 1
ATOM 2829 O O . PHE A 1 358 ? -26.571 -7.302 15.693 1.00 94.38 358 PHE A O 1
ATOM 2836 N N . ALA A 1 359 ? -26.451 -5.305 16.703 1.00 93.56 359 ALA A N 1
ATOM 2837 C CA . ALA A 1 359 ? -25.990 -5.846 17.982 1.00 93.56 359 ALA A CA 1
ATOM 2838 C C . ALA A 1 359 ? -27.004 -6.810 18.632 1.00 93.56 3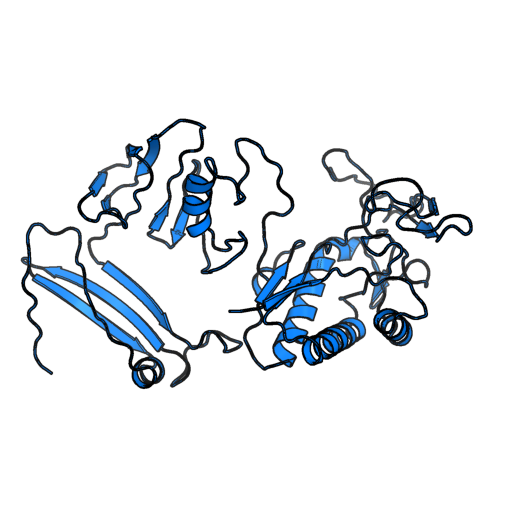59 ALA A C 1
ATOM 2840 O O . ALA A 1 359 ? -26.598 -7.804 19.241 1.00 93.56 359 ALA A O 1
ATOM 2841 N N . LEU A 1 360 ? -28.307 -6.534 18.491 1.00 94.81 360 LEU A N 1
ATOM 2842 C CA . LEU A 1 360 ? -29.383 -7.396 18.993 1.00 94.81 360 LEU A CA 1
ATOM 2843 C C . LEU A 1 360 ? -29.451 -8.725 18.234 1.00 94.81 360 LEU A C 1
ATOM 2845 O O . LEU A 1 360 ? -29.493 -9.777 18.870 1.00 94.81 360 LEU A O 1
ATOM 2849 N N . ASP A 1 361 ? -29.386 -8.688 16.903 1.00 95.50 361 ASP A N 1
ATOM 2850 C CA . ASP A 1 361 ? -29.417 -9.880 16.049 1.00 95.50 361 ASP A CA 1
ATOM 2851 C C . ASP A 1 361 ? -28.175 -10.766 16.279 1.00 95.50 361 ASP A C 1
ATOM 2853 O O . ASP A 1 361 ? -28.260 -11.994 16.228 1.00 95.50 361 ASP A O 1
ATOM 2857 N N . LYS A 1 362 ? -27.020 -10.166 16.608 1.00 94.06 362 LYS A N 1
ATOM 2858 C CA . LYS A 1 362 ? -25.802 -10.891 17.026 1.00 94.06 362 LYS A CA 1
ATOM 2859 C C . LYS A 1 362 ? -25.855 -11.412 18.467 1.00 94.06 362 LYS A C 1
ATOM 2861 O O . LYS A 1 362 ? -24.983 -12.185 18.863 1.00 94.06 362 LYS A O 1
ATOM 2866 N N . GLY A 1 363 ? -26.849 -11.004 19.258 1.00 94.12 363 GLY A N 1
ATOM 2867 C CA . GLY A 1 363 ? -27.030 -11.447 20.640 1.00 94.12 363 GLY A CA 1
ATOM 2868 C C . GLY A 1 363 ? -25.938 -10.968 21.599 1.00 94.12 363 GLY A C 1
ATOM 2869 O O . GLY A 1 363 ? -25.643 -11.655 22.581 1.00 94.12 363 GLY A O 1
ATOM 2870 N N . TRP A 1 364 ? -25.312 -9.819 21.328 1.00 91.50 364 TRP A N 1
ATOM 2871 C CA . TRP A 1 364 ? -24.241 -9.296 22.174 1.00 91.50 364 TRP A CA 1
ATOM 2872 C C . TRP A 1 364 ? -24.750 -8.787 23.520 1.00 91.50 364 TRP A C 1
ATOM 2874 O O . TRP A 1 364 ? -25.800 -8.157 23.623 1.00 91.50 364 TRP A O 1
ATOM 2884 N N . LYS A 1 365 ? -23.982 -9.073 24.577 1.00 90.50 365 LYS A N 1
ATOM 2885 C CA . LYS A 1 365 ? -24.349 -8.780 25.967 1.00 90.50 365 LYS A CA 1
ATOM 2886 C C . LYS A 1 365 ? -23.178 -8.164 26.717 1.00 90.50 365 LYS A C 1
ATOM 2888 O O . LYS A 1 365 ? -22.032 -8.574 26.544 1.00 90.50 365 LYS A O 1
ATOM 2893 N N . ILE A 1 366 ? -23.482 -7.225 27.609 1.00 88.12 366 ILE A N 1
ATOM 2894 C CA . ILE A 1 366 ? -22.508 -6.700 28.568 1.00 88.12 366 ILE A CA 1
ATOM 2895 C C . ILE A 1 366 ? -22.400 -7.702 29.719 1.00 88.12 366 ILE A C 1
ATOM 2897 O O . ILE A 1 366 ? -23.321 -7.834 30.519 1.00 88.12 366 ILE A O 1
ATOM 2901 N N . GLY A 1 367 ? -21.280 -8.424 29.791 1.00 87.81 367 GLY A N 1
ATOM 2902 C CA . GLY A 1 367 ? -21.056 -9.429 30.837 1.00 87.81 367 GLY A CA 1
ATOM 2903 C C . GLY A 1 367 ? -20.514 -8.863 32.153 1.00 87.81 367 GLY A C 1
ATOM 2904 O O . GLY A 1 367 ? -20.752 -9.435 33.213 1.00 87.81 367 GLY A O 1
ATOM 2905 N N . LYS A 1 368 ? -19.770 -7.751 32.105 1.00 85.94 368 LYS A N 1
ATOM 2906 C CA . LYS A 1 368 ? -19.124 -7.154 33.281 1.00 85.94 368 LYS A CA 1
ATOM 2907 C C . LYS A 1 368 ? -18.910 -5.657 33.093 1.00 85.94 368 LYS A C 1
ATOM 2909 O O . LYS A 1 368 ? -18.515 -5.215 32.018 1.00 85.94 368 LYS A O 1
ATOM 2914 N N . VAL A 1 369 ? -19.091 -4.908 34.177 1.00 82.88 369 VAL A N 1
ATOM 2915 C CA . VAL A 1 369 ? -18.702 -3.500 34.295 1.00 82.88 369 VAL A CA 1
ATOM 2916 C C . VAL A 1 369 ? -17.693 -3.382 35.434 1.00 82.88 369 VAL A C 1
ATOM 2918 O O . VAL A 1 369 ? -17.944 -3.869 36.534 1.00 82.88 369 VAL A O 1
ATOM 2921 N N . THR A 1 370 ? -16.558 -2.735 35.172 1.00 80.50 370 THR A N 1
ATOM 2922 C CA . THR A 1 370 ? -15.551 -2.410 36.191 1.00 80.50 370 THR A CA 1
ATOM 2923 C C . THR A 1 370 ? -15.451 -0.895 36.303 1.00 80.50 370 THR A C 1
ATOM 2925 O O . THR A 1 370 ? -15.208 -0.224 35.302 1.00 80.50 370 THR A O 1
ATOM 2928 N N . VAL A 1 371 ? -15.636 -0.359 37.508 1.00 77.19 371 VAL A N 1
ATOM 2929 C CA . VAL A 1 371 ? -15.515 1.077 37.792 1.00 77.19 371 VAL A CA 1
ATOM 2930 C C . VAL A 1 371 ? -14.213 1.312 38.548 1.00 77.19 371 VAL A C 1
ATOM 2932 O O . VAL A 1 371 ? -13.950 0.640 39.541 1.00 77.19 371 VAL A O 1
ATOM 2935 N N . LEU A 1 372 ? -13.400 2.252 38.066 1.00 75.56 372 LEU A N 1
ATOM 2936 C CA . LEU A 1 372 ? -12.112 2.621 38.654 1.00 75.56 372 LEU A CA 1
ATOM 2937 C C . LEU A 1 372 ? -12.166 4.061 39.179 1.00 75.56 372 LEU A C 1
ATOM 2939 O O . LEU A 1 372 ? -12.950 4.872 38.689 1.00 75.56 372 LEU A O 1
ATOM 2943 N N . GLY A 1 373 ? -11.326 4.371 40.168 1.00 71.38 373 GLY A N 1
ATOM 2944 C CA . GLY A 1 373 ? -11.175 5.727 40.714 1.00 71.38 373 GLY A CA 1
ATOM 2945 C C . GLY A 1 373 ? -12.141 6.140 41.814 1.00 71.38 373 GLY A C 1
ATOM 2946 O O . GLY A 1 373 ? -12.242 7.323 42.119 1.00 71.38 373 GLY A O 1
ATOM 2947 N N . LEU A 1 374 ? -12.796 5.171 42.452 1.00 73.62 374 LEU A N 1
ATOM 2948 C CA . LEU A 1 374 ? -13.612 5.375 43.647 1.00 73.62 374 LEU A CA 1
ATOM 2949 C C . LEU A 1 374 ? -13.059 4.541 44.805 1.00 73.62 374 LEU A C 1
ATOM 2951 O O . LEU A 1 374 ? -12.536 3.449 44.588 1.00 73.62 374 LEU A O 1
ATOM 2955 N N . GLY A 1 375 ? -13.166 5.049 46.033 1.00 60.69 375 GLY A N 1
ATOM 2956 C CA . GLY A 1 375 ? -12.833 4.284 47.236 1.00 60.69 375 GLY A CA 1
ATOM 2957 C C . GLY A 1 375 ? -13.984 3.356 47.641 1.00 60.69 375 GLY A C 1
ATOM 2958 O O . GLY A 1 375 ? -15.095 3.835 47.850 1.00 60.69 375 GLY A O 1
ATOM 2959 N N . GLY A 1 376 ? -13.720 2.049 47.778 1.00 58.25 376 GLY A N 1
ATOM 2960 C CA . GLY A 1 376 ? -14.665 1.050 48.311 1.00 58.25 376 GLY A CA 1
ATOM 2961 C C . GLY A 1 376 ? -15.115 -0.037 47.319 1.00 58.25 376 GLY A C 1
ATOM 2962 O O . GLY A 1 376 ? -14.778 -0.005 46.138 1.00 58.25 376 GLY A O 1
ATOM 2963 N N . SER A 1 377 ? -15.877 -1.023 47.810 1.00 55.97 377 SER A N 1
ATOM 2964 C CA . SER A 1 377 ? -16.546 -2.065 47.011 1.00 55.97 377 SER A CA 1
ATOM 2965 C C . SER A 1 377 ? -18.052 -1.793 46.953 1.00 55.97 377 SER A C 1
ATOM 2967 O O . SER A 1 377 ? -18.690 -1.708 48.001 1.00 55.97 377 SER A O 1
ATOM 2969 N N . GLY A 1 378 ? -18.624 -1.665 45.754 1.00 55.69 378 GLY A N 1
ATOM 2970 C CA . GLY A 1 378 ? -20.063 -1.448 45.560 1.00 55.69 378 GLY A CA 1
ATOM 2971 C C . GLY A 1 378 ? -20.816 -2.733 45.207 1.00 55.69 378 GLY A C 1
ATOM 2972 O O . GLY A 1 378 ? -20.277 -3.603 44.524 1.00 55.69 378 GLY A O 1
ATOM 2973 N N . SER A 1 379 ? -22.072 -2.844 45.640 1.00 54.31 379 SER A N 1
ATOM 2974 C CA . SER A 1 379 ? -23.031 -3.847 45.165 1.00 54.31 379 SER A CA 1
ATOM 2975 C C . SER A 1 379 ? -23.827 -3.298 43.975 1.00 54.31 379 SER A C 1
ATOM 2977 O O . SER A 1 379 ? -24.165 -2.116 43.924 1.00 54.31 379 SER A O 1
ATOM 2979 N N . THR A 1 380 ? -24.107 -4.140 42.978 1.00 52.97 380 THR A N 1
ATOM 2980 C CA . THR A 1 380 ? -24.877 -3.732 41.796 1.00 52.97 380 THR A CA 1
ATOM 2981 C C . THR A 1 380 ? -26.365 -3.665 42.129 1.00 52.97 380 THR A C 1
ATOM 2983 O O . THR A 1 380 ? -26.936 -4.647 42.597 1.00 52.97 380 THR A O 1
ATOM 2986 N N . ILE A 1 381 ? -27.004 -2.529 41.850 1.00 51.19 381 ILE A N 1
ATOM 2987 C CA . ILE A 1 381 ? -28.460 -2.370 41.916 1.00 51.19 381 ILE A CA 1
ATOM 2988 C C . ILE A 1 381 ? -28.947 -2.209 40.474 1.00 51.19 381 ILE A C 1
ATOM 2990 O O . ILE A 1 381 ? -28.810 -1.136 39.891 1.00 51.19 381 ILE A O 1
ATOM 2994 N N . PHE A 1 382 ? -29.466 -3.281 39.872 1.00 42.97 382 PHE A N 1
ATOM 2995 C CA . PHE A 1 382 ? -30.186 -3.180 38.602 1.00 42.97 382 PHE A CA 1
ATOM 2996 C C . PHE A 1 382 ? -31.648 -2.825 38.903 1.00 42.97 382 PHE A C 1
ATOM 2998 O O . PHE A 1 382 ? -32.309 -3.593 39.607 1.00 42.97 382 PHE A O 1
ATOM 3005 N N . PRO A 1 383 ? -32.192 -1.709 38.389 1.00 38.88 383 PRO A N 1
ATOM 3006 C CA . PRO A 1 383 ? -33.633 -1.592 38.269 1.00 38.88 383 PRO A CA 1
ATOM 3007 C C . PRO A 1 383 ? -34.073 -2.603 37.206 1.00 38.88 383 PRO A C 1
ATOM 3009 O O . PRO A 1 383 ? -33.617 -2.542 36.066 1.00 38.88 383 PRO A O 1
ATOM 3012 N N . GLY A 1 384 ? -34.894 -3.576 37.602 1.00 33.50 384 GLY A N 1
ATOM 3013 C CA . GLY A 1 384 ? -35.529 -4.493 36.661 1.00 33.50 384 GLY A CA 1
ATOM 3014 C C . GLY A 1 384 ? -36.385 -3.722 35.656 1.00 33.50 384 GLY A C 1
ATOM 3015 O O . GLY A 1 384 ? -37.135 -2.825 36.046 1.00 33.50 384 GLY A O 1
ATOM 3016 N N . GLY A 1 385 ? -36.250 -4.085 34.382 1.00 29.17 385 GLY A N 1
ATOM 3017 C CA . GLY A 1 385 ? -37.012 -3.563 33.251 1.00 29.17 385 GLY A CA 1
ATOM 3018 C C . GLY A 1 385 ? -36.672 -4.344 32.001 1.00 29.17 385 GLY A C 1
ATOM 3019 O O . GLY A 1 385 ? -35.595 -4.055 31.438 1.00 29.17 385 GLY A O 1
#

Sequence (385 aa):
MKYIVIIDPGIGVNSSYGVYQRGIVNDVFIKYQGEPYLAQVWPGAVNFPDFLNPKTVEWWGDEIRRFHELVPVDGLWIDMNEASNFCSGLCKIPKDKQCPSGTGPGWVCCLDCKNITKTRWDDPPYKINASGLQVPIGYKTIATSAVHYNGVLEYDAHSIYGFSQAIATHKALQGLEGKRPFILSRSTYVGSGKYAAHWTGDNQRHLGGFEIFYFYYDKFWWIEVGAFLPLLKGSCELLFPKAGTLSMGFSGPIRQKCTWHECSSKGNSQVKALFPPGSWYSMFNMTRIITSEGGQYVNLDAPLHALVMERAAGKLFLDDDELQEMKLASGSATYVDFYATVSQGTVKLWSEVQESKFALDKGWKIGKVTVLGLGGSGSTIFPGG

InterPro domains:
  IPR000322 Glycoside hydrolase family 31, TIM barrel domain [PF01055] (1-206)
  IPR013780 Glycosyl hydrolase, all-beta [G3DSA:2.60.40.1180] (299-381)
  IPR017853 Glycoside hydrolase superfamily [SSF51445] (1-232)
  IPR030458 Glycosyl hydrolases family 31, active site [PS00129] (75-82)